Protein AF-0000000077148393 (afdb_homodimer)

Foldseek 3Di:
DVVVVVQQCQKKKWADDVVQQKIKIANAFLLLLQVQFPDHAAKKWWQFWDDDQWDADVQLRTTMDGRVCVVVVSVDPRLPGQKTKIWGFDDPVLVNVDDPVNSVQSNCCRVVVDGPPDDADPSRNTQKIWIDGRGRQIIMMGGPDVLRVLRSVQQSVQVSLQVPPPDPPDPPDHRDGAHGADSVQSVVCNVLSNFMKMWRSVPWDQDPFWIKIKMFSQGRDRGSCVCVVCVVVSRVVGPWIWIWTAGPVVSHTDIGTD/DVVVVVQQLQKKKWADDVVQQKIKIANAFLLLLQVQFPDHAAKKWWQFWDDDQWDADVQLRTTMDGRVCVVVVSVDPRLPGQKTKIWGFDDPVLVNVDDPVNSVQSNCCRVVVDGPPDDADPSRNTQKIWIDGRGRQIIMMGGPDVLRVLRSVQQSVQVSLQVPPPDPPDPPDHRDGAHGADSVQSVVCNVLSNFMKMWRSVPWDQDPFWIKIKMFSQGRDRGSCVCVVCVVVSRVVGPWIWIWTAGPVVSHTDIGTD

pLDDT: mean 93.46, std 11.0, range [30.62, 98.88]

Nearest PDB structures (foldseek):
  5h3j-assembly1_A  TM=3.925E-01  e=4.107E+00  Mus musculus
  4edj-assembly1_A  TM=1.519E-01  e=4.913E+00  Homo sapiens
  5h3j-assembly1_A  TM=3.927E-01  e=4.156E+00  Mus musculus
  4edj-assembly1_A  TM=1.520E-01  e=4.970E+00  Homo sapiens

Radius of gyration: 30.01 Å; Cα contacts (8 Å, |Δi|>4): 1021; chains: 2; bounding box: 45×96×63 Å

Solvent-accessible surface area (backbone atoms only — not comparable to full-atom values): 27349 Å² total; per-residue (Å²): 119,69,66,59,55,60,53,36,65,39,29,37,38,32,29,34,35,76,91,75,29,34,38,36,36,26,31,54,33,62,44,53,47,60,72,25,33,78,68,71,80,46,30,36,41,43,70,34,69,78,75,81,79,55,45,79,37,82,82,74,68,38,36,28,30,49,56,91,38,37,67,58,58,49,69,46,70,55,60,78,24,80,41,40,24,36,32,36,39,76,53,76,74,44,55,72,66,58,47,71,68,56,52,17,39,51,50,30,24,59,71,68,72,43,61,74,87,61,83,64,47,79,78,38,62,28,51,41,37,43,36,32,43,48,56,19,49,34,30,44,33,36,38,73,44,68,63,49,53,35,40,19,55,22,33,36,54,31,52,53,56,22,59,54,82,69,54,92,78,53,88,78,68,72,69,56,81,55,70,62,40,54,54,66,62,46,57,68,44,48,75,47,20,47,41,6,27,37,38,34,56,69,67,44,47,79,54,95,60,26,39,37,27,43,31,30,28,53,45,69,61,90,48,52,63,64,48,65,77,37,40,70,61,31,56,75,63,30,82,46,49,32,32,47,32,38,33,58,88,76,65,43,64,44,80,44,73,109,118,71,68,60,57,59,52,36,64,38,29,37,37,32,30,35,35,75,91,76,29,34,38,36,34,25,30,53,33,63,44,53,47,59,74,24,34,76,66,72,78,45,29,36,41,43,72,34,70,78,74,81,79,55,46,80,38,82,81,74,68,39,37,28,32,49,56,91,39,37,66,58,59,49,69,46,71,56,62,78,24,80,41,40,22,37,31,37,38,74,54,77,73,45,53,69,67,59,47,71,68,56,53,17,38,52,49,30,24,59,72,68,72,44,59,74,86,61,84,62,46,81,78,38,61,28,51,41,37,42,37,31,43,48,56,19,49,34,29,43,35,36,38,73,45,69,64,47,53,35,39,20,55,21,34,38,56,30,52,54,58,24,60,53,81,69,54,91,78,54,87,76,70,74,67,56,81,54,68,61,39,54,54,68,62,47,57,68,44,49,73,48,21,47,40,7,28,36,38,32,57,70,66,44,46,78,56,95,59,28,38,36,26,43,33,29,28,53,46,68,61,90,47,53,64,64,48,64,77,39,40,71,62,32,56,74,64,30,82,45,50,30,32,48,30,37,34,58,87,77,66,42,64,45,81,44,73,109

Secondary structure (DSSP, 8-state):
-HHHHHHHHT-EEEEEETTTTEEEEES--HHHHHHHSSS----EEEEE---SS-EE-TTT--EEE-HHHHHHHHTS-GGG-S-EEEEE-S-GGGGGG--HHHHHHHHHHHHHSS-SS-SS-TTTT--EEEEEETTTTEEEEEESSHHHHHHHHHHHHHHHHHHTT--TT-TT-PPP-PPPPPHHHHHHHHHHHTT-EEE-GGG-EE-SSEEEEEEEE----S-HHHHHHTHHHHHHT-SEEEEEEEETTTTEEEEEE-/-HHHHHHHHT-EEEEEETTTTEEEEES--HHHHHHHSSS----EEEEE---SS-EE-TTT--EEE-HHHHHHHHTS-GGG-S-EEEEE-S-GGGGGG--HHHHHHHHHHHHHSS-SS-SS-TTTT--EEEEEETTTTEEEEEESSHHHHHHHHHHHHHHHHHHTT--TT-TT-PPP-PPPPPHHHHHHHHHHHTT-EEE-GGG-EE-SSEEEEEEEE----S-HHHHHHTHHHHHHT-SEEEEEEEETTTTEEEEEE-

Structure (mmCIF, N/CA/C/O backbone):
data_AF-0000000077148393-model_v1
#
loop_
_entity.id
_entity.type
_entity.pdbx_description
1 polymer 'Oxalate:formate antiporter'
#
loop_
_atom_site.group_PDB
_atom_site.id
_atom_site.type_symbol
_atom_site.label_atom_id
_atom_site.label_alt_id
_atom_site.label_comp_id
_atom_site.label_asym_id
_atom_site.label_entity_id
_atom_site.label_seq_id
_atom_site.pdbx_PDB_ins_code
_atom_site.Cartn_x
_atom_site.Cartn_y
_atom_site.Cartn_z
_atom_site.occupancy
_atom_site.B_iso_or_equiv
_atom_site.auth_seq_id
_atom_site.auth_comp_id
_atom_site.auth_asym_id
_atom_site.auth_atom_id
_atom_site.pdbx_PDB_model_num
ATOM 1 N N . MET A 1 1 ? 8.352 -6.195 -27.234 1 30.62 1 MET A N 1
ATOM 2 C CA . MET A 1 1 ? 7.406 -6.555 -26.188 1 30.62 1 MET A CA 1
ATOM 3 C C . MET A 1 1 ? 6.383 -7.562 -26.688 1 30.62 1 MET A C 1
ATOM 5 O O . MET A 1 1 ? 5.715 -8.227 -25.891 1 30.62 1 MET A O 1
ATOM 9 N N . SER A 1 2 ? 6.133 -7.484 -27.859 1 46.47 2 SER A N 1
ATOM 10 C CA . SER A 1 2 ? 5.105 -8.195 -28.609 1 46.47 2 SER A CA 1
ATOM 11 C C . SER A 1 2 ? 5.453 -9.672 -28.766 1 46.47 2 SER A C 1
ATOM 13 O O . SER A 1 2 ? 4.602 -10.547 -28.562 1 46.47 2 SER A O 1
ATOM 15 N N . GLY A 1 3 ? 6.691 -9.891 -28.938 1 44.66 3 GLY A N 1
ATOM 16 C CA . GLY A 1 3 ? 7.156 -11.242 -29.188 1 44.66 3 GLY A CA 1
ATOM 17 C C . GLY A 1 3 ? 7.195 -12.094 -27.938 1 44.66 3 GLY A C 1
ATOM 18 O O . GLY A 1 3 ? 6.836 -13.273 -27.969 1 44.66 3 GLY A O 1
ATOM 19 N N . GLY A 1 4 ? 7.465 -11.492 -26.812 1 56.06 4 GLY A N 1
ATOM 20 C CA . GLY A 1 4 ? 7.555 -12.148 -25.516 1 56.06 4 GLY A CA 1
ATOM 21 C C . GLY A 1 4 ? 6.211 -12.594 -24.969 1 56.06 4 GLY A C 1
ATOM 22 O O . GLY A 1 4 ? 6.102 -13.672 -24.375 1 56.06 4 GLY A O 1
ATOM 23 N N . SER A 1 5 ? 5.227 -11.906 -25.312 1 68.25 5 SER A N 1
ATOM 24 C CA . SER A 1 5 ? 3.889 -12.219 -24.812 1 68.25 5 SER A CA 1
ATOM 25 C C . SER A 1 5 ? 3.338 -13.484 -25.469 1 68.25 5 SER A C 1
ATOM 27 O O . SER A 1 5 ? 2.76 -14.336 -24.781 1 68.25 5 SER A O 1
ATOM 29 N N . ASP A 1 6 ? 3.576 -13.664 -26.766 1 76.5 6 ASP A N 1
ATOM 30 C CA . ASP A 1 6 ? 3.102 -14.867 -27.453 1 76.5 6 ASP A CA 1
ATOM 31 C C . ASP A 1 6 ? 3.869 -16.094 -26.984 1 76.5 6 ASP A C 1
ATOM 33 O O . ASP A 1 6 ? 3.285 -17.172 -26.828 1 76.5 6 ASP A O 1
ATOM 37 N N . GLN A 1 7 ? 5.09 -15.914 -26.734 1 79.44 7 GLN A N 1
ATOM 38 C CA . GLN A 1 7 ? 5.934 -17.031 -26.281 1 79.44 7 GLN A CA 1
ATOM 39 C C . GLN A 1 7 ? 5.492 -17.531 -24.922 1 79.44 7 GLN A C 1
ATOM 41 O O . GLN A 1 7 ? 5.434 -18.75 -24.688 1 79.44 7 GLN A O 1
ATOM 46 N N . VAL A 1 8 ? 5.16 -16.641 -24.062 1 89.75 8 VAL A N 1
ATOM 47 C CA . VAL A 1 8 ? 4.832 -17.016 -22.688 1 89.75 8 VAL A CA 1
ATOM 48 C C . VAL A 1 8 ? 3.492 -17.75 -22.672 1 89.75 8 VAL A C 1
ATOM 50 O O . VAL A 1 8 ? 3.244 -18.578 -21.781 1 89.75 8 VAL A O 1
ATOM 53 N N . LYS A 1 9 ? 2.738 -17.594 -23.719 1 89.19 9 LYS A N 1
ATOM 54 C CA . LYS A 1 9 ? 1.43 -18.234 -23.797 1 89.19 9 LYS A CA 1
ATOM 55 C C . LYS A 1 9 ? 1.566 -19.719 -24.109 1 89.19 9 LYS A C 1
ATOM 57 O O . LYS A 1 9 ? 0.668 -20.5 -23.812 1 89.19 9 LYS A O 1
ATOM 62 N N . ASN A 1 10 ? 2.709 -20.078 -24.688 1 92.31 10 ASN A N 1
ATOM 63 C CA . ASN A 1 10 ? 2.871 -21.438 -25.172 1 92.31 10 ASN A CA 1
ATOM 64 C C . ASN A 1 10 ? 3.932 -22.203 -24.375 1 92.31 10 ASN A C 1
ATOM 66 O O . ASN A 1 10 ? 4.691 -22.984 -24.938 1 92.31 10 ASN A O 1
ATOM 70 N N . MET A 1 11 ? 3.965 -21.844 -23.156 1 95.94 11 MET A N 1
ATOM 71 C CA . MET A 1 11 ? 4.891 -22.516 -22.25 1 95.94 11 MET A CA 1
ATOM 72 C C . MET A 1 11 ? 4.371 -22.469 -20.812 1 95.94 11 MET A C 1
ATOM 74 O O . MET A 1 11 ? 3.408 -21.766 -20.516 1 95.94 11 MET A O 1
ATOM 78 N N . ILE A 1 12 ? 4.961 -23.328 -19.969 1 98.38 12 ILE A N 1
ATOM 79 C CA . ILE A 1 12 ? 4.832 -23.219 -18.516 1 98.38 12 ILE A CA 1
ATOM 80 C C . ILE A 1 12 ? 6.191 -23.422 -17.859 1 98.38 12 ILE A C 1
ATOM 82 O O . ILE A 1 12 ? 6.879 -24.406 -18.125 1 98.38 12 ILE A O 1
ATOM 86 N N . TYR A 1 13 ? 6.609 -22.5 -17.156 1 98.62 13 TYR A N 1
ATOM 87 C CA . TYR A 1 13 ? 7.781 -22.625 -16.297 1 98.62 13 TYR A CA 1
ATOM 88 C C . TYR A 1 13 ? 7.383 -22.609 -14.82 1 98.62 13 TYR A C 1
ATOM 90 O O . TYR A 1 13 ? 6.523 -21.828 -14.406 1 98.62 13 TYR A O 1
ATOM 98 N N . ILE A 1 14 ? 7.969 -23.5 -14.062 1 98.69 14 ILE A N 1
ATOM 99 C CA . ILE A 1 14 ? 7.625 -23.625 -12.648 1 98.69 14 ILE A CA 1
ATOM 100 C C . ILE A 1 14 ? 8.906 -23.672 -11.812 1 98.69 14 ILE A C 1
ATOM 102 O O . ILE A 1 14 ? 9.789 -24.484 -12.055 1 98.69 14 ILE A O 1
ATOM 106 N N . ASN A 1 15 ? 9.031 -22.797 -10.953 1 98.44 15 ASN A N 1
ATOM 107 C CA . ASN A 1 15 ? 10.016 -22.797 -9.875 1 98.44 15 ASN A CA 1
ATOM 108 C C . ASN A 1 15 ? 9.352 -22.953 -8.508 1 98.44 15 ASN A C 1
ATOM 110 O O . ASN A 1 15 ? 8.812 -22 -7.957 1 98.44 15 ASN A O 1
ATOM 114 N N . GLY A 1 16 ? 9.43 -24.172 -7.992 1 97.62 16 GLY A N 1
ATOM 115 C CA . GLY A 1 16 ? 8.656 -24.484 -6.805 1 97.62 16 GLY A CA 1
ATOM 116 C C . GLY A 1 16 ? 9.5 -24.562 -5.543 1 97.62 16 GLY A C 1
ATOM 117 O O . GLY A 1 16 ? 10.656 -24.984 -5.59 1 97.62 16 GLY A O 1
ATOM 118 N N . ASN A 1 17 ? 8.945 -24.109 -4.441 1 96.62 17 ASN A N 1
ATOM 119 C CA . ASN A 1 17 ? 9.438 -24.312 -3.082 1 96.62 17 ASN A CA 1
ATOM 120 C C . ASN A 1 17 ? 8.398 -25 -2.201 1 96.62 17 ASN A C 1
ATOM 122 O O . ASN A 1 17 ? 7.602 -24.328 -1.541 1 96.62 17 ASN A O 1
ATOM 126 N N . ARG A 1 18 ? 8.445 -26.312 -2.279 1 95.19 18 ARG A N 1
ATOM 127 C CA . ARG A 1 18 ? 7.418 -27.109 -1.616 1 95.19 18 ARG A CA 1
ATOM 128 C C . ARG A 1 18 ? 7.383 -26.812 -0.119 1 95.19 18 ARG A C 1
ATOM 130 O O . ARG A 1 18 ? 6.309 -26.625 0.457 1 95.19 18 ARG A O 1
ATOM 137 N N . ARG A 1 19 ? 8.508 -26.719 0.495 1 94.38 19 ARG A N 1
ATOM 138 C CA . ARG A 1 19 ? 8.594 -26.469 1.931 1 94.38 19 ARG A CA 1
ATOM 139 C C . ARG A 1 19 ? 8 -25.109 2.289 1 94.38 19 ARG A C 1
ATOM 141 O O . ARG A 1 19 ? 7.297 -24.984 3.293 1 94.38 19 ARG A O 1
ATOM 148 N N . GLY A 1 20 ? 8.211 -24.156 1.464 1 95.56 20 GLY A N 1
ATOM 149 C CA . GLY A 1 20 ? 7.707 -22.812 1.687 1 95.56 20 GLY A CA 1
ATOM 150 C C . GLY A 1 20 ? 6.301 -22.609 1.164 1 95.56 20 GLY A C 1
ATOM 151 O O . GLY A 1 20 ? 5.75 -21.5 1.256 1 95.56 20 GLY A O 1
ATOM 152 N N . HIS A 1 21 ? 5.723 -23.672 0.602 1 97.12 21 HIS A N 1
ATOM 153 C CA . HIS A 1 21 ? 4.359 -23.641 0.084 1 97.12 21 HIS A CA 1
ATOM 154 C C . HIS A 1 21 ? 4.219 -22.609 -1.031 1 97.12 21 HIS A C 1
ATOM 156 O O . HIS A 1 21 ? 3.172 -21.969 -1.164 1 97.12 21 HIS A O 1
ATOM 162 N N . CYS A 1 22 ? 5.246 -22.406 -1.771 1 97.94 22 CYS A N 1
ATOM 163 C CA . CYS A 1 22 ? 5.289 -21.297 -2.732 1 97.94 22 CYS A CA 1
ATOM 164 C C . CYS A 1 22 ? 5.707 -21.797 -4.109 1 97.94 22 CYS A C 1
ATOM 166 O O . CYS A 1 22 ? 6.703 -22.516 -4.242 1 97.94 22 CYS A O 1
ATOM 168 N N . PHE A 1 23 ? 4.988 -21.453 -5.148 1 98.38 23 PHE A N 1
ATOM 169 C CA . PHE A 1 23 ? 5.297 -21.812 -6.531 1 98.38 23 PHE A CA 1
ATOM 170 C C . PHE A 1 23 ? 5.266 -20.578 -7.426 1 98.38 23 PHE A C 1
ATOM 172 O O . PHE A 1 23 ? 4.246 -19.891 -7.504 1 98.38 23 PHE A O 1
ATOM 179 N N . ILE A 1 24 ? 6.391 -20.297 -8.039 1 98.12 24 ILE A N 1
ATOM 180 C CA . ILE A 1 24 ? 6.484 -19.266 -9.055 1 98.12 24 ILE A CA 1
ATOM 181 C C . ILE A 1 24 ? 6.273 -19.875 -10.438 1 98.12 24 ILE A C 1
ATOM 183 O O . ILE A 1 24 ? 6.918 -20.859 -10.789 1 98.12 24 ILE A O 1
ATOM 187 N N . THR A 1 25 ? 5.344 -19.312 -11.148 1 98.06 25 THR A N 1
ATOM 188 C CA . THR A 1 25 ? 5.059 -19.875 -12.461 1 98.06 25 THR A CA 1
ATOM 189 C C . THR A 1 25 ? 5.043 -18.781 -13.523 1 98.06 25 THR A C 1
ATOM 191 O O . THR A 1 25 ? 4.734 -17.625 -13.227 1 98.06 25 THR A O 1
ATOM 194 N N . SER A 1 26 ? 5.406 -19.094 -14.695 1 97.62 26 SER A N 1
ATOM 195 C CA . SER A 1 26 ? 5.223 -18.328 -15.922 1 97.62 26 SER A CA 1
ATOM 196 C C . SER A 1 26 ? 4.418 -19.109 -16.953 1 97.62 26 SER A C 1
ATOM 198 O O . SER A 1 26 ? 4.543 -20.328 -17.047 1 97.62 26 SER A O 1
ATOM 200 N N . GLY A 1 27 ? 3.521 -18.344 -17.656 1 97.31 27 GLY A N 1
ATOM 201 C CA . GLY A 1 27 ? 2.736 -19 -18.703 1 97.31 27 GLY A CA 1
ATOM 202 C C . GLY A 1 27 ? 1.33 -19.344 -18.25 1 97.31 27 GLY A C 1
ATOM 203 O O . GLY A 1 27 ? 0.57 -19.969 -19 1 97.31 27 GLY A O 1
ATOM 204 N N . ILE A 1 28 ? 1.006 -19.031 -17.031 1 97.38 28 ILE A N 1
ATOM 205 C CA . ILE A 1 28 ? -0.337 -19.266 -16.516 1 97.38 28 ILE A CA 1
ATOM 206 C C . ILE A 1 28 ? -0.969 -17.938 -16.094 1 97.38 28 ILE A C 1
ATOM 208 O O . ILE A 1 28 ? -0.49 -17.281 -15.172 1 97.38 28 ILE A O 1
ATOM 212 N N . THR A 1 29 ? -2.023 -17.5 -16.703 1 96.75 29 THR A 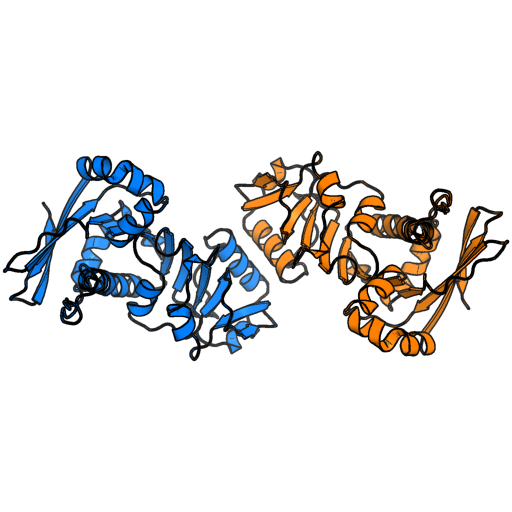N 1
ATOM 213 C CA . THR A 1 29 ? -2.711 -16.266 -16.359 1 96.75 29 THR A CA 1
ATOM 214 C C . THR A 1 29 ? -3.605 -16.453 -15.141 1 96.75 29 THR A C 1
ATOM 216 O O . THR A 1 29 ? -3.846 -17.594 -14.727 1 96.75 29 THR A O 1
ATOM 219 N N . PHE A 1 30 ? -4.09 -15.383 -14.609 1 98 30 PHE A N 1
ATOM 220 C CA . PHE A 1 30 ? -5.023 -15.477 -13.484 1 98 30 PHE A CA 1
ATOM 221 C C . PHE A 1 30 ? -6.285 -16.219 -13.891 1 98 30 PHE A C 1
ATOM 223 O O . PHE A 1 30 ? -6.781 -17.062 -13.141 1 98 30 PHE A O 1
ATOM 230 N N . LYS A 1 31 ? -6.828 -15.906 -15.039 1 97.12 31 LYS A N 1
ATOM 231 C CA . LYS A 1 31 ? -8.023 -16.578 -15.531 1 97.12 31 LYS A CA 1
ATOM 232 C C . LYS A 1 31 ? -7.801 -18.094 -15.617 1 97.12 31 LYS A C 1
ATOM 234 O O . LYS A 1 31 ? -8.641 -18.875 -15.172 1 97.12 31 LYS A O 1
ATOM 239 N N . GLU A 1 32 ? -6.676 -18.484 -16.156 1 96.81 32 GLU A N 1
ATOM 240 C CA . GLU A 1 32 ? -6.348 -19.906 -16.266 1 96.81 32 GLU A CA 1
ATOM 241 C C . GLU A 1 32 ? -6.211 -20.547 -14.875 1 96.81 32 GLU A C 1
ATOM 243 O O . GLU A 1 32 ? -6.73 -21.641 -14.633 1 96.81 32 GLU A O 1
ATOM 248 N N . PHE A 1 33 ? -5.52 -19.844 -14 1 98.25 33 PHE A N 1
ATOM 249 C CA . PHE A 1 33 ? -5.371 -20.312 -12.625 1 98.25 33 PHE A CA 1
ATOM 250 C C . PHE A 1 33 ? -6.734 -20.484 -11.969 1 98.25 33 PHE A C 1
ATOM 252 O O . PHE A 1 33 ? -7.066 -21.578 -11.5 1 98.25 33 PHE A O 1
ATOM 259 N N . ALA A 1 34 ? -7.516 -19.438 -11.992 1 98.12 34 ALA A N 1
ATOM 260 C CA . ALA A 1 34 ? -8.781 -19.391 -11.258 1 98.12 34 ALA A CA 1
ATOM 261 C C . ALA A 1 34 ? -9.781 -20.391 -11.828 1 98.12 34 ALA A C 1
ATOM 263 O O . ALA A 1 34 ? -10.609 -20.938 -11.094 1 98.12 34 ALA A O 1
ATOM 264 N N . SER A 1 35 ? -9.695 -20.703 -13.062 1 96.12 35 SER A N 1
ATOM 265 C CA . SER A 1 35 ? -10.633 -21.594 -13.727 1 96.12 35 SER A CA 1
ATOM 266 C C . SER A 1 35 ? -10.234 -23.062 -13.539 1 96.12 35 SER A C 1
ATOM 268 O O . SER A 1 35 ? -11.016 -23.969 -13.844 1 96.12 35 SER A O 1
ATOM 270 N N . ASN A 1 36 ? -9.07 -23.266 -13.008 1 96.88 36 ASN A N 1
ATOM 271 C CA . ASN A 1 36 ? -8.609 -24.656 -12.992 1 96.88 36 ASN A CA 1
ATOM 272 C C . ASN A 1 36 ? -8.188 -25.094 -11.594 1 96.88 36 ASN A C 1
ATOM 274 O O . ASN A 1 36 ? -7.648 -26.188 -11.422 1 96.88 36 ASN A O 1
ATOM 278 N N . ILE A 1 37 ? -8.398 -24.234 -10.625 1 97.12 37 ILE A N 1
ATOM 279 C CA . ILE A 1 37 ? -8.18 -24.688 -9.258 1 97.12 37 ILE A CA 1
ATOM 280 C C . ILE A 1 37 ? -9.312 -25.625 -8.828 1 97.12 37 ILE A C 1
ATOM 282 O O . ILE A 1 37 ? -10.438 -25.5 -9.312 1 97.12 37 ILE A O 1
ATOM 286 N N . PRO A 1 38 ? -8.984 -26.594 -7.941 1 95.38 38 PRO A N 1
ATOM 287 C CA . PRO A 1 38 ? -9.977 -27.609 -7.566 1 95.38 38 PRO A CA 1
ATOM 288 C C . PRO A 1 38 ? -11.219 -27 -6.926 1 95.38 38 PRO A C 1
ATOM 290 O O . PRO A 1 38 ? -12.336 -27.484 -7.16 1 95.38 38 PRO A O 1
ATOM 293 N N . SER A 1 39 ? -10.992 -25.984 -6.09 1 93.62 39 SER A N 1
ATOM 294 C CA . SER A 1 39 ? -12.117 -25.297 -5.469 1 93.62 39 SER A CA 1
ATOM 295 C C . SER A 1 39 ? -12.227 -23.859 -5.965 1 93.62 39 SER A C 1
ATOM 297 O O . SER A 1 39 ? -11.266 -23.094 -5.895 1 93.62 39 SER A O 1
ATOM 299 N N . PRO A 1 40 ? -13.438 -23.594 -6.445 1 94.31 40 PRO A N 1
ATOM 300 C CA . PRO A 1 40 ? -13.609 -22.234 -6.996 1 94.31 40 PRO A CA 1
ATOM 301 C C . PRO A 1 40 ? -13.375 -21.141 -5.957 1 94.31 40 PRO A C 1
ATOM 303 O O . PRO A 1 40 ? -13.68 -21.328 -4.773 1 94.31 40 PRO A O 1
ATOM 306 N N . LEU A 1 41 ? -12.859 -20.078 -6.406 1 97 41 LEU A N 1
ATOM 307 C CA . LEU A 1 41 ? -12.711 -18.906 -5.555 1 97 41 LEU A CA 1
ATOM 308 C C . LEU A 1 41 ? -14.078 -18.344 -5.168 1 97 41 LEU A C 1
ATOM 310 O O . LEU A 1 41 ? -14.961 -18.203 -6.016 1 97 41 LEU A O 1
ATOM 314 N N . HIS A 1 42 ? -14.258 -18.031 -3.98 1 96.94 42 HIS A N 1
ATOM 315 C CA . HIS A 1 42 ? -15.531 -17.484 -3.525 1 96.94 42 HIS A CA 1
ATOM 316 C C . HIS A 1 42 ? -15.406 -16 -3.219 1 96.94 42 HIS A C 1
ATOM 318 O O . HIS A 1 42 ? -16.266 -15.203 -3.623 1 96.94 42 HIS A O 1
ATOM 324 N N . GLN A 1 43 ? -14.453 -15.703 -2.408 1 98 43 GLN A N 1
ATOM 325 C CA . GLN A 1 43 ? -14.188 -14.32 -2.01 1 98 43 GLN A CA 1
ATOM 326 C C . GLN A 1 43 ? -12.688 -14.055 -1.904 1 98 43 GLN A C 1
ATOM 328 O O . GLN A 1 43 ? -11.93 -14.922 -1.481 1 98 43 GLN A O 1
ATOM 333 N N . VAL A 1 44 ? -12.336 -12.898 -2.318 1 98.75 44 VAL A N 1
ATOM 334 C CA . VAL A 1 44 ? -10.922 -12.562 -2.221 1 98.75 44 VAL A CA 1
ATOM 335 C C . VAL A 1 44 ? -10.766 -11.148 -1.649 1 98.75 44 VAL A C 1
ATOM 337 O O . VAL A 1 44 ? -11.562 -10.258 -1.962 1 98.75 44 VAL A O 1
ATOM 340 N N . LEU A 1 45 ? -9.836 -10.961 -0.755 1 98.88 45 LEU A N 1
ATOM 341 C CA . LEU A 1 45 ? -9.375 -9.672 -0.261 1 98.88 45 LEU A CA 1
ATOM 342 C C . LEU A 1 45 ? -8.289 -9.102 -1.163 1 98.88 45 LEU A C 1
ATOM 344 O O . LEU A 1 45 ? -7.227 -9.711 -1.326 1 98.88 45 LEU A O 1
ATOM 348 N N . LEU A 1 46 ? -8.57 -8 -1.781 1 98.75 46 LEU A N 1
ATOM 349 C CA . LEU A 1 46 ? -7.648 -7.387 -2.734 1 98.75 46 LEU A CA 1
ATOM 350 C C . LEU A 1 46 ? -6.645 -6.488 -2.021 1 98.75 46 LEU A C 1
ATOM 352 O O . LEU A 1 46 ? -7.027 -5.496 -1.394 1 98.75 46 LEU A O 1
ATOM 356 N N . LEU A 1 47 ? -5.371 -6.809 -2.154 1 98.56 47 LEU A N 1
ATOM 357 C CA . LEU A 1 47 ? -4.312 -6.07 -1.478 1 98.56 47 LEU A CA 1
ATOM 358 C C . LEU A 1 47 ? -3.646 -5.082 -2.428 1 98.56 47 LEU A C 1
ATOM 360 O O . LEU A 1 47 ? -3.211 -4.008 -2.006 1 98.56 47 LEU A O 1
ATOM 364 N N . LYS A 1 48 ? -3.445 -5.422 -3.664 1 97.5 48 LYS A N 1
ATOM 365 C CA . LYS A 1 48 ? -3.031 -4.586 -4.785 1 97.5 48 LYS A CA 1
ATOM 366 C C . LYS A 1 48 ? -3.875 -4.871 -6.027 1 97.5 48 LYS A C 1
ATOM 368 O O . LYS A 1 48 ? -3.953 -6.012 -6.48 1 97.5 48 LYS A O 1
ATOM 373 N N . HIS A 1 49 ? -4.508 -3.822 -6.531 1 96.94 49 HIS A N 1
ATOM 374 C CA . HIS A 1 49 ? -5.383 -4.055 -7.676 1 96.94 49 HIS A CA 1
ATOM 375 C C . HIS A 1 49 ? -5.836 -2.74 -8.297 1 96.94 49 HIS A C 1
ATOM 377 O O . HIS A 1 49 ? -5.543 -1.664 -7.773 1 96.94 49 HIS A O 1
ATOM 383 N N . ASN A 1 50 ? -6.477 -2.812 -9.422 1 95.44 50 ASN A N 1
ATOM 384 C CA . ASN A 1 50 ? -7.223 -1.72 -10.039 1 95.44 50 ASN A CA 1
ATOM 385 C C . ASN A 1 50 ? -8.586 -2.186 -10.547 1 95.44 50 ASN A C 1
ATOM 387 O O . ASN A 1 50 ? -9.008 -1.809 -11.641 1 95.44 50 ASN A O 1
ATOM 391 N N . PHE A 1 51 ? -9.203 -3.07 -9.805 1 97.06 51 PHE A N 1
ATOM 392 C CA . PHE A 1 51 ? -10.477 -3.668 -10.164 1 97.06 51 PHE A CA 1
ATOM 393 C C . PHE A 1 51 ? -11.641 -2.812 -9.672 1 97.06 51 PHE A C 1
ATOM 395 O O . PHE A 1 51 ? -11.594 -2.291 -8.555 1 97.06 51 PHE A O 1
ATOM 402 N N . GLU A 1 52 ? -12.727 -2.697 -10.367 1 95.12 52 GLU A N 1
ATOM 403 C CA . GLU A 1 52 ? -13.75 -1.694 -10.094 1 95.12 52 GLU A CA 1
ATOM 404 C C . GLU A 1 52 ? -14.922 -2.299 -9.328 1 95.12 52 GLU A C 1
ATOM 406 O O . GLU A 1 52 ? -15.602 -1.602 -8.578 1 95.12 52 GLU A O 1
ATOM 411 N N . TRP A 1 53 ? -15.242 -3.543 -9.523 1 96.5 53 TRP A N 1
ATOM 412 C CA . TRP A 1 53 ? -16.438 -4.145 -8.93 1 96.5 53 TRP A CA 1
ATOM 413 C C . TRP A 1 53 ? -16.109 -4.75 -7.562 1 96.5 53 TRP A C 1
ATOM 415 O O . TRP A 1 53 ? -16.203 -5.965 -7.379 1 96.5 53 TRP A O 1
ATOM 425 N N . THR A 1 54 ? -15.766 -3.904 -6.652 1 98.19 54 THR A N 1
ATOM 426 C CA . THR A 1 54 ? -15.312 -4.324 -5.328 1 98.19 54 THR A CA 1
ATOM 427 C C . THR A 1 54 ? -16.203 -3.717 -4.238 1 98.19 54 THR A C 1
ATOM 429 O O . THR A 1 54 ? -16.984 -2.803 -4.508 1 98.19 54 THR A O 1
ATOM 432 N N . ASP A 1 55 ? -16.172 -4.328 -3.123 1 97.88 55 ASP A N 1
ATOM 433 C CA . ASP A 1 55 ? -16.688 -3.748 -1.889 1 97.88 55 ASP A CA 1
ATOM 434 C C . ASP A 1 55 ? -15.555 -3.24 -0.999 1 97.88 55 ASP A C 1
ATOM 436 O O . ASP A 1 55 ? -14.5 -3.865 -0.915 1 97.88 55 ASP A O 1
ATOM 440 N N . PHE A 1 56 ? -15.836 -2.133 -0.411 1 97.94 56 PHE A N 1
ATOM 441 C CA . PHE A 1 56 ? -14.859 -1.549 0.494 1 97.94 56 PHE A CA 1
ATOM 442 C C . PHE A 1 56 ? -15.086 -2.023 1.924 1 97.94 56 PHE A C 1
ATOM 444 O O . PHE A 1 56 ? -16.234 -2.047 2.398 1 97.94 56 PHE A O 1
ATOM 451 N N . HIS A 1 57 ? -14.039 -2.42 2.605 1 98.44 57 HIS A N 1
ATOM 452 C CA . HIS A 1 57 ? -14.156 -2.844 3.996 1 98.44 57 HIS A CA 1
ATOM 453 C C . HIS A 1 57 ? -13.602 -1.785 4.945 1 98.44 57 HIS A C 1
ATOM 455 O O . HIS A 1 57 ? -12.383 -1.587 5.016 1 98.44 57 HIS A O 1
ATOM 461 N N . TYR A 1 58 ? -14.336 -1.222 5.82 1 96.94 58 TYR A N 1
ATOM 462 C CA . TYR A 1 58 ? -14.023 0.001 6.551 1 96.94 58 TYR A CA 1
ATOM 463 C C . TYR A 1 58 ? -13.008 -0.268 7.656 1 96.94 58 TYR A C 1
ATOM 465 O O . TYR A 1 58 ? -12.219 0.612 8.016 1 96.94 58 TYR A O 1
ATOM 473 N N . HIS A 1 59 ? -13.094 -1.449 8.211 1 97.69 59 HIS A N 1
ATOM 474 C CA . HIS A 1 59 ? -12.164 -1.758 9.289 1 97.69 59 HIS A CA 1
ATOM 475 C C . HIS A 1 59 ? -10.75 -1.958 8.766 1 97.69 59 HIS A C 1
ATOM 477 O O . HIS A 1 59 ? -9.789 -1.407 9.312 1 97.69 59 HIS A O 1
ATOM 483 N N . THR A 1 60 ? -10.602 -2.715 7.691 1 98.44 60 THR A N 1
ATOM 484 C CA . THR A 1 60 ? -9.281 -3.041 7.164 1 98.44 60 THR A CA 1
ATOM 485 C C . THR A 1 60 ? -8.836 -2.002 6.141 1 98.44 60 THR A C 1
ATOM 487 O O . THR A 1 60 ? -7.645 -1.886 5.848 1 98.44 60 THR A O 1
ATOM 490 N N . LEU A 1 61 ? -9.789 -1.336 5.551 1 98.12 61 LEU A N 1
ATOM 491 C CA . LEU A 1 61 ? -9.617 -0.339 4.5 1 98.12 61 LEU A CA 1
ATOM 492 C C . LEU A 1 61 ? -9.125 -0.988 3.213 1 98.12 61 LEU A C 1
ATOM 494 O O . LEU A 1 61 ? -8.578 -0.309 2.34 1 98.12 61 LEU A O 1
ATOM 498 N N . PHE A 1 62 ? -9.242 -2.316 3.117 1 98.69 62 PHE A N 1
ATOM 499 C CA . PHE A 1 62 ? -9.062 -3.027 1.857 1 98.69 62 PHE A CA 1
ATOM 500 C C . PHE A 1 62 ? -10.375 -3.135 1.098 1 98.69 62 PHE A C 1
ATOM 502 O O . PHE A 1 62 ? -11.445 -2.891 1.66 1 98.69 62 PHE A O 1
ATOM 509 N N . GLU A 1 63 ? -10.203 -3.426 -0.103 1 98.56 63 GLU A N 1
ATOM 510 C CA . GLU A 1 63 ? -11.352 -3.824 -0.904 1 98.56 63 GLU A CA 1
ATOM 511 C C . GLU A 1 63 ? -11.391 -5.336 -1.105 1 98.56 63 GLU A C 1
ATOM 513 O O . GLU A 1 63 ? -10.367 -6.012 -0.977 1 98.56 63 GLU A O 1
ATOM 518 N N . TYR A 1 64 ? -12.57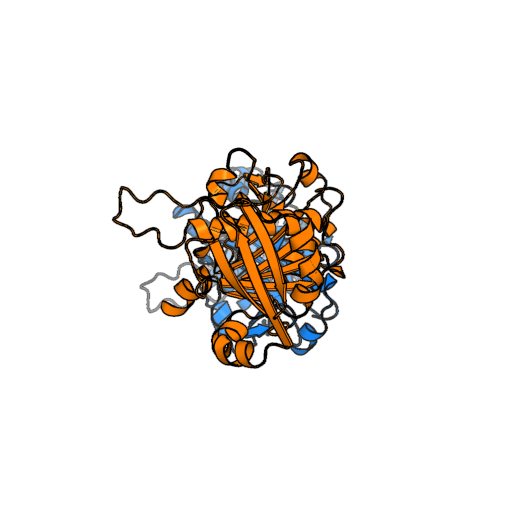8 -5.828 -1.289 1 98.69 64 TYR A N 1
ATOM 519 C CA . TYR A 1 64 ? -12.711 -7.262 -1.51 1 98.69 64 TYR A CA 1
ATOM 520 C C . TYR A 1 64 ? -13.797 -7.555 -2.541 1 98.69 64 TYR A C 1
ATOM 522 O O . TYR A 1 64 ? -14.602 -6.68 -2.871 1 98.69 64 TYR A O 1
ATOM 530 N N . VAL A 1 65 ? -13.719 -8.711 -3.119 1 98.62 65 VAL A N 1
ATOM 531 C CA . VAL A 1 65 ? -14.695 -9.18 -4.102 1 98.62 65 VAL A CA 1
ATOM 532 C C . VAL A 1 65 ? -15.523 -10.312 -3.508 1 98.62 65 VAL A C 1
ATOM 534 O O . VAL A 1 65 ? -14.977 -11.312 -3.037 1 98.62 65 VAL A O 1
ATOM 537 N N . GLU A 1 66 ? -16.797 -10.109 -3.518 1 96.56 66 GLU A N 1
ATOM 538 C CA . GLU A 1 66 ? -17.703 -11.156 -3.049 1 96.56 66 GLU A CA 1
ATOM 539 C C . GLU A 1 66 ? -17.953 -12.195 -4.133 1 96.56 66 GLU A C 1
ATOM 541 O O . GLU A 1 66 ? -17.609 -11.984 -5.301 1 96.56 66 GLU A O 1
ATOM 546 N N . GLU A 1 67 ? -18.594 -13.203 -3.734 1 96.5 67 GLU A N 1
ATOM 547 C CA . GLU A 1 67 ? -18.812 -14.352 -4.609 1 96.5 67 GLU A CA 1
ATOM 548 C C . GLU A 1 67 ? -19.531 -13.938 -5.891 1 96.5 67 GLU A C 1
ATOM 550 O O . GLU A 1 67 ? -19.188 -14.398 -6.98 1 96.5 67 GLU A O 1
ATOM 555 N N . GLU A 1 68 ? -20.438 -13.023 -5.828 1 96.25 68 GLU A N 1
ATOM 556 C CA . GLU A 1 68 ? -21.281 -12.641 -6.957 1 96.25 68 GLU A CA 1
ATOM 557 C C . GLU A 1 68 ? -20.469 -11.938 -8.039 1 96.25 68 GLU A C 1
ATOM 559 O O . GLU A 1 68 ? -20.875 -11.891 -9.195 1 96.25 68 GLU A O 1
ATOM 564 N N . ASN A 1 69 ? -19.328 -11.414 -7.633 1 97.44 69 ASN A N 1
ATOM 565 C CA . ASN A 1 69 ? -18.562 -10.617 -8.586 1 97.44 69 ASN A CA 1
ATOM 566 C C . ASN A 1 69 ? -17.25 -11.305 -8.953 1 97.44 69 ASN A C 1
ATOM 568 O O . ASN A 1 69 ? -16.484 -10.781 -9.758 1 97.44 69 ASN A O 1
ATOM 572 N N . ILE A 1 70 ? -17 -12.5 -8.453 1 98.06 70 ILE A N 1
ATOM 573 C CA . ILE A 1 70 ? -15.742 -13.203 -8.695 1 98.06 70 ILE A CA 1
ATOM 574 C C . ILE A 1 70 ? -15.594 -13.508 -10.18 1 98.06 70 ILE A C 1
ATOM 576 O O . ILE A 1 70 ? -14.492 -13.422 -10.727 1 98.06 70 ILE A O 1
ATOM 580 N N . HIS A 1 71 ? -16.703 -13.852 -10.844 1 97.38 71 HIS A N 1
ATOM 581 C CA . HIS A 1 71 ? -16.656 -14.156 -12.266 1 97.38 71 HIS A CA 1
ATOM 582 C C . HIS A 1 71 ? -16.172 -12.953 -13.078 1 97.38 71 HIS A C 1
ATOM 584 O O . HIS A 1 71 ? -15.461 -13.109 -14.062 1 97.38 71 HIS A O 1
ATOM 590 N N . LYS A 1 72 ? -16.578 -11.766 -12.672 1 97.88 72 LYS A N 1
ATOM 591 C CA . LYS A 1 72 ? -16.109 -10.547 -13.32 1 97.88 72 LYS A CA 1
ATOM 592 C C . LYS A 1 72 ? -14.609 -10.352 -13.109 1 97.88 72 LYS A C 1
ATOM 594 O O . LYS A 1 72 ? -13.898 -9.93 -14.023 1 97.88 72 LYS A O 1
ATOM 599 N N . LEU A 1 73 ? -14.195 -10.664 -11.891 1 98.12 73 LEU A N 1
ATOM 600 C CA . LEU A 1 73 ? -12.773 -10.555 -11.594 1 98.12 73 LEU A CA 1
ATOM 601 C C . LEU A 1 73 ? -11.953 -11.508 -12.453 1 98.12 73 LEU A C 1
ATOM 603 O O . LEU A 1 73 ? -10.914 -11.125 -12.992 1 98.12 73 LEU A O 1
ATOM 607 N N . ILE A 1 74 ? -12.406 -12.688 -12.586 1 97.81 74 ILE A N 1
ATOM 608 C CA . ILE A 1 74 ? -11.703 -13.719 -13.344 1 97.81 74 ILE A CA 1
ATOM 609 C C . ILE A 1 74 ? -11.594 -13.289 -14.805 1 97.81 74 ILE A C 1
ATOM 611 O O . ILE A 1 74 ? -10.586 -13.578 -15.469 1 97.81 74 ILE A O 1
ATOM 615 N N . GLN A 1 75 ? -12.516 -12.539 -15.305 1 96.25 75 GLN A N 1
ATOM 616 C CA . GLN A 1 75 ? -12.562 -12.133 -16.703 1 96.25 75 GLN A CA 1
ATOM 617 C C . GLN A 1 75 ? -11.898 -10.773 -16.906 1 96.25 75 GLN A C 1
ATOM 619 O O . GLN A 1 75 ? -11.781 -10.297 -18.031 1 96.25 75 GLN A O 1
ATOM 624 N N . ALA A 1 76 ? -11.461 -10.188 -15.812 1 95.44 76 ALA A N 1
ATOM 625 C CA . ALA A 1 76 ? -10.906 -8.844 -15.891 1 95.44 76 ALA A CA 1
ATOM 626 C C . ALA A 1 76 ? -9.578 -8.836 -16.641 1 95.44 76 ALA A C 1
ATOM 628 O O . ALA A 1 76 ? -8.898 -9.867 -16.719 1 95.44 76 ALA A O 1
ATOM 629 N N . GLU A 1 77 ? -9.219 -7.738 -17.172 1 91.88 77 GLU A N 1
ATOM 630 C CA . GLU A 1 77 ? -7.926 -7.555 -17.812 1 91.88 77 GLU A CA 1
ATOM 631 C C . GLU A 1 77 ? -6.832 -7.238 -16.797 1 91.88 77 GLU A C 1
ATOM 633 O O . GLU A 1 77 ? -6.379 -6.094 -16.703 1 91.88 77 GLU A O 1
ATOM 638 N N . ILE A 1 78 ? -6.32 -8.18 -16.219 1 91.69 78 ILE A N 1
ATOM 639 C CA . ILE A 1 78 ? -5.371 -8.07 -15.117 1 91.69 78 ILE A CA 1
ATOM 640 C C . ILE A 1 78 ? -4.074 -7.438 -15.617 1 91.69 78 ILE A C 1
ATOM 642 O O . ILE A 1 78 ? -3.35 -6.805 -14.844 1 91.69 78 ILE A O 1
ATOM 646 N N . ASP A 1 79 ? -3.795 -7.582 -16.844 1 88.56 79 ASP A N 1
ATOM 647 C CA . ASP A 1 79 ? -2.596 -7.016 -17.453 1 88.56 79 ASP A CA 1
ATOM 648 C C . ASP A 1 79 ? -2.574 -5.496 -17.312 1 88.56 79 ASP A C 1
ATOM 650 O O . ASP A 1 79 ? -1.512 -4.875 -17.406 1 88.56 79 ASP A O 1
ATOM 654 N N . GLU A 1 80 ? -3.729 -5 -17.125 1 87.88 80 GLU A N 1
ATOM 655 C CA . GLU A 1 80 ? -3.834 -3.549 -17 1 87.88 80 GLU A CA 1
ATOM 656 C C . GLU A 1 80 ? -3.539 -3.1 -15.57 1 87.88 80 GLU A C 1
ATOM 658 O O . GLU A 1 80 ? -3.418 -1.902 -15.305 1 87.88 80 GLU A O 1
ATOM 663 N N . PHE A 1 81 ? -3.424 -4.16 -14.75 1 89.88 81 PHE A N 1
ATOM 664 C CA . PHE A 1 81 ? -3.086 -3.844 -13.367 1 89.88 81 PHE A CA 1
ATOM 665 C C . PHE A 1 81 ? -1.577 -3.732 -13.195 1 89.88 81 PHE A C 1
ATOM 667 O O . PHE A 1 81 ? -0.82 -4.523 -13.758 1 89.88 81 PHE A O 1
ATOM 674 N N . ASP A 1 82 ? -1.006 -2.734 -12.656 1 84.62 82 ASP A N 1
ATOM 675 C CA . ASP A 1 82 ? 0.424 -2.676 -12.375 1 84.62 82 ASP A CA 1
ATOM 676 C C . ASP A 1 82 ? 0.849 -3.818 -11.453 1 84.62 82 ASP A C 1
ATOM 678 O O . ASP A 1 82 ? 1.864 -4.473 -11.695 1 84.62 82 ASP A O 1
ATOM 682 N N . GLU A 1 83 ? 0.129 -4.059 -10.445 1 92.69 83 GLU A N 1
ATOM 683 C CA . GLU A 1 83 ? 0.303 -5.148 -9.492 1 92.69 83 GLU A CA 1
ATOM 684 C C . GLU A 1 83 ? -1.04 -5.75 -9.086 1 92.69 83 GLU A C 1
ATOM 686 O O . GLU A 1 83 ? -2.051 -5.047 -9.039 1 92.69 83 GLU A O 1
ATOM 691 N N . PHE A 1 84 ? -1.042 -6.98 -9.008 1 97.88 84 PHE A N 1
ATOM 692 C CA . PHE A 1 84 ? -2.24 -7.715 -8.617 1 97.88 84 PHE A CA 1
ATOM 693 C C . PHE A 1 84 ? -1.928 -8.695 -7.492 1 97.88 84 PHE A C 1
ATOM 695 O O . PHE A 1 84 ? -1.164 -9.648 -7.688 1 97.88 84 PHE A O 1
ATOM 702 N N . CYS A 1 85 ? -2.41 -8.453 -6.281 1 98.44 85 CYS A N 1
ATOM 703 C CA . CYS A 1 85 ? -2.18 -9.273 -5.098 1 98.44 85 CYS A CA 1
ATOM 704 C C . CYS A 1 85 ? -3.467 -9.461 -4.305 1 98.44 85 CYS A C 1
ATOM 706 O O . CYS A 1 85 ? -4.176 -8.492 -4.027 1 98.44 85 CYS A O 1
ATOM 708 N N . TRP A 1 86 ? -3.775 -10.695 -3.967 1 98.69 86 TRP A N 1
ATOM 709 C CA . TRP A 1 86 ? -4.965 -10.953 -3.162 1 98.69 86 TRP A CA 1
ATOM 710 C C . TRP A 1 86 ? -4.781 -12.203 -2.307 1 98.69 86 TRP A C 1
ATOM 712 O O . TRP A 1 86 ? -3.869 -13 -2.547 1 98.69 86 TRP A O 1
ATOM 722 N N . VAL A 1 87 ? -5.598 -12.344 -1.312 1 98.75 87 VAL A N 1
ATOM 723 C CA . VAL A 1 87 ? -5.754 -13.531 -0.475 1 98.75 87 VAL A CA 1
ATOM 724 C C . VAL A 1 87 ? -7.227 -13.93 -0.424 1 98.75 87 VAL A C 1
ATOM 726 O O . VAL A 1 87 ? -8.109 -13.078 -0.357 1 98.75 87 VAL A O 1
ATOM 729 N N . ASP A 1 88 ? -7.5 -15.172 -0.632 1 98.69 88 ASP A N 1
ATOM 730 C CA . ASP A 1 88 ? -8.883 -15.594 -0.437 1 98.69 88 ASP A CA 1
ATOM 731 C C . ASP A 1 88 ? -9.242 -15.625 1.047 1 98.69 88 ASP A C 1
ATOM 733 O O . ASP A 1 88 ? -8.359 -15.609 1.905 1 98.69 88 ASP A O 1
ATOM 737 N N . PHE A 1 89 ? -10.516 -15.555 1.306 1 98.5 89 PHE A N 1
ATOM 738 C CA . PHE A 1 89 ? -10.977 -15.648 2.686 1 98.5 89 PHE A CA 1
ATOM 739 C C . PHE A 1 89 ? -12.352 -16.297 2.754 1 98.5 89 PHE A C 1
ATOM 741 O O . PHE A 1 89 ? -13.031 -16.438 1.734 1 98.5 89 PHE A O 1
ATOM 748 N N . ASP A 1 90 ? -12.719 -16.672 3.855 1 96.81 90 ASP A N 1
ATOM 749 C CA . ASP A 1 90 ? -13.891 -17.531 4.016 1 96.81 90 ASP A CA 1
ATOM 750 C C . ASP A 1 90 ? -15.141 -16.703 4.293 1 96.81 90 ASP A C 1
ATOM 752 O O . ASP A 1 90 ? -16.188 -16.906 3.672 1 96.81 90 ASP A O 1
ATOM 756 N N . ASP A 1 91 ? -15.023 -15.719 5.227 1 96.44 91 ASP A N 1
ATOM 757 C CA . ASP A 1 91 ? -16.188 -14.961 5.684 1 96.44 91 ASP A CA 1
ATOM 758 C C . ASP A 1 91 ? -15.844 -13.484 5.848 1 96.44 91 ASP A C 1
ATOM 760 O O . ASP A 1 91 ? -14.906 -13.133 6.566 1 96.44 91 ASP A O 1
ATOM 764 N N . ALA A 1 92 ? -16.719 -12.648 5.27 1 95.5 92 ALA A N 1
ATOM 765 C CA . ALA A 1 92 ? -16.469 -11.203 5.309 1 95.5 92 ALA A CA 1
ATOM 766 C C . ALA A 1 92 ? -16.531 -10.68 6.742 1 95.5 92 ALA A C 1
ATOM 768 O O . ALA A 1 92 ? -15.859 -9.703 7.078 1 95.5 92 ALA A O 1
ATOM 769 N N . SER A 1 93 ? -17.312 -11.289 7.586 1 96.81 93 SER A N 1
ATOM 770 C CA . SER A 1 93 ? -17.422 -10.852 8.977 1 96.81 93 SER A CA 1
ATOM 771 C C . SER A 1 93 ? -16.094 -11.016 9.703 1 96.81 93 SER A C 1
ATOM 773 O O . SER A 1 93 ? -15.812 -10.305 10.672 1 96.81 93 SER A O 1
ATOM 775 N N . ASP A 1 94 ? -15.266 -11.984 9.258 1 97.19 94 ASP A N 1
ATOM 776 C CA . ASP A 1 94 ? -13.969 -12.227 9.891 1 97.19 94 ASP A CA 1
ATOM 777 C C . ASP A 1 94 ? -13.016 -11.062 9.648 1 97.19 94 ASP A C 1
ATOM 779 O O . ASP A 1 94 ? -12.062 -10.867 10.398 1 97.19 94 ASP A O 1
ATOM 783 N N . LEU A 1 95 ? -13.211 -10.336 8.578 1 97.94 95 LEU A N 1
ATOM 784 C CA . LEU A 1 95 ? -12.383 -9.164 8.289 1 97.94 95 LEU A CA 1
ATOM 785 C C . LEU A 1 95 ? -12.492 -8.125 9.398 1 97.94 95 LEU A C 1
ATOM 787 O O . LEU A 1 95 ? -11.539 -7.391 9.656 1 97.94 95 LEU A O 1
ATOM 791 N N . ASP A 1 96 ? -13.633 -8.062 10.102 1 97.81 96 ASP A N 1
ATOM 792 C CA . ASP A 1 96 ? -13.859 -7.125 11.195 1 97.81 96 ASP A CA 1
ATOM 793 C C . ASP A 1 96 ? -12.961 -7.453 12.391 1 97.81 96 ASP A C 1
ATOM 795 O O . ASP A 1 96 ? -12.695 -6.59 13.227 1 97.81 96 ASP A O 1
ATOM 799 N N . GLU A 1 97 ? -12.562 -8.664 12.414 1 98 97 GLU A N 1
ATOM 800 C CA . GLU A 1 97 ? -11.867 -9.148 13.602 1 98 97 GLU A CA 1
ATOM 801 C C . GLU A 1 97 ? -10.352 -9.125 13.398 1 98 97 GLU A C 1
ATOM 803 O O . GLU A 1 97 ? -9.586 -9.422 14.32 1 98 97 GLU A O 1
ATOM 808 N N . LEU A 1 98 ? -9.938 -8.773 12.203 1 98.25 98 LEU A N 1
ATOM 809 C CA . LEU A 1 98 ? -8.5 -8.711 11.961 1 98.25 98 LEU A CA 1
ATOM 810 C C . LEU A 1 98 ? -7.844 -7.668 12.859 1 98.25 98 LEU A C 1
ATOM 812 O O . LEU A 1 98 ? -8.297 -6.523 12.93 1 98.25 98 LEU A O 1
ATOM 816 N N . GLU A 1 99 ? -6.828 -8.078 13.547 1 97.69 99 GLU A N 1
ATOM 817 C CA . GLU A 1 99 ? -6.066 -7.152 14.383 1 97.69 99 GLU A CA 1
ATOM 818 C C . GLU A 1 99 ? -5.168 -6.254 13.531 1 97.69 99 GLU A C 1
ATOM 820 O O . GLU A 1 99 ? -4.785 -6.621 12.422 1 97.69 99 GLU A O 1
ATOM 825 N N . PRO A 1 100 ? -4.762 -5.113 14.086 1 98 100 PRO A N 1
ATOM 826 C CA . PRO A 1 100 ? -3.869 -4.199 13.375 1 98 100 PRO A CA 1
ATOM 827 C C . PRO A 1 100 ? -2.598 -4.883 12.875 1 98 100 PRO A C 1
ATOM 829 O O . PRO A 1 100 ? -2.162 -4.645 11.75 1 98 100 PRO A O 1
ATOM 832 N N . LYS A 1 101 ? -2.066 -5.758 13.672 1 97.69 101 LYS A N 1
ATOM 833 C CA . LYS A 1 101 ? -0.85 -6.465 13.281 1 97.69 101 LYS A CA 1
ATOM 834 C C . LYS A 1 101 ? -1.093 -7.348 12.062 1 97.69 101 LYS A C 1
ATOM 836 O O . LYS A 1 101 ? -0.224 -7.473 11.195 1 97.69 101 LYS A O 1
ATOM 841 N N . GLU A 1 102 ? -2.258 -7.984 11.992 1 98.31 102 GLU A N 1
ATOM 842 C CA . GLU A 1 102 ? -2.58 -8.836 10.852 1 98.31 102 GLU A CA 1
ATOM 843 C C . GLU A 1 102 ? -2.783 -8.016 9.578 1 98.31 102 GLU A C 1
ATOM 845 O O . GLU A 1 102 ? -2.404 -8.438 8.492 1 98.31 102 GLU A O 1
ATOM 850 N N . ILE A 1 103 ? -3.383 -6.859 9.742 1 98.62 103 ILE A N 1
ATOM 851 C CA . ILE A 1 103 ? -3.516 -5.938 8.617 1 98.62 103 ILE A CA 1
ATOM 852 C C . ILE A 1 103 ? -2.131 -5.523 8.117 1 98.62 103 ILE A C 1
ATOM 854 O O . ILE A 1 103 ? -1.869 -5.527 6.914 1 98.62 103 ILE A O 1
ATOM 858 N N . ALA A 1 104 ? -1.224 -5.23 9.047 1 98.69 104 ALA A N 1
ATOM 859 C CA . ALA A 1 104 ? 0.151 -4.883 8.703 1 98.69 104 ALA A CA 1
ATOM 860 C C . ALA A 1 104 ? 0.838 -6.031 7.969 1 98.69 104 ALA A C 1
ATOM 862 O O . ALA A 1 104 ? 1.595 -5.809 7.02 1 98.69 104 ALA A O 1
ATOM 863 N N . GLU A 1 105 ? 0.589 -7.227 8.398 1 98.62 105 GLU A N 1
ATOM 864 C CA . GLU A 1 105 ? 1.168 -8.406 7.762 1 98.62 105 GLU A CA 1
ATOM 865 C C . GLU A 1 105 ? 0.677 -8.555 6.32 1 98.62 105 GLU A C 1
ATOM 867 O O . GLU A 1 105 ? 1.455 -8.891 5.426 1 98.62 105 GLU A O 1
ATOM 872 N N . LEU A 1 106 ? -0.597 -8.305 6.121 1 98.69 106 LEU A N 1
ATOM 873 C CA . LEU A 1 106 ? -1.165 -8.367 4.781 1 98.69 106 LEU A CA 1
ATOM 874 C C . LEU A 1 106 ? -0.549 -7.309 3.877 1 98.69 106 LEU A C 1
ATOM 876 O O . LEU A 1 106 ? -0.233 -7.582 2.717 1 98.69 106 LEU A O 1
ATOM 880 N N . LEU A 1 107 ? -0.385 -6.156 4.449 1 98.69 107 LEU A N 1
ATOM 881 C CA . LEU A 1 107 ? 0.242 -5.074 3.699 1 98.69 107 LEU A CA 1
ATOM 882 C C . LEU A 1 107 ? 1.678 -5.43 3.328 1 98.69 107 LEU A C 1
ATOM 884 O O . LEU A 1 107 ? 2.104 -5.203 2.193 1 98.69 107 LEU A O 1
ATOM 888 N N . TYR A 1 108 ? 2.381 -5.977 4.254 1 98.69 108 TYR A N 1
ATOM 889 C CA . TYR A 1 108 ? 3.758 -6.395 4.023 1 98.69 108 TYR A CA 1
ATOM 890 C C . TYR A 1 108 ? 3.824 -7.477 2.949 1 98.69 108 TYR A C 1
ATOM 892 O O . TYR A 1 108 ? 4.684 -7.434 2.068 1 98.69 108 TYR A O 1
ATOM 900 N N . LEU A 1 109 ? 2.918 -8.383 3.08 1 98.19 109 LEU A N 1
ATOM 901 C CA . LEU A 1 109 ? 2.824 -9.477 2.117 1 98.19 109 LEU A CA 1
ATOM 902 C C . LEU A 1 109 ? 2.697 -8.938 0.695 1 98.19 109 LEU A C 1
ATOM 904 O O . LEU A 1 109 ? 3.43 -9.367 -0.202 1 98.19 109 LEU A O 1
ATOM 908 N N . ALA A 1 110 ? 1.849 -8.023 0.506 1 97.88 110 ALA A N 1
ATOM 909 C CA . ALA A 1 110 ? 1.607 -7.434 -0.809 1 97.88 110 ALA A CA 1
ATOM 910 C C . ALA A 1 110 ? 2.818 -6.637 -1.282 1 97.88 110 ALA A C 1
ATOM 912 O O . ALA A 1 110 ? 3.133 -6.621 -2.475 1 97.88 110 ALA A O 1
ATOM 913 N N . HIS A 1 111 ? 3.463 -6.027 -0.363 1 98.12 111 HIS A N 1
ATOM 914 C CA . HIS A 1 111 ? 4.566 -5.113 -0.654 1 98.12 111 HIS A CA 1
ATOM 915 C C . HIS A 1 111 ? 5.848 -5.883 -0.96 1 98.12 111 HIS A C 1
ATOM 917 O O . HIS A 1 111 ? 6.531 -5.59 -1.944 1 98.12 111 HIS A O 1
ATOM 923 N N . LYS A 1 112 ? 6.137 -6.891 -0.16 1 97.81 112 LYS A N 1
ATOM 924 C CA . LYS A 1 112 ? 7.402 -7.609 -0.256 1 97.81 112 LYS A CA 1
ATOM 925 C C . LYS A 1 112 ? 7.238 -8.922 -1.019 1 97.81 112 LYS A C 1
ATOM 927 O O . LYS A 1 112 ? 8.227 -9.555 -1.398 1 97.81 112 LYS A O 1
ATOM 932 N N . LYS A 1 113 ? 5.98 -9.336 -1.235 1 96.25 113 LYS A N 1
ATOM 933 C CA . LYS A 1 113 ? 5.648 -10.586 -1.913 1 96.25 113 LYS A CA 1
ATOM 934 C C . LYS A 1 113 ? 6.203 -11.789 -1.155 1 96.25 113 LYS A C 1
ATOM 936 O O . LYS A 1 113 ? 6.629 -12.773 -1.765 1 96.25 113 LYS A O 1
ATOM 941 N N . GLU A 1 114 ? 6.352 -11.609 0.075 1 96.69 114 GLU A N 1
ATOM 942 C CA . GLU A 1 114 ? 6.715 -12.672 1.005 1 96.69 114 GLU A CA 1
ATOM 943 C C . GLU A 1 114 ? 6.105 -12.438 2.383 1 96.69 114 GLU A C 1
ATOM 945 O O . GLU A 1 114 ? 5.832 -11.297 2.76 1 96.69 114 GLU A O 1
ATOM 950 N N . PRO A 1 115 ? 5.875 -13.453 3.113 1 97.19 115 PRO A N 1
ATOM 951 C CA . PRO A 1 115 ? 5.234 -13.289 4.418 1 97.19 115 PRO A CA 1
ATOM 952 C C . PRO A 1 115 ? 6.156 -12.648 5.453 1 97.19 115 PRO A C 1
ATOM 954 O O . PRO A 1 115 ? 7.367 -12.883 5.434 1 97.19 115 PRO A O 1
ATOM 957 N N . LEU A 1 116 ? 5.605 -11.82 6.305 1 97.12 116 LEU A N 1
ATOM 958 C CA . LEU A 1 116 ? 6.32 -11.305 7.465 1 97.12 116 LEU A CA 1
ATOM 959 C C . LEU A 1 116 ? 6.488 -12.391 8.523 1 97.12 116 LEU A C 1
ATOM 961 O O . LEU A 1 116 ? 7.602 -12.633 9 1 97.12 116 LEU A O 1
ATOM 965 N N . ALA A 1 117 ? 5.348 -13.016 8.914 1 92.31 117 ALA A N 1
ATOM 966 C CA . ALA A 1 117 ? 5.359 -14.062 9.938 1 92.31 117 ALA A CA 1
ATOM 967 C C . ALA A 1 117 ? 4.633 -15.312 9.445 1 92.31 117 ALA A C 1
ATOM 969 O O . ALA A 1 117 ? 5.145 -16.422 9.578 1 92.31 117 ALA A O 1
ATOM 970 N N . ARG A 1 118 ? 3.512 -15.078 8.875 1 93.75 118 ARG A N 1
ATOM 971 C CA . ARG A 1 118 ? 2.699 -16.188 8.391 1 93.75 118 ARG A CA 1
ATOM 972 C C . ARG A 1 118 ? 2.137 -15.898 7.004 1 93.75 118 ARG A C 1
ATOM 974 O O . ARG A 1 118 ? 1.911 -14.734 6.652 1 93.75 118 ARG A O 1
ATOM 981 N N . THR A 1 119 ? 1.899 -16.969 6.281 1 96.31 119 THR A N 1
ATOM 982 C CA . THR A 1 119 ? 1.331 -16.875 4.941 1 96.31 119 THR A CA 1
ATOM 983 C C . THR A 1 119 ? -0.174 -17.125 4.973 1 96.31 119 THR A C 1
ATOM 985 O O . THR A 1 119 ? -0.923 -16.531 4.195 1 96.31 119 THR A O 1
ATOM 988 N N . PHE A 1 120 ? -0.524 -17.953 5.898 1 98.19 120 PHE A N 1
ATOM 989 C CA . PHE A 1 120 ? -1.918 -18.359 6.02 1 98.19 120 PHE A CA 1
ATOM 990 C C . PHE A 1 120 ? -2.502 -17.906 7.352 1 98.19 120 PHE A C 1
ATOM 992 O O . PHE A 1 120 ? -2.012 -18.297 8.414 1 98.19 120 PHE A O 1
ATOM 999 N N . PHE A 1 121 ? -3.502 -17.141 7.25 1 97.94 121 PHE A N 1
ATOM 1000 C CA . PHE A 1 121 ? -4.098 -16.469 8.398 1 97.94 121 PHE A CA 1
ATOM 1001 C C . PHE A 1 121 ? -5.23 -17.297 8.984 1 97.94 121 PHE A C 1
ATOM 1003 O O . PHE A 1 121 ? -6.215 -17.594 8.297 1 97.94 121 PHE A O 1
ATOM 1010 N N . PRO A 1 122 ? -5.16 -17.594 10.281 1 97.44 122 PRO A N 1
ATOM 1011 C CA . PRO A 1 122 ? -6.176 -18.453 10.891 1 97.44 122 PRO A CA 1
ATOM 1012 C C . PRO A 1 122 ? -7.586 -17.875 10.773 1 97.44 122 PRO A C 1
ATOM 1014 O O . PRO A 1 122 ? -8.531 -18.594 10.484 1 97.44 122 PRO A O 1
ATOM 1017 N N . LEU A 1 123 ? -7.715 -16.609 10.953 1 97 123 LEU A N 1
ATOM 1018 C CA . LEU A 1 123 ? -9.023 -15.961 10.922 1 97 123 LEU A CA 1
ATOM 1019 C C . LEU A 1 123 ? -9.609 -16 9.508 1 97 123 LEU A C 1
ATOM 1021 O O . LEU A 1 123 ? -10.812 -16.219 9.344 1 97 123 LEU A O 1
ATOM 1025 N N . LEU A 1 124 ? -8.797 -15.812 8.523 1 98 124 LEU A N 1
ATOM 1026 C CA . LEU A 1 124 ? -9.258 -15.75 7.141 1 98 124 LEU A CA 1
ATOM 1027 C C . LEU A 1 124 ? -9.461 -17.156 6.566 1 98 124 LEU A C 1
ATOM 1029 O O . LEU A 1 124 ? -10.219 -17.328 5.613 1 98 124 LEU A O 1
ATOM 1033 N N . LYS A 1 125 ? -8.711 -18.094 7.109 1 97.88 125 LYS A N 1
ATOM 1034 C CA . LYS A 1 125 ? -8.703 -19.469 6.602 1 97.88 125 LYS A CA 1
ATOM 1035 C C . LYS A 1 125 ? -8.336 -19.5 5.117 1 97.88 125 LYS A C 1
ATOM 1037 O O . LYS A 1 125 ? -8.922 -20.266 4.348 1 97.88 125 LYS A O 1
ATOM 1042 N N . ASN A 1 126 ? -7.531 -18.594 4.777 1 98.12 126 ASN A N 1
ATOM 1043 C CA . ASN A 1 126 ? -7.188 -18.5 3.363 1 98.12 126 ASN A CA 1
ATOM 1044 C C . ASN A 1 126 ? -6.387 -19.703 2.896 1 98.12 126 ASN A C 1
ATOM 1046 O O . ASN A 1 126 ? -5.559 -20.234 3.643 1 98.12 126 ASN A O 1
ATOM 1050 N N . ARG A 1 127 ? -6.574 -20.062 1.615 1 98 127 ARG A N 1
ATOM 1051 C CA . ARG A 1 127 ? -5.895 -21.188 0.985 1 98 127 ARG A CA 1
ATOM 1052 C C . ARG A 1 127 ? -4.848 -20.703 -0.014 1 98 127 ARG A C 1
ATOM 1054 O O . ARG A 1 127 ? -3.902 -21.438 -0.327 1 98 127 ARG A O 1
ATOM 1061 N N . PHE A 1 128 ? -5.066 -19.5 -0.431 1 98.56 128 PHE A N 1
ATOM 1062 C CA . PHE A 1 128 ? -4.195 -18.984 -1.476 1 98.56 128 PHE A CA 1
ATOM 1063 C C . PHE A 1 128 ? -3.723 -17.578 -1.131 1 98.56 128 PHE A C 1
ATOM 1065 O O . PHE A 1 128 ? -4.477 -16.781 -0.568 1 98.56 128 PHE A O 1
ATOM 1072 N N . VAL A 1 129 ? -2.52 -17.297 -1.404 1 98.75 129 VAL A N 1
ATOM 1073 C CA . VAL A 1 129 ? -1.993 -15.961 -1.629 1 98.75 129 VAL A CA 1
ATOM 1074 C C . VAL A 1 129 ? -1.478 -15.836 -3.061 1 98.75 129 VAL A C 1
ATOM 1076 O O . VAL A 1 129 ? -0.664 -16.656 -3.506 1 98.75 129 VAL A O 1
ATOM 1079 N N . TYR A 1 130 ? -1.966 -14.883 -3.777 1 98.56 130 TYR A N 1
ATOM 1080 C CA . TYR A 1 130 ? -1.674 -14.773 -5.203 1 98.56 130 TYR A CA 1
ATOM 1081 C C . TYR A 1 130 ? -1.021 -13.438 -5.523 1 98.56 130 TYR A C 1
ATOM 1083 O O . TYR A 1 130 ? -1.558 -12.375 -5.184 1 98.56 130 TYR A O 1
ATOM 1091 N N . PHE A 1 131 ? 0.188 -13.508 -6.109 1 97.69 131 PHE A N 1
ATOM 1092 C CA . PHE A 1 131 ? 0.892 -12.336 -6.629 1 97.69 131 PHE A CA 1
ATOM 1093 C C . PHE A 1 131 ? 1.082 -12.453 -8.141 1 97.69 131 PHE A C 1
ATOM 1095 O O . PHE A 1 131 ? 1.479 -13.5 -8.641 1 97.69 131 PHE A O 1
ATOM 1102 N N . SER A 1 132 ? 0.818 -11.336 -8.797 1 96.12 132 SER A N 1
ATOM 1103 C CA . SER A 1 132 ? 1.096 -11.352 -10.227 1 96.12 132 SER A CA 1
ATOM 1104 C C . SER A 1 132 ? 1.584 -9.992 -10.711 1 96.12 132 SER A C 1
ATOM 1106 O O . SER A 1 132 ? 1.105 -8.953 -10.25 1 96.12 132 SER A O 1
ATOM 1108 N N . HIS A 1 133 ? 2.562 -10.039 -11.477 1 91.31 133 HIS A N 1
ATOM 1109 C CA . HIS A 1 133 ? 3.033 -8.93 -12.297 1 91.31 133 HIS A CA 1
ATOM 1110 C C . HIS A 1 133 ? 2.984 -9.273 -13.781 1 91.31 133 HIS A C 1
ATOM 1112 O O . HIS A 1 133 ? 3.566 -10.273 -14.211 1 91.31 133 HIS A O 1
ATOM 1118 N N . ASP A 1 134 ? 2.299 -8.398 -14.578 1 91 134 ASP A N 1
ATOM 1119 C CA . ASP A 1 134 ? 2.086 -8.75 -15.977 1 91 134 ASP A CA 1
ATOM 1120 C C . ASP A 1 134 ? 1.474 -10.141 -16.109 1 91 134 ASP A C 1
ATOM 1122 O O . ASP A 1 134 ? 2.17 -11.102 -16.438 1 91 134 ASP A O 1
ATOM 1126 N N . ASP A 1 135 ? 0.255 -10.211 -15.945 1 94.44 135 ASP A N 1
ATOM 1127 C CA . ASP A 1 135 ? -0.531 -11.438 -15.859 1 94.44 135 ASP A CA 1
ATOM 1128 C C . ASP A 1 135 ? 0.002 -12.5 -16.812 1 94.44 135 ASP A C 1
ATOM 1130 O O . ASP A 1 135 ? 0.074 -12.273 -18.031 1 94.44 135 ASP A O 1
ATOM 1134 N N . GLY A 1 136 ? 0.367 -13.641 -16.281 1 93.62 136 GLY A N 1
ATOM 1135 C CA . GLY A 1 136 ? 0.888 -14.742 -17.062 1 93.62 136 GLY A CA 1
ATOM 1136 C C . GLY A 1 136 ? 2.402 -14.75 -17.156 1 93.62 136 GLY A C 1
ATOM 1137 O O . GLY A 1 136 ? 3.01 -15.789 -17.422 1 93.62 136 GLY A O 1
ATOM 1138 N N . TRP A 1 137 ? 3.033 -13.586 -17 1 95 137 TRP A N 1
ATOM 1139 C CA . TRP A 1 137 ? 4.488 -13.477 -17.062 1 95 137 TRP A CA 1
ATOM 1140 C C . TRP A 1 137 ? 5.121 -13.906 -15.742 1 95 137 TRP A C 1
ATOM 1142 O O . TRP A 1 137 ? 6.051 -14.711 -15.734 1 95 137 TRP A O 1
ATOM 1152 N N . TYR A 1 138 ? 4.586 -13.438 -14.703 1 95.25 138 TYR A N 1
ATOM 1153 C CA . TYR A 1 138 ? 5.074 -13.773 -13.367 1 95.25 138 TYR A CA 1
ATOM 1154 C C . TYR A 1 138 ? 3.914 -13.977 -12.398 1 95.25 138 TYR A C 1
ATOM 1156 O O . TYR A 1 138 ? 3.148 -13.039 -12.141 1 95.25 138 TYR A O 1
ATOM 1164 N N . ASN A 1 139 ? 3.814 -15.18 -11.891 1 96.56 139 ASN A N 1
ATOM 1165 C CA . ASN A 1 139 ? 2.881 -15.5 -10.812 1 96.56 139 ASN A CA 1
ATOM 1166 C C . ASN A 1 139 ? 3.588 -16.172 -9.641 1 96.56 139 ASN A C 1
ATOM 1168 O O . ASN A 1 139 ? 4.355 -17.125 -9.836 1 96.56 139 ASN A O 1
ATOM 1172 N N . LYS A 1 140 ? 3.426 -15.648 -8.539 1 97.69 140 LYS A N 1
ATOM 1173 C CA . LYS A 1 140 ? 3.877 -16.266 -7.293 1 97.69 140 LYS A CA 1
ATOM 1174 C C . LYS A 1 140 ? 2.697 -16.594 -6.387 1 97.69 140 LYS A C 1
ATOM 1176 O O . LYS A 1 140 ? 1.989 -15.703 -5.922 1 97.69 140 LYS A O 1
ATOM 1181 N N . VAL A 1 141 ? 2.496 -17.875 -6.156 1 98.62 141 VAL A N 1
ATOM 1182 C CA . VAL A 1 141 ? 1.311 -18.297 -5.414 1 98.62 141 VAL A CA 1
ATOM 1183 C C . VAL A 1 141 ? 1.724 -19.156 -4.219 1 98.62 141 VAL A C 1
ATOM 1185 O O . VAL A 1 141 ? 2.564 -20.047 -4.344 1 98.62 141 VAL A O 1
ATOM 1188 N N . TYR A 1 142 ? 1.249 -18.828 -3.092 1 98.69 142 TYR A N 1
ATOM 1189 C CA . TYR A 1 142 ? 1.316 -19.703 -1.924 1 98.69 142 TYR A CA 1
ATOM 1190 C C . TYR A 1 142 ? 0.076 -20.578 -1.828 1 98.69 142 TYR A C 1
ATOM 1192 O O . TYR A 1 142 ? -1.05 -20.094 -1.948 1 98.69 142 TYR A O 1
ATOM 1200 N N . TYR A 1 143 ? 0.296 -21.797 -1.682 1 98.56 143 TYR A N 1
ATOM 1201 C CA . TYR A 1 143 ? -0.769 -22.781 -1.506 1 98.56 143 TYR A CA 1
ATOM 1202 C C . TYR A 1 143 ? -0.747 -23.359 -0.098 1 98.56 143 TYR A C 1
ATOM 1204 O O . TYR A 1 143 ? 0.264 -23.922 0.333 1 98.56 143 TYR A O 1
ATOM 1212 N N . ARG A 1 144 ? -1.848 -23.266 0.569 1 97.94 144 ARG A N 1
ATOM 1213 C CA . ARG A 1 144 ? -1.924 -23.859 1.896 1 97.94 144 ARG A CA 1
ATOM 1214 C C . ARG A 1 144 ? -1.745 -25.375 1.823 1 97.94 144 ARG A C 1
ATOM 1216 O O . ARG A 1 144 ? -1.066 -25.969 2.666 1 97.94 144 ARG A O 1
ATOM 1223 N N . ARG A 1 145 ? -2.336 -25.953 0.812 1 97.31 145 ARG A N 1
ATOM 1224 C CA . ARG A 1 145 ? -2.246 -27.391 0.565 1 97.31 145 ARG A CA 1
ATOM 1225 C C . ARG A 1 145 ? -1.636 -27.672 -0.804 1 97.31 145 ARG A C 1
ATOM 1227 O O . ARG A 1 145 ? -2.105 -27.156 -1.817 1 97.31 145 ARG A O 1
ATOM 1234 N N . ILE A 1 146 ? -0.708 -28.578 -0.789 1 97.38 146 ILE A N 1
ATOM 1235 C CA . ILE A 1 146 ? -0.029 -28.938 -2.029 1 97.38 146 ILE A CA 1
ATOM 1236 C C . ILE A 1 146 ? -1.035 -29.516 -3.02 1 97.38 146 ILE A C 1
ATOM 1238 O O . ILE A 1 146 ? -0.882 -29.359 -4.234 1 97.38 146 ILE A O 1
ATOM 1242 N N . ALA A 1 147 ? -2.072 -30.094 -2.52 1 97.5 147 ALA A N 1
ATOM 1243 C CA . ALA A 1 147 ? -3.102 -30.719 -3.355 1 97.5 147 ALA A CA 1
ATOM 1244 C C . ALA A 1 147 ? -3.764 -29.672 -4.262 1 97.5 147 ALA A C 1
ATOM 1246 O O . ALA A 1 147 ? -4.164 -30 -5.383 1 97.5 147 ALA A O 1
ATOM 1247 N N . ASP A 1 148 ? -3.889 -28.469 -3.795 1 98.06 148 ASP A N 1
ATOM 1248 C CA . ASP A 1 148 ? -4.484 -27.422 -4.602 1 98.06 148 ASP A CA 1
ATOM 1249 C C . ASP A 1 148 ? -3.588 -27.062 -5.789 1 98.06 148 ASP A C 1
ATOM 1251 O O . ASP A 1 148 ? -4.078 -26.859 -6.902 1 98.06 148 ASP A O 1
ATOM 1255 N N . PHE A 1 149 ? -2.309 -27 -5.535 1 98.38 149 PHE A N 1
ATOM 1256 C CA . PHE A 1 149 ? -1.379 -26.75 -6.633 1 98.38 149 PHE A CA 1
ATOM 1257 C C . PHE A 1 149 ? -1.43 -27.891 -7.648 1 98.38 149 PHE A C 1
ATOM 1259 O O . PHE A 1 149 ? -1.539 -27.656 -8.852 1 98.38 149 PHE A O 1
ATOM 1266 N N . VAL A 1 150 ? -1.344 -29.062 -7.133 1 98.44 150 VAL A N 1
ATOM 1267 C CA . VAL A 1 150 ? -1.333 -30.266 -7.973 1 98.44 150 VAL A CA 1
ATOM 1268 C C . VAL A 1 150 ? -2.602 -30.312 -8.82 1 98.44 150 VAL A C 1
ATOM 1270 O O . VAL A 1 150 ? -2.539 -30.547 -10.031 1 98.44 150 VAL A O 1
ATOM 1273 N N . GLY A 1 151 ? -3.707 -30.094 -8.156 1 98.31 151 GLY A N 1
ATOM 1274 C CA . GLY A 1 151 ? -4.969 -30.062 -8.875 1 98.31 151 GLY A CA 1
ATOM 1275 C C . GLY A 1 151 ? -5.023 -29 -9.953 1 98.31 151 GLY A C 1
ATOM 1276 O O . GLY A 1 151 ? -5.496 -29.25 -11.062 1 98.31 151 GLY A O 1
ATOM 1277 N N . MET A 1 152 ? -4.582 -27.844 -9.602 1 98.62 152 MET A N 1
ATOM 1278 C CA . MET A 1 152 ? -4.551 -26.734 -10.562 1 98.62 152 MET A CA 1
ATOM 1279 C C . MET A 1 152 ? -3.689 -27.094 -11.766 1 98.62 152 MET A C 1
ATOM 1281 O O . MET A 1 152 ? -4.133 -26.969 -12.906 1 98.62 152 MET A O 1
ATOM 1285 N N . LEU A 1 153 ? -2.467 -27.578 -11.562 1 98.56 153 LEU A N 1
ATOM 1286 C CA . LEU A 1 153 ? -1.535 -27.891 -12.641 1 98.56 153 LEU A CA 1
ATOM 1287 C C . LEU A 1 153 ? -2.051 -29.047 -13.484 1 98.56 153 LEU A C 1
ATOM 1289 O O . LEU A 1 153 ? -1.879 -29.047 -14.703 1 98.56 153 LEU A O 1
ATOM 1293 N N . SER A 1 154 ? -2.693 -30 -12.852 1 98.31 154 SER A N 1
ATOM 1294 C CA . SER A 1 154 ? -3.291 -31.141 -13.523 1 98.31 154 SER A CA 1
ATOM 1295 C C . SER A 1 154 ? -4.27 -30.703 -14.609 1 98.31 154 SER A C 1
ATOM 1297 O O . SER A 1 154 ? -4.344 -31.328 -15.664 1 98.31 154 SER A O 1
ATOM 1299 N N . LYS A 1 155 ? -4.895 -29.625 -14.375 1 97.81 155 LYS A N 1
ATOM 1300 C CA . LYS A 1 155 ? -5.98 -29.219 -15.258 1 97.81 155 LYS A CA 1
ATOM 1301 C C . LYS A 1 155 ? -5.531 -28.109 -16.203 1 97.81 155 LYS A C 1
ATOM 1303 O O . LYS A 1 155 ? -6.023 -28.016 -17.328 1 97.81 155 LYS A O 1
ATOM 1308 N N . VAL A 1 156 ? -4.602 -27.297 -15.758 1 97.69 156 VAL A N 1
ATOM 1309 C CA . VAL A 1 156 ? -4.254 -26.109 -16.547 1 97.69 156 VAL A CA 1
ATOM 1310 C C . VAL A 1 156 ? -3.486 -26.531 -17.797 1 97.69 156 VAL A C 1
ATOM 1312 O O . VAL A 1 156 ? -3.625 -25.906 -18.844 1 97.69 156 VAL A O 1
ATOM 1315 N N . ILE A 1 157 ? -2.666 -27.578 -17.75 1 97.06 157 ILE A N 1
ATOM 1316 C CA . ILE A 1 157 ? -1.859 -28.016 -18.875 1 97.06 157 ILE A CA 1
ATOM 1317 C C . ILE A 1 157 ? -2.771 -28.469 -20.016 1 97.06 157 ILE A C 1
ATOM 1319 O O . ILE A 1 157 ? -2.738 -27.891 -21.109 1 97.06 157 ILE A O 1
ATOM 1323 N N . PRO A 1 158 ? -3.664 -29.422 -19.781 1 95.5 158 PRO A N 1
ATOM 1324 C CA . PRO A 1 158 ? -4.586 -29.781 -20.875 1 95.5 158 PRO A CA 1
ATOM 1325 C C . PRO A 1 158 ? -5.461 -28.609 -21.312 1 95.5 158 PRO A C 1
ATOM 1327 O O . PRO A 1 158 ? -5.809 -28.5 -22.484 1 95.5 158 PRO A O 1
ATOM 1330 N N . TYR A 1 159 ? -5.84 -27.797 -20.359 1 94.5 159 TYR A N 1
ATOM 1331 C CA . TYR A 1 159 ? -6.645 -26.625 -20.672 1 94.5 159 TYR A CA 1
ATOM 1332 C C . TYR A 1 159 ? -5.949 -25.75 -21.719 1 94.5 159 TYR A C 1
ATOM 1334 O O . TYR A 1 159 ? -6.555 -25.375 -22.719 1 94.5 159 TYR A O 1
ATOM 1342 N N . LYS A 1 160 ? -4.703 -25.484 -21.5 1 94.5 160 LYS A N 1
ATOM 1343 C CA . LYS A 1 160 ? -3.922 -24.641 -22.391 1 94.5 160 LYS A CA 1
ATOM 1344 C C . LYS A 1 160 ? -3.711 -25.328 -23.75 1 94.5 160 LYS A C 1
ATOM 1346 O O . LYS A 1 160 ? -3.723 -24.672 -24.781 1 94.5 160 LYS A O 1
ATOM 1351 N N . LEU A 1 161 ? -3.531 -26.578 -23.75 1 92.56 161 LEU A N 1
ATOM 1352 C CA . LEU A 1 161 ? -3.336 -27.328 -24.984 1 92.56 161 LEU A CA 1
ATOM 1353 C C . LEU A 1 161 ? -4.586 -27.281 -25.844 1 92.56 161 LEU A C 1
ATOM 1355 O O . LEU A 1 161 ? -4.492 -27.25 -27.078 1 92.56 161 LEU A O 1
ATOM 1359 N N . GLY A 1 162 ? -5.699 -27.328 -25.188 1 87.19 162 GLY A N 1
ATOM 1360 C CA . GLY A 1 162 ? -6.949 -27.234 -25.938 1 87.19 162 GLY A CA 1
ATOM 1361 C C . GLY A 1 162 ? -7.156 -25.891 -26.594 1 87.19 162 GLY A C 1
ATOM 1362 O O . GLY A 1 162 ? -7.828 -25.797 -27.625 1 87.19 162 GLY A O 1
ATOM 1363 N N . ALA A 1 163 ? -6.594 -24.906 -26.031 1 79 163 ALA A N 1
ATOM 1364 C CA . ALA A 1 163 ? -6.762 -23.562 -26.562 1 79 163 ALA A CA 1
ATOM 1365 C C . ALA A 1 163 ? -5.797 -23.297 -27.719 1 79 163 ALA A C 1
ATOM 1367 O O . ALA A 1 163 ? -5.969 -22.344 -28.469 1 79 163 ALA A O 1
ATOM 1368 N N . PHE A 1 164 ? -4.852 -24.219 -27.859 1 70.38 164 PHE A N 1
ATOM 1369 C CA . PHE A 1 164 ? -3.832 -24.078 -28.891 1 70.38 164 PHE A CA 1
ATOM 1370 C C . PHE A 1 164 ? -4.438 -24.297 -30.281 1 70.38 164 PHE A C 1
ATOM 1372 O O . PHE A 1 164 ? -5.211 -25.219 -30.484 1 70.38 164 PHE A O 1
ATOM 1379 N N . GLY A 1 165 ? -4.121 -23.469 -31.188 1 60.78 165 GLY A N 1
ATOM 1380 C CA . GLY A 1 165 ? -4.445 -23.656 -32.594 1 60.78 165 GLY A CA 1
ATOM 1381 C C . GLY A 1 165 ? -5.82 -23.141 -32.969 1 60.78 165 GLY A C 1
ATOM 1382 O O . GLY A 1 165 ? -6.277 -23.328 -34.094 1 60.78 165 GLY A O 1
ATOM 1383 N N . LYS A 1 166 ? -6.516 -22.703 -31.922 1 60.22 166 LYS A N 1
ATOM 1384 C CA . LYS A 1 166 ? -7.785 -22.094 -32.312 1 60.22 166 LYS A CA 1
ATOM 1385 C C . LYS A 1 166 ? -7.562 -20.828 -33.125 1 60.22 166 LYS A C 1
ATOM 1387 O O . LYS A 1 166 ? -6.828 -19.938 -32.719 1 60.22 166 LYS A O 1
ATOM 1392 N N . LYS A 1 167 ? -7.559 -21.078 -34.469 1 56.66 167 LYS A N 1
ATOM 1393 C CA . LYS A 1 167 ? -7.543 -19.969 -35.406 1 56.66 167 LYS A CA 1
ATOM 1394 C C . LYS A 1 167 ? -8.797 -19.109 -35.281 1 56.66 167 LYS A C 1
ATOM 1396 O O . LYS A 1 167 ? -9.859 -19.609 -34.906 1 56.66 167 LYS A O 1
ATOM 1401 N N . ARG A 1 168 ? -8.562 -17.891 -35.344 1 53.72 168 ARG A N 1
ATOM 1402 C CA . ARG A 1 168 ? -9.57 -16.844 -35.219 1 53.72 168 ARG A CA 1
ATOM 1403 C C . ARG A 1 168 ? -10.812 -17.172 -36.062 1 53.72 168 ARG A C 1
ATOM 1405 O O . ARG A 1 168 ? -11.906 -16.688 -35.75 1 53.72 168 ARG A O 1
ATOM 1412 N N . PHE A 1 169 ? -10.625 -17.5 -37.25 1 51.72 169 PHE A N 1
ATOM 1413 C CA . PHE A 1 169 ? -11.688 -17.5 -38.25 1 51.72 169 PHE A CA 1
ATOM 1414 C C . PHE A 1 169 ? -12.328 -18.891 -38.344 1 51.72 169 PHE A C 1
ATOM 1416 O O . PHE A 1 169 ? -13.188 -19.125 -39.188 1 51.72 169 PHE A O 1
ATOM 1423 N N . SER A 1 170 ? -11.812 -19.828 -37.781 1 50.94 170 SER A N 1
ATOM 1424 C CA . SER A 1 170 ? -12.383 -21.125 -38.094 1 50.94 170 SER A CA 1
ATOM 1425 C C . SER A 1 170 ? -13.602 -21.422 -37.25 1 50.94 170 SER A C 1
ATOM 1427 O O . SER A 1 170 ? -13.477 -21.688 -36.031 1 50.94 170 SER A O 1
ATOM 1429 N N . PHE A 1 171 ? -14.703 -20.953 -37.594 1 54.28 171 PHE A N 1
ATOM 1430 C CA . PHE A 1 171 ? -16.031 -21.188 -37.031 1 54.28 171 PHE A CA 1
ATOM 1431 C C . PHE A 1 171 ? -16.203 -22.641 -36.625 1 54.28 171 PHE A C 1
ATOM 1433 O O . PHE A 1 171 ? -16.969 -22.953 -35.719 1 54.28 171 PHE A O 1
ATOM 1440 N N . PHE A 1 172 ? -15.57 -23.609 -37.281 1 53.69 172 PHE A N 1
ATOM 1441 C CA . PHE A 1 172 ? -15.977 -25 -37.125 1 53.69 172 PHE A CA 1
ATOM 1442 C C . PHE A 1 172 ? -14.984 -25.766 -36.281 1 53.69 172 PHE A C 1
ATOM 1444 O O . PHE A 1 172 ? -15.141 -26.969 -36.031 1 53.69 172 PHE A O 1
ATOM 1451 N N . GLN A 1 173 ? -13.812 -25.219 -35.906 1 56.03 173 GLN A N 1
ATOM 1452 C CA . GLN A 1 173 ? -12.859 -26.109 -35.281 1 56.03 173 GLN A CA 1
ATOM 1453 C C . GLN A 1 173 ? -13.125 -26.219 -33.781 1 56.03 173 GLN A C 1
ATOM 1455 O O . GLN A 1 173 ? -13.125 -25.203 -33.062 1 56.03 173 GLN A O 1
ATOM 1460 N N . LYS A 1 174 ? -13.734 -27.266 -33.406 1 58.41 174 LYS A N 1
ATOM 1461 C CA . LYS A 1 174 ? -14.016 -27.578 -32 1 58.41 174 LYS A CA 1
ATOM 1462 C C . LYS A 1 174 ? -12.727 -27.688 -31.188 1 58.41 174 LYS A C 1
ATOM 1464 O O . LYS A 1 174 ? -11.734 -28.25 -31.656 1 58.41 174 LYS A O 1
ATOM 1469 N N . SER A 1 175 ? -12.531 -27.016 -30.094 1 64.06 175 SER A N 1
ATOM 1470 C CA . SER A 1 175 ? -11.43 -27.141 -29.141 1 64.06 175 SER A CA 1
ATOM 1471 C C . SER A 1 175 ? -11.25 -28.578 -28.688 1 64.06 175 SER A C 1
ATOM 1473 O O . SER A 1 175 ? -12.234 -29.297 -28.469 1 64.06 175 SER A O 1
ATOM 1475 N N . LYS A 1 176 ? -10.008 -29.109 -28.969 1 77.69 176 LYS A N 1
ATOM 1476 C CA . LYS A 1 176 ? -9.695 -30.438 -28.422 1 77.69 176 LYS A CA 1
ATOM 1477 C C . LYS A 1 176 ? -9.742 -30.422 -26.891 1 77.69 176 LYS A C 1
ATOM 1479 O O . LYS A 1 176 ? -9.305 -29.453 -26.266 1 77.69 176 LYS A O 1
ATOM 1484 N N . ILE A 1 177 ? -10.508 -31.297 -26.391 1 83 177 ILE A N 1
ATOM 1485 C CA . ILE A 1 177 ? -10.602 -31.438 -24.938 1 83 177 ILE A CA 1
ATOM 1486 C C . ILE A 1 177 ? -9.711 -32.594 -24.484 1 83 177 ILE A C 1
ATOM 1488 O O . ILE A 1 177 ? -9.844 -33.719 -24.969 1 83 177 ILE A O 1
ATOM 1492 N N . PHE A 1 178 ? -8.711 -32.281 -23.719 1 92.19 178 PHE A N 1
ATOM 1493 C CA . PHE A 1 178 ? -7.844 -33.281 -23.125 1 92.19 178 PHE A CA 1
ATOM 1494 C C . PHE A 1 178 ? -8.211 -33.5 -21.656 1 92.19 178 PHE A C 1
ATOM 1496 O O . PHE A 1 178 ? -8.555 -32.562 -20.953 1 92.19 178 PHE A O 1
ATOM 1503 N N . PRO A 1 179 ? -8.203 -34.781 -21.297 1 95.56 179 PRO A N 1
ATOM 1504 C CA . PRO A 1 179 ? -8.484 -35.031 -19.891 1 95.56 179 PRO A CA 1
ATOM 1505 C C . PRO A 1 179 ? -7.402 -34.469 -18.969 1 95.56 179 PRO A C 1
ATOM 1507 O O . PRO A 1 179 ? -6.262 -34.25 -19.406 1 95.56 179 PRO A O 1
ATOM 1510 N N . ALA A 1 180 ? -7.762 -34.219 -17.688 1 97.06 180 ALA A N 1
ATOM 1511 C CA . ALA A 1 180 ? -6.797 -33.781 -16.688 1 97.06 180 ALA A CA 1
ATOM 1512 C C . ALA A 1 180 ? -5.68 -34.812 -16.516 1 97.06 180 ALA A C 1
ATOM 1514 O O . ALA A 1 180 ? -5.902 -36 -16.656 1 97.06 180 ALA A O 1
ATOM 1515 N N . ILE A 1 181 ? -4.547 -34.312 -16.281 1 98.12 181 ILE A N 1
ATOM 1516 C CA . ILE A 1 181 ? -3.447 -35.219 -15.891 1 98.12 181 ILE A CA 1
ATOM 1517 C C . ILE A 1 181 ? -3.688 -35.75 -14.484 1 98.12 181 ILE A C 1
ATOM 1519 O O . ILE A 1 181 ? -4.141 -35.031 -13.602 1 98.12 181 ILE A O 1
ATOM 1523 N N . SER A 1 182 ? -3.387 -37.031 -14.289 1 98 182 SER A N 1
ATOM 1524 C CA . SER A 1 182 ? -3.619 -37.562 -12.961 1 98 182 SER A CA 1
ATOM 1525 C C . SER A 1 182 ? -2.814 -36.812 -11.898 1 98 182 SER A C 1
ATOM 1527 O O . SER A 1 182 ? -1.682 -36.406 -12.156 1 98 182 SER A O 1
ATOM 1529 N N . LYS A 1 183 ? -3.365 -36.688 -10.688 1 97.69 183 LYS A N 1
ATOM 1530 C CA . LYS A 1 183 ? -2.688 -36 -9.594 1 97.69 183 LYS A CA 1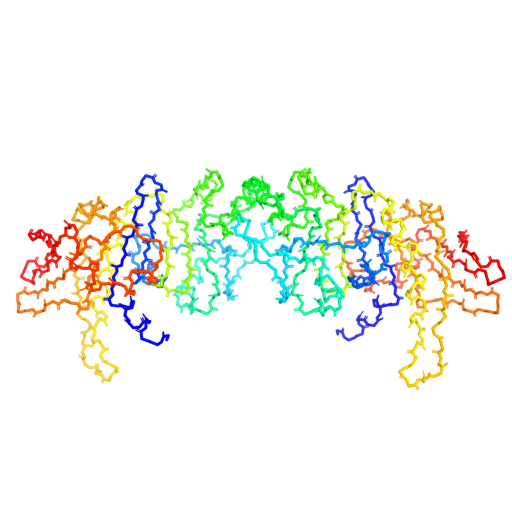
ATOM 1531 C C . LYS A 1 183 ? -1.406 -36.719 -9.195 1 97.69 183 LYS A C 1
ATOM 1533 O O . LYS A 1 183 ? -0.41 -36.094 -8.844 1 97.69 183 LYS A O 1
ATOM 1538 N N . GLU A 1 184 ? -1.484 -38 -9.289 1 97.88 184 GLU A N 1
ATOM 1539 C CA . GLU A 1 184 ? -0.316 -38.812 -8.969 1 97.88 184 GLU A CA 1
ATOM 1540 C C . GLU A 1 184 ? 0.859 -38.5 -9.883 1 97.88 184 GLU A C 1
ATOM 1542 O O . GLU A 1 184 ? 1.998 -38.375 -9.422 1 97.88 184 GLU A O 1
ATOM 1547 N N . LEU A 1 185 ? 0.561 -38.406 -11.133 1 98.12 185 LEU A N 1
ATOM 1548 C CA . LEU A 1 185 ? 1.603 -38.062 -12.102 1 98.12 185 LEU A CA 1
ATOM 1549 C C . LEU A 1 185 ? 2.195 -36.688 -11.789 1 98.12 185 LEU A C 1
ATOM 1551 O O . LEU A 1 185 ? 3.416 -36.531 -11.758 1 98.12 185 LEU A O 1
ATOM 1555 N N . ILE A 1 186 ? 1.365 -35.688 -11.5 1 98.38 186 ILE A N 1
ATOM 1556 C CA . ILE A 1 186 ? 1.828 -34.344 -11.195 1 98.38 186 ILE A CA 1
ATOM 1557 C C . ILE A 1 186 ? 2.658 -34.344 -9.914 1 98.38 186 ILE A C 1
ATOM 1559 O O . ILE A 1 186 ? 3.713 -33.719 -9.836 1 98.38 186 ILE A O 1
ATOM 1563 N N . MET A 1 187 ? 2.145 -35.062 -8.898 1 97.5 187 MET A N 1
ATOM 1564 C CA . MET A 1 187 ? 2.861 -35.188 -7.633 1 97.5 187 MET A CA 1
ATOM 1565 C C . MET A 1 187 ? 4.273 -35.719 -7.855 1 97.5 187 MET A C 1
ATOM 1567 O O . MET A 1 187 ? 5.219 -35.281 -7.203 1 97.5 187 MET A O 1
ATOM 1571 N N . GLY A 1 188 ? 4.438 -36.562 -8.797 1 96.75 188 GLY A N 1
ATOM 1572 C CA . GLY A 1 188 ? 5.73 -37.156 -9.117 1 96.75 188 GLY A CA 1
ATOM 1573 C C . GLY A 1 188 ? 6.691 -36.156 -9.75 1 96.75 188 GLY A C 1
ATOM 1574 O O . GLY A 1 188 ? 7.906 -36.375 -9.727 1 96.75 188 GLY A O 1
ATOM 1575 N N . LEU A 1 189 ? 6.199 -35.125 -10.258 1 97.69 189 LEU A N 1
ATOM 1576 C CA . LEU A 1 189 ? 7.02 -34.125 -10.953 1 97.69 189 LEU A CA 1
ATOM 1577 C C . LEU A 1 189 ? 7.43 -33 -10.016 1 97.69 189 LEU A C 1
ATOM 1579 O O . LEU A 1 189 ? 8.266 -32.156 -10.367 1 97.69 189 LEU A O 1
ATOM 1583 N N . ILE A 1 190 ? 6.898 -32.938 -8.773 1 97.38 190 ILE A N 1
ATOM 1584 C CA . ILE A 1 190 ? 7.098 -31.828 -7.844 1 97.38 190 ILE A CA 1
ATOM 1585 C C . ILE A 1 190 ? 8.586 -31.672 -7.543 1 97.38 190 ILE A C 1
ATOM 1587 O O . ILE A 1 190 ? 9.125 -30.562 -7.586 1 97.38 190 ILE A O 1
ATOM 1591 N N . PRO A 1 191 ? 9.359 -32.781 -7.281 1 97.06 191 PRO A N 1
ATOM 1592 C CA . PRO A 1 191 ? 10.789 -32.594 -7.012 1 97.06 191 PRO A CA 1
ATOM 1593 C C . PRO A 1 191 ? 11.523 -31.922 -8.164 1 97.06 191 PRO A C 1
ATOM 1595 O O . PRO A 1 191 ? 12.445 -31.125 -7.938 1 97.06 191 PRO A O 1
ATOM 1598 N N . LEU A 1 192 ? 11.117 -32.188 -9.43 1 97.81 192 LEU A N 1
ATOM 1599 C CA . LEU A 1 192 ? 11.742 -31.578 -10.594 1 97.81 192 LEU A CA 1
ATOM 1600 C C . LEU A 1 192 ? 11.43 -30.078 -10.664 1 97.81 192 LEU A C 1
ATOM 1602 O O . LEU A 1 192 ? 12.227 -29.297 -11.18 1 97.81 192 LEU A O 1
ATOM 1606 N N . MET A 1 193 ? 10.242 -29.703 -10.141 1 98.12 193 MET A N 1
ATOM 1607 C CA . MET A 1 193 ? 9.82 -28.297 -10.18 1 98.12 193 MET A CA 1
ATOM 1608 C C . MET A 1 193 ? 10.695 -27.438 -9.273 1 98.12 193 MET A C 1
ATOM 1610 O O . MET A 1 193 ? 10.828 -26.234 -9.492 1 98.12 193 MET A O 1
ATOM 1614 N N . GLU A 1 194 ? 11.273 -27.984 -8.258 1 97.56 194 GLU A N 1
ATOM 1615 C CA . GLU A 1 194 ? 12.164 -27.266 -7.355 1 97.56 194 GLU A CA 1
ATOM 1616 C C . GLU A 1 194 ? 13.461 -26.875 -8.062 1 97.56 194 GLU A C 1
ATOM 1618 O O . GLU A 1 194 ? 14.117 -25.906 -7.676 1 97.56 194 GLU A O 1
ATOM 1623 N N . ASP A 1 195 ? 13.773 -27.625 -9.156 1 97.75 195 ASP A N 1
ATOM 1624 C CA . ASP A 1 195 ? 14.969 -27.359 -9.945 1 97.75 195 ASP A CA 1
ATOM 1625 C C . ASP A 1 195 ? 14.633 -26.609 -11.234 1 97.75 195 ASP A C 1
ATOM 1627 O O . ASP A 1 195 ? 15.461 -26.516 -12.141 1 97.75 195 ASP A O 1
ATOM 1631 N N . GLY A 1 196 ? 13.43 -26.078 -11.289 1 98.5 196 GLY A N 1
ATOM 1632 C CA . GLY A 1 196 ? 13 -25.312 -12.445 1 98.5 196 GLY A CA 1
ATOM 1633 C C . GLY A 1 196 ? 12.539 -26.172 -13.602 1 98.5 196 GLY A C 1
ATOM 1634 O O . GLY A 1 196 ? 13.344 -26.594 -14.43 1 98.5 196 GLY A O 1
ATOM 1635 N N . LEU A 1 197 ? 11.25 -26.375 -13.711 1 98.69 197 LEU A N 1
ATOM 1636 C CA . LEU A 1 197 ? 10.656 -27.234 -14.727 1 98.69 197 LEU A CA 1
ATOM 1637 C C . LEU A 1 197 ? 10.047 -26.406 -15.859 1 98.69 197 LEU A C 1
ATOM 1639 O O . LEU A 1 197 ? 9.242 -25.5 -15.617 1 98.69 197 LEU A O 1
ATOM 1643 N N . TYR A 1 198 ? 10.508 -26.656 -17.047 1 98.56 198 TYR A N 1
ATOM 1644 C CA . TYR A 1 198 ? 10.016 -25.984 -18.25 1 98.56 198 TYR A CA 1
ATOM 1645 C C . TYR A 1 198 ? 9.219 -26.953 -19.125 1 98.56 198 TYR A C 1
ATOM 1647 O O . TYR A 1 198 ? 9.758 -27.938 -19.625 1 98.56 198 TYR A O 1
ATOM 1655 N N . ILE A 1 199 ? 7.934 -26.719 -19.25 1 98.38 199 ILE A N 1
ATOM 1656 C CA . ILE A 1 199 ? 7.039 -27.484 -20.094 1 98.38 199 ILE A CA 1
ATOM 1657 C C . ILE A 1 199 ? 6.844 -26.781 -21.422 1 98.38 199 ILE A C 1
ATOM 1659 O O . ILE A 1 199 ? 6.203 -25.734 -21.5 1 98.38 199 ILE A O 1
ATOM 1663 N N . ASP A 1 200 ? 7.309 -27.344 -22.469 1 97.38 200 ASP A N 1
ATOM 1664 C CA . ASP A 1 200 ? 7.363 -26.719 -23.781 1 97.38 200 ASP A CA 1
ATOM 1665 C C . ASP A 1 200 ? 6.117 -27.047 -24.594 1 97.38 200 ASP A C 1
ATOM 1667 O O . ASP A 1 200 ? 6.172 -27.859 -25.531 1 97.38 200 ASP A O 1
ATOM 1671 N N . LEU A 1 201 ? 5.105 -26.328 -24.359 1 96.12 201 LEU A N 1
ATOM 1672 C CA . LEU A 1 201 ? 3.844 -26.578 -25.062 1 96.12 201 LEU A CA 1
ATOM 1673 C C . LEU A 1 201 ? 3.98 -26.312 -26.547 1 96.12 201 LEU A C 1
ATOM 1675 O O . LEU A 1 201 ? 3.346 -26.984 -27.375 1 96.12 201 LEU A O 1
ATOM 1679 N N . ALA A 1 202 ? 4.758 -25.344 -26.875 1 93 202 ALA A N 1
ATOM 1680 C CA . ALA A 1 202 ? 4.965 -25.016 -28.281 1 93 202 ALA A CA 1
ATOM 1681 C C . ALA A 1 202 ? 5.66 -26.141 -29.031 1 93 202 ALA A C 1
ATOM 1683 O O . ALA A 1 202 ? 5.434 -26.359 -30.219 1 93 202 ALA A O 1
ATOM 1684 N N . GLY A 1 203 ? 6.492 -26.891 -28.359 1 93.94 203 GLY A N 1
ATOM 1685 C CA . GLY A 1 203 ? 7.258 -27.969 -28.953 1 93.94 203 GLY A CA 1
ATOM 1686 C C . GLY A 1 203 ? 6.516 -29.281 -28.969 1 93.94 203 GLY A C 1
ATOM 1687 O O . GLY A 1 203 ? 7.109 -30.344 -29.219 1 93.94 203 GLY A O 1
ATOM 1688 N N . LYS A 1 204 ? 5.273 -29.203 -28.688 1 94.81 204 LYS A N 1
ATOM 1689 C CA . LYS A 1 204 ? 4.492 -30.438 -28.641 1 94.81 204 LYS A CA 1
ATOM 1690 C C . LYS A 1 204 ? 4.5 -31.141 -30 1 94.81 204 LYS A C 1
ATOM 1692 O O . LYS A 1 204 ? 4.543 -30.5 -31.047 1 94.81 204 LYS A O 1
ATOM 1697 N N . ILE A 1 205 ? 4.508 -32.469 -29.984 1 95 205 ILE A N 1
ATOM 1698 C CA . ILE A 1 205 ? 4.395 -33.312 -31.172 1 95 205 ILE A CA 1
ATOM 1699 C C . ILE A 1 205 ? 3.049 -34.031 -31.156 1 95 205 ILE A C 1
ATOM 1701 O O . ILE A 1 205 ? 2.752 -34.781 -30.234 1 95 205 ILE A O 1
ATOM 1705 N N . GLU A 1 206 ? 2.312 -33.781 -32.188 1 91.62 206 GLU A N 1
ATOM 1706 C CA . GLU A 1 206 ? 1.002 -34.406 -32.281 1 91.62 206 GLU A CA 1
ATOM 1707 C C . GLU A 1 206 ? 1.023 -35.531 -33.312 1 91.62 206 GLU A C 1
ATOM 1709 O O . GLU A 1 206 ? 1.634 -35.406 -34.375 1 91.62 206 GLU A O 1
ATOM 1714 N N . SER A 1 207 ? 0.506 -36.688 -32.969 1 91.06 207 SER A N 1
ATOM 1715 C CA . SER A 1 207 ? 0.367 -37.844 -33.875 1 91.06 207 SER A CA 1
ATOM 1716 C C . SER A 1 207 ? -1.019 -38.469 -33.75 1 91.06 207 SER A C 1
ATOM 1718 O O . SER A 1 207 ? -1.864 -37.969 -33 1 91.06 207 SER A O 1
ATOM 1720 N N . ARG A 1 208 ? -1.264 -39.438 -34.531 1 92.19 208 ARG A N 1
ATOM 1721 C CA . ARG A 1 208 ? -2.525 -40.188 -34.469 1 92.19 208 ARG A CA 1
ATOM 1722 C C . ARG A 1 208 ? -2.684 -40.844 -33.094 1 92.19 208 ARG A C 1
ATOM 1724 O O . ARG A 1 208 ? -3.805 -41.031 -32.625 1 92.19 208 ARG A O 1
ATOM 17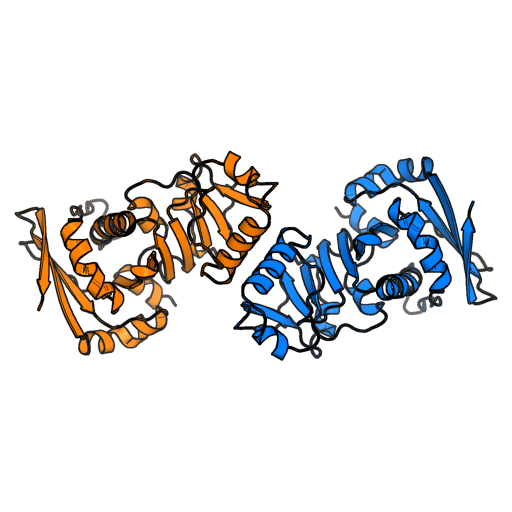31 N N . ARG A 1 209 ? -1.562 -41.125 -32.531 1 93.06 209 ARG A N 1
ATOM 1732 C CA . ARG A 1 209 ? -1.57 -41.875 -31.25 1 93.06 209 ARG A CA 1
ATOM 1733 C C . ARG A 1 209 ? -1.8 -40.906 -30.078 1 93.06 209 ARG A C 1
ATOM 1735 O O . ARG A 1 209 ? -2.275 -41.344 -29.016 1 93.06 209 ARG A O 1
ATOM 1742 N N . GLY A 1 210 ? -1.407 -39.781 -30.25 1 93.81 210 GLY A N 1
ATOM 1743 C CA . GLY A 1 210 ? -1.571 -38.875 -29.141 1 93.81 210 GLY A CA 1
ATOM 1744 C C . GLY A 1 210 ? -0.666 -37.656 -29.234 1 93.81 210 GLY A C 1
ATOM 1745 O O . GLY A 1 210 ? -0.442 -37.125 -30.328 1 93.81 210 GLY A O 1
ATOM 1746 N N . LEU A 1 211 ? -0.391 -37.188 -28.078 1 94.81 211 LEU A N 1
ATOM 1747 C CA . LEU A 1 211 ? 0.374 -35.969 -27.953 1 94.81 211 LEU A CA 1
ATOM 1748 C C . LEU A 1 211 ? 1.583 -36.156 -27.047 1 94.81 211 LEU A C 1
ATOM 1750 O O . LEU A 1 211 ? 1.485 -36.812 -26.016 1 94.81 211 LEU A O 1
ATOM 1754 N N . GLU A 1 212 ? 2.752 -35.594 -27.484 1 96.88 212 GLU A N 1
ATOM 1755 C CA . GLU A 1 212 ? 3.967 -35.594 -26.672 1 96.88 212 GLU A CA 1
ATOM 1756 C C . GLU A 1 212 ? 4.473 -34.188 -26.438 1 96.88 212 GLU A C 1
ATOM 1758 O O . GLU A 1 212 ? 4.664 -33.406 -27.375 1 96.88 212 GLU A O 1
ATOM 1763 N N . ILE A 1 213 ? 4.691 -33.844 -25.188 1 97.88 213 ILE A N 1
ATOM 1764 C CA . ILE A 1 213 ? 5.156 -32.531 -24.828 1 97.88 213 ILE A CA 1
ATOM 1765 C C . ILE A 1 213 ? 6.535 -32.625 -24.172 1 97.88 213 ILE A C 1
ATOM 1767 O O . ILE A 1 213 ? 6.691 -33.25 -23.125 1 97.88 213 ILE A O 1
ATOM 1771 N N . PRO A 1 214 ? 7.504 -32 -24.734 1 98.31 214 PRO A N 1
ATOM 1772 C CA . PRO A 1 214 ? 8.82 -32.031 -24.094 1 98.31 214 PRO A CA 1
ATOM 1773 C C . PRO A 1 214 ? 8.859 -31.219 -22.797 1 98.31 214 PRO A C 1
ATOM 1775 O O . PRO A 1 214 ? 8.234 -30.172 -22.703 1 98.31 214 PRO A O 1
ATOM 1778 N N . VAL A 1 215 ? 9.578 -31.703 -21.797 1 98.56 215 VAL A N 1
ATOM 1779 C CA . VAL A 1 215 ? 9.75 -31.078 -20.5 1 98.56 215 VAL A CA 1
ATOM 1780 C C . VAL A 1 215 ? 11.227 -31.062 -20.125 1 98.56 215 VAL A C 1
ATOM 1782 O O . VAL A 1 215 ? 11.945 -32.031 -20.344 1 98.56 215 VAL A O 1
ATOM 1785 N N . TYR A 1 216 ? 11.703 -29.984 -19.641 1 98.62 216 TYR A N 1
ATOM 1786 C CA . TYR A 1 216 ? 13.109 -29.781 -19.328 1 98.62 216 TYR A CA 1
ATOM 1787 C C . TYR A 1 216 ? 13.289 -29.266 -17.906 1 98.62 216 TYR A C 1
ATOM 1789 O O . TYR A 1 216 ? 12.539 -28.391 -17.453 1 98.62 216 TYR A O 1
ATOM 1797 N N . VAL A 1 217 ? 14.203 -29.797 -17.109 1 98.62 217 VAL A N 1
ATOM 1798 C CA . VAL A 1 217 ? 14.648 -29.188 -15.867 1 98.62 217 VAL A CA 1
ATOM 1799 C C . VAL A 1 217 ? 15.781 -28.203 -16.156 1 98.62 217 VAL A C 1
ATOM 1801 O O . VAL A 1 217 ? 16.906 -28.609 -16.422 1 98.62 217 VAL A O 1
ATOM 1804 N N . VAL A 1 218 ? 15.5 -26.922 -16.031 1 98.31 218 VAL A N 1
ATOM 1805 C CA . VAL A 1 218 ? 16.391 -25.953 -16.656 1 98.31 218 VAL A CA 1
ATOM 1806 C C . VAL A 1 218 ? 17.031 -25.078 -15.594 1 98.31 218 VAL A C 1
ATOM 1808 O O . VAL A 1 218 ? 17.812 -24.172 -15.914 1 98.31 218 VAL A O 1
ATOM 1811 N N . GLY A 1 219 ? 16.703 -25.25 -14.312 1 97.56 219 GLY A N 1
ATOM 1812 C CA . GLY A 1 219 ? 17.234 -24.406 -13.25 1 97.56 219 GLY A CA 1
ATOM 1813 C C . GLY A 1 219 ? 16.172 -23.578 -12.547 1 97.56 219 GLY A C 1
ATOM 1814 O O . GLY A 1 219 ? 15.102 -23.344 -13.102 1 97.56 219 GLY A O 1
ATOM 1815 N N . SER A 1 220 ? 16.531 -23.203 -11.328 1 96.88 220 SER A N 1
ATOM 1816 C CA . SER A 1 220 ? 15.609 -22.422 -10.508 1 96.88 220 SER A CA 1
ATOM 1817 C C . SER A 1 220 ? 15.844 -20.922 -10.695 1 96.88 220 SER A C 1
ATOM 1819 O O . SER A 1 220 ? 16.844 -20.375 -10.211 1 96.88 220 SER A O 1
ATOM 1821 N N . TYR A 1 221 ? 14.977 -20.297 -11.453 1 95.56 221 TYR A N 1
ATOM 1822 C CA . TYR A 1 221 ? 15.039 -18.859 -11.703 1 95.56 221 TYR A CA 1
ATOM 1823 C C . TYR A 1 221 ? 13.766 -18.172 -11.227 1 95.56 221 TYR A C 1
ATOM 1825 O O . TYR A 1 221 ? 12.664 -18.703 -11.383 1 95.56 221 TYR A O 1
ATOM 1833 N N . GLU A 1 222 ? 13.945 -16.969 -10.703 1 92.31 222 GLU A N 1
ATOM 1834 C CA . GLU A 1 222 ? 12.773 -16.188 -10.305 1 92.31 222 GLU A CA 1
ATOM 1835 C C . GLU A 1 222 ? 12.32 -15.258 -11.422 1 92.31 222 GLU A C 1
ATOM 1837 O O . GLU A 1 222 ? 11.148 -14.875 -11.477 1 92.31 222 GLU A O 1
ATOM 1842 N N . SER A 1 223 ? 13.172 -14.977 -12.305 1 92.19 223 SER A N 1
ATOM 1843 C CA . SER A 1 223 ? 12.875 -14.055 -13.391 1 92.19 223 SER A CA 1
ATOM 1844 C C . SER A 1 223 ? 12.461 -14.797 -14.656 1 92.19 223 SER A C 1
ATOM 1846 O O . SER A 1 223 ? 13.258 -15.555 -15.227 1 92.19 223 SER A O 1
ATOM 1848 N N . THR A 1 224 ? 11.297 -14.477 -15.07 1 91.81 224 THR A N 1
ATOM 1849 C CA . THR A 1 224 ? 10.82 -15.047 -16.328 1 91.81 224 THR A CA 1
ATOM 1850 C C . THR A 1 224 ? 11.695 -14.609 -17.484 1 91.81 224 THR A C 1
ATOM 1852 O O . THR A 1 224 ? 11.984 -15.398 -18.391 1 91.81 224 THR A O 1
ATOM 1855 N N . ASP A 1 225 ? 12.141 -13.391 -17.438 1 94.31 225 ASP A N 1
ATOM 1856 C CA . ASP A 1 225 ? 13 -12.867 -18.5 1 94.31 225 ASP A CA 1
ATOM 1857 C C . ASP A 1 225 ? 14.281 -13.688 -18.625 1 94.31 225 ASP A C 1
ATOM 1859 O O . ASP A 1 225 ? 14.719 -14 -19.734 1 94.31 225 ASP A O 1
ATOM 1863 N N . GLU A 1 226 ? 14.82 -14 -17.516 1 94.94 226 GLU A N 1
ATOM 1864 C CA . GLU A 1 226 ? 16.047 -14.789 -17.516 1 94.94 226 GLU A CA 1
ATOM 1865 C C . GLU A 1 226 ? 15.828 -16.141 -18.172 1 94.94 226 GLU A C 1
ATOM 1867 O O . GLU A 1 226 ? 16.672 -16.625 -18.922 1 94.94 226 GLU A O 1
ATOM 1872 N N . VAL A 1 227 ? 14.742 -16.734 -17.906 1 95.31 227 VAL A N 1
ATOM 1873 C CA . VAL A 1 227 ? 14.414 -18.047 -18.469 1 95.31 227 VAL A CA 1
ATOM 1874 C C . VAL A 1 227 ? 14.211 -17.938 -19.969 1 95.31 227 VAL A C 1
ATOM 1876 O O . VAL A 1 227 ? 14.875 -18.641 -20.75 1 95.31 227 VAL A O 1
ATOM 1879 N N . LEU A 1 228 ? 13.43 -17.016 -20.422 1 94.19 228 LEU A N 1
ATOM 1880 C CA . LEU A 1 228 ? 13.023 -16.938 -21.828 1 94.19 228 LEU A CA 1
ATOM 1881 C C . LEU A 1 228 ? 14.172 -16.453 -22.688 1 94.19 228 LEU A C 1
ATOM 1883 O O . LEU A 1 228 ? 14.344 -16.922 -23.828 1 94.19 228 LEU A O 1
ATOM 1887 N N . ASP A 1 229 ? 14.953 -15.539 -22.172 1 95.25 229 ASP A N 1
ATOM 1888 C CA . ASP A 1 229 ? 16.062 -15 -22.938 1 95.25 229 ASP A CA 1
ATOM 1889 C C . ASP A 1 229 ? 17.125 -16.078 -23.219 1 95.25 229 ASP A C 1
ATOM 1891 O O . ASP A 1 229 ? 17.891 -15.961 -24.172 1 95.25 229 ASP A O 1
ATOM 1895 N N . ASN A 1 230 ? 17.141 -17.078 -22.438 1 96.25 230 ASN A N 1
ATOM 1896 C CA . ASN A 1 230 ? 18.188 -18.094 -22.547 1 96.25 230 ASN A CA 1
ATOM 1897 C C . ASN A 1 230 ? 17.594 -19.484 -22.75 1 96.25 230 ASN A C 1
ATOM 1899 O O . ASN A 1 230 ? 18.25 -20.484 -22.469 1 96.25 230 ASN A O 1
ATOM 1903 N N . ILE A 1 231 ? 16.391 -19.562 -23.156 1 95.69 231 ILE A N 1
ATOM 1904 C CA . ILE A 1 231 ? 15.633 -20.797 -23.094 1 95.69 231 ILE A CA 1
ATOM 1905 C C . ILE A 1 231 ? 16.297 -21.859 -23.969 1 95.69 231 ILE A C 1
ATOM 1907 O O . ILE A 1 231 ? 16.359 -23.031 -23.594 1 95.69 231 ILE A O 1
ATOM 1911 N N . ASP A 1 232 ? 16.844 -21.562 -25.125 1 96.5 232 ASP A N 1
ATOM 1912 C CA . ASP A 1 232 ? 17.484 -22.531 -26.016 1 96.5 232 ASP A CA 1
ATOM 1913 C C . ASP A 1 232 ? 18.734 -23.125 -25.359 1 96.5 232 ASP A C 1
ATOM 1915 O O . ASP A 1 232 ? 18.922 -24.344 -25.359 1 96.5 232 ASP A O 1
ATOM 1919 N N . GLU A 1 233 ? 19.484 -22.281 -24.844 1 97.94 233 GLU A N 1
ATOM 1920 C CA . GLU A 1 233 ? 20.672 -22.734 -24.125 1 97.94 233 GLU A CA 1
ATOM 1921 C C . GLU A 1 233 ? 20.297 -23.562 -22.891 1 97.94 233 GLU A C 1
ATOM 1923 O O . GLU A 1 233 ? 20.922 -24.578 -22.609 1 97.94 233 GLU A O 1
ATOM 1928 N N . LEU A 1 234 ? 19.312 -23.125 -22.125 1 97.81 234 LEU A N 1
ATOM 1929 C CA . LEU A 1 234 ? 18.859 -23.828 -20.922 1 97.81 234 LEU A CA 1
ATOM 1930 C C . LEU A 1 234 ? 18.344 -25.219 -21.266 1 97.81 234 LEU A C 1
ATOM 1932 O O . LEU A 1 234 ? 18.609 -26.172 -20.531 1 97.81 234 LEU A O 1
ATOM 1936 N N . LYS A 1 235 ? 17.641 -25.297 -22.359 1 97.5 235 LYS A N 1
ATOM 1937 C CA . LYS A 1 235 ? 17.156 -26.609 -22.812 1 97.5 235 LYS A CA 1
ATOM 1938 C C . LYS A 1 235 ? 18.328 -27.547 -23.125 1 97.5 235 LYS A C 1
ATOM 1940 O O . LYS A 1 235 ? 18.297 -28.719 -22.75 1 97.5 235 LYS A O 1
ATOM 1945 N N . GLU A 1 236 ? 19.312 -27.016 -23.797 1 97.44 236 GLU A N 1
ATOM 1946 C CA . GLU A 1 236 ? 20.484 -27.797 -24.172 1 97.44 236 GLU A CA 1
ATOM 1947 C C . GLU A 1 236 ? 21.234 -28.297 -22.938 1 97.44 236 GLU A C 1
ATOM 1949 O O . GLU A 1 236 ? 21.797 -29.391 -22.938 1 97.44 236 GLU A O 1
ATOM 1954 N N . GLU A 1 237 ? 21.188 -27.547 -21.953 1 97.62 237 GLU A N 1
ATOM 1955 C CA . GLU A 1 237 ? 21.969 -27.859 -20.75 1 97.62 237 GLU A CA 1
ATOM 1956 C C . GLU A 1 237 ? 21.078 -28.438 -19.656 1 97.62 237 GLU A C 1
ATOM 1958 O O . GLU A 1 237 ? 21.484 -28.516 -18.5 1 97.62 237 GLU A O 1
ATOM 1963 N N . ALA A 1 238 ? 19.844 -28.781 -20.016 1 98.19 238 ALA A N 1
ATOM 1964 C CA . ALA A 1 238 ? 18.875 -29.281 -19.031 1 98.19 238 ALA A CA 1
ATOM 1965 C C . ALA A 1 238 ? 19.453 -30.484 -18.281 1 98.19 238 ALA A C 1
ATOM 1967 O O . ALA A 1 238 ? 20.094 -31.344 -18.875 1 98.19 238 ALA A O 1
ATOM 1968 N N . THR A 1 239 ? 19.312 -30.531 -16.984 1 97.81 239 THR A N 1
ATOM 1969 C CA . THR A 1 239 ? 19.859 -31.609 -16.156 1 97.81 239 THR A CA 1
ATOM 1970 C C . THR A 1 239 ? 19.031 -32.875 -16.312 1 97.81 239 THR A C 1
ATOM 1972 O O . THR A 1 239 ? 19.516 -33.969 -16.047 1 97.81 239 THR A O 1
ATOM 1975 N N . GLU A 1 240 ? 17.781 -32.75 -16.562 1 97.25 240 GLU A N 1
ATOM 1976 C CA . GLU A 1 240 ? 16.859 -33.844 -16.844 1 97.25 240 GLU A CA 1
ATOM 1977 C C . GLU A 1 240 ? 15.859 -33.469 -17.938 1 97.25 240 GLU A C 1
ATOM 1979 O O . GLU A 1 240 ? 15.43 -32.312 -18.016 1 97.25 240 GLU A O 1
ATOM 1984 N N . THR A 1 241 ? 15.586 -34.344 -18.781 1 97.69 241 THR A N 1
ATOM 1985 C CA . THR A 1 241 ? 14.586 -34.188 -19.828 1 97.69 241 THR A CA 1
ATOM 1986 C C . THR A 1 241 ? 13.562 -35.312 -19.812 1 97.69 241 THR A C 1
ATOM 1988 O O . THR A 1 241 ? 13.852 -36.406 -19.328 1 97.69 241 THR A O 1
ATOM 1991 N N . GLY A 1 242 ? 12.391 -35 -20.172 1 97.75 242 GLY A N 1
ATOM 1992 C CA . GLY A 1 242 ? 11.32 -35.969 -20.266 1 97.75 242 GLY A CA 1
ATOM 1993 C C . GLY A 1 242 ? 10.164 -35.531 -21.141 1 97.75 242 GLY A C 1
ATOM 1994 O O . GLY A 1 242 ? 10.273 -34.5 -21.844 1 97.75 242 GLY A O 1
ATOM 1995 N N . TRP A 1 243 ? 9.148 -36.406 -21.172 1 97.75 243 TRP A N 1
ATOM 1996 C CA . TRP A 1 243 ? 7.98 -36.125 -22 1 97.75 243 TRP A CA 1
ATOM 1997 C C . TRP A 1 243 ? 6.691 -36.375 -21.219 1 97.75 243 TRP A C 1
ATOM 1999 O O . TRP A 1 243 ? 6.57 -37.375 -20.484 1 97.75 243 TRP A O 1
ATOM 2009 N N . LEU A 1 244 ? 5.855 -35.438 -21.25 1 97.94 244 LEU A N 1
ATOM 2010 C CA . LEU A 1 244 ? 4.457 -35.688 -20.906 1 97.94 244 LEU A CA 1
ATOM 2011 C C . LEU A 1 244 ? 3.68 -36.188 -22.125 1 97.94 244 LEU A C 1
ATOM 2013 O O . LEU A 1 244 ? 3.537 -35.5 -23.125 1 97.94 244 LEU A O 1
ATOM 2017 N N . ILE A 1 245 ? 3.174 -37.406 -22.062 1 97.62 245 ILE A N 1
ATOM 2018 C CA . ILE A 1 245 ? 2.592 -38.062 -23.234 1 97.62 245 ILE A CA 1
ATOM 2019 C C . ILE A 1 245 ? 1.115 -38.344 -22.984 1 97.62 245 ILE A C 1
ATOM 2021 O O . ILE A 1 245 ? 0.76 -38.938 -21.969 1 97.62 245 ILE A O 1
ATOM 2025 N N . PHE A 1 246 ? 0.321 -37.906 -23.797 1 97.44 246 PHE A N 1
ATOM 2026 C CA . PHE A 1 246 ? -1.098 -38.25 -23.781 1 97.44 246 PHE A CA 1
ATOM 2027 C C . PHE A 1 246 ? -1.404 -39.344 -24.781 1 97.44 246 PHE A C 1
ATOM 2029 O O . PHE A 1 246 ? -1.135 -39.219 -25.969 1 97.44 246 PHE A O 1
ATOM 2036 N N . ASP A 1 247 ? -1.921 -40.406 -24.328 1 96.19 247 ASP A N 1
ATOM 2037 C CA . ASP A 1 247 ? -2.355 -41.531 -25.172 1 96.19 247 ASP A CA 1
ATOM 2038 C C . ASP A 1 247 ? -3.84 -41.406 -25.516 1 96.19 247 ASP A C 1
ATOM 2040 O O . ASP A 1 247 ? -4.695 -41.531 -24.641 1 96.19 247 ASP A O 1
ATOM 2044 N N . LYS A 1 248 ? -4.086 -41.219 -26.766 1 93.38 248 LYS A N 1
ATOM 2045 C CA . LYS A 1 248 ? -5.461 -41 -27.203 1 93.38 248 LYS A CA 1
ATOM 2046 C C . LYS A 1 248 ? -6.328 -42.219 -26.969 1 93.38 248 LYS A C 1
ATOM 2048 O O . LYS A 1 248 ? -7.512 -42.094 -26.641 1 93.38 248 LYS A O 1
ATOM 2053 N N . LYS A 1 249 ? -5.781 -43.406 -27.141 1 94.5 249 LYS A N 1
ATOM 2054 C CA . LYS A 1 249 ? -6.527 -44.625 -26.953 1 94.5 249 LYS A CA 1
ATOM 2055 C C . LYS A 1 249 ? -6.906 -44.844 -25.484 1 94.5 249 LYS A C 1
ATOM 2057 O O . LYS A 1 249 ? -8.07 -45.094 -25.172 1 94.5 249 LYS A O 1
ATOM 2062 N N . GLU A 1 250 ? -5.996 -44.625 -24.625 1 94.5 250 GLU A N 1
ATOM 2063 C CA . GLU A 1 250 ? -6.203 -44.875 -23.203 1 94.5 250 GLU A CA 1
ATOM 2064 C C . GLU A 1 250 ? -6.777 -43.625 -22.516 1 94.5 250 GLU A C 1
ATOM 2066 O O . GLU A 1 250 ? -7.254 -43.719 -21.375 1 94.5 250 GLU A O 1
ATOM 2071 N N . GLN A 1 251 ? -6.688 -42.531 -23.219 1 94.38 251 GLN A N 1
ATOM 2072 C CA . GLN A 1 251 ? -7.125 -41.25 -22.672 1 94.38 251 GLN A CA 1
ATOM 2073 C C . GLN A 1 251 ? -6.414 -40.938 -21.359 1 94.38 251 GLN A C 1
ATOM 2075 O O . GLN A 1 251 ? -7.051 -40.5 -20.391 1 94.38 251 GLN A O 1
ATOM 2080 N N . GLU A 1 252 ? -5.164 -41.281 -21.312 1 95.94 252 GLU A N 1
ATOM 2081 C CA . GLU A 1 252 ? -4.355 -41.062 -20.109 1 95.94 252 GLU A CA 1
ATOM 2082 C C . GLU A 1 252 ? -3.029 -40.406 -20.453 1 95.94 252 GLU A C 1
ATOM 2084 O O . GLU A 1 252 ? -2.555 -40.469 -21.578 1 95.94 252 GLU A O 1
ATOM 2089 N N . TRP A 1 253 ? -2.518 -39.75 -19.422 1 97.81 253 TRP A N 1
ATOM 2090 C CA . TRP A 1 253 ? -1.202 -39.156 -19.531 1 97.81 253 TRP A CA 1
ATOM 2091 C C . TRP A 1 253 ? -0.133 -40 -18.875 1 97.81 253 TRP A C 1
ATOM 2093 O O . TRP A 1 253 ? -0.4 -40.688 -17.875 1 97.81 253 TRP A O 1
ATOM 2103 N N . GLN A 1 254 ? 1.026 -39.938 -19.438 1 97.44 254 GLN A N 1
ATOM 2104 C CA . GLN A 1 254 ? 2.182 -40.625 -18.859 1 97.44 254 GLN A CA 1
ATOM 2105 C C . GLN A 1 254 ? 3.414 -39.719 -18.875 1 97.44 254 GLN A C 1
ATOM 2107 O O . GLN A 1 254 ? 3.479 -38.75 -19.641 1 97.44 254 GLN A O 1
ATOM 2112 N N . TRP A 1 255 ? 4.234 -39.969 -17.906 1 97.5 255 TRP A N 1
ATOM 2113 C CA . TRP A 1 255 ? 5.543 -39.344 -17.844 1 97.5 255 TRP A CA 1
ATOM 2114 C C . TRP A 1 255 ? 6.652 -40.312 -18.234 1 97.5 255 TRP A C 1
ATOM 2116 O O . TRP A 1 255 ? 6.707 -41.438 -17.719 1 97.5 255 TRP A O 1
ATOM 2126 N N . VAL A 1 256 ? 7.461 -39.844 -19.203 1 96.75 256 VAL A N 1
ATOM 2127 C CA . VAL A 1 256 ? 8.578 -40.688 -19.641 1 96.75 256 VAL A CA 1
ATOM 2128 C C . VAL A 1 256 ? 9.875 -39.875 -19.594 1 96.75 256 VAL A C 1
ATOM 2130 O O . VAL A 1 256 ? 9.945 -38.75 -20.141 1 96.75 256 VAL A O 1
ATOM 2133 N N . VAL A 1 257 ? 10.797 -40.406 -18.844 1 93.94 257 VAL A N 1
ATOM 2134 C CA . VAL A 1 257 ? 12.102 -39.75 -18.781 1 93.94 257 VAL A CA 1
ATOM 2135 C C . VAL A 1 257 ? 12.922 -40.125 -20.016 1 93.94 257 VAL A C 1
ATOM 2137 O O . VAL A 1 257 ? 12.852 -41.25 -20.516 1 93.94 257 VAL A O 1
ATOM 2140 N N . ASP A 1 258 ? 13.602 -39.156 -20.469 1 85.88 258 ASP A N 1
ATOM 2141 C CA . ASP A 1 258 ? 14.477 -39.438 -21.609 1 85.88 258 ASP A CA 1
ATOM 2142 C C . ASP A 1 258 ? 15.68 -40.281 -21.188 1 85.88 258 ASP A C 1
ATOM 2144 O O . ASP A 1 258 ? 16.188 -40.125 -20.078 1 85.88 258 ASP A O 1
ATOM 2148 N N . MET B 1 1 ? -17.391 22.094 -6.375 1 30.62 1 MET B N 1
ATOM 2149 C CA . MET B 1 1 ? -16.031 21.719 -6.016 1 30.62 1 MET B CA 1
ATOM 2150 C C . MET B 1 1 ? -15.117 22.938 -5.996 1 30.62 1 MET B C 1
ATOM 2152 O O . MET B 1 1 ? -14.055 22.922 -5.379 1 30.62 1 MET B O 1
ATOM 2156 N N . SER B 1 2 ? -15.406 23.812 -6.781 1 46.16 2 SER B N 1
ATOM 2157 C CA . SER B 1 2 ? -14.664 25.031 -7.102 1 46.16 2 SER B CA 1
ATOM 2158 C C . SER B 1 2 ? -14.711 26.031 -5.945 1 46.16 2 SER B C 1
ATOM 2160 O O . SER B 1 2 ? -13.688 26.609 -5.582 1 46.16 2 SER B O 1
ATOM 2162 N N . GLY B 1 3 ? -15.828 26.031 -5.336 1 44.91 3 GLY B N 1
ATOM 2163 C CA . GLY B 1 3 ? -16.047 27 -4.266 1 44.91 3 GLY B CA 1
ATOM 2164 C C . GLY B 1 3 ? -15.359 26.609 -2.971 1 44.91 3 GLY B C 1
ATOM 2165 O O . GLY B 1 3 ? -14.797 27.469 -2.281 1 44.91 3 GLY B O 1
ATOM 2166 N N . GLY B 1 4 ? -15.234 25.344 -2.725 1 56.34 4 GLY B N 1
ATOM 2167 C CA . GLY B 1 4 ? -14.625 24.781 -1.531 1 56.34 4 GLY B CA 1
ATOM 2168 C C . GLY B 1 4 ? -13.117 24.953 -1.503 1 56.34 4 GLY B C 1
ATOM 2169 O O . GLY B 1 4 ? -12.539 25.234 -0.452 1 56.34 4 GLY B O 1
ATOM 2170 N N . SER B 1 5 ? -12.547 24.953 -2.613 1 68.44 5 SER B N 1
ATOM 2171 C CA . SER B 1 5 ? -11.094 25.062 -2.709 1 68.44 5 SER B CA 1
ATOM 2172 C C . SER B 1 5 ? -10.617 26.469 -2.359 1 68.44 5 SER B C 1
ATOM 2174 O O . SER B 1 5 ? -9.641 26.625 -1.633 1 68.44 5 SER B O 1
ATOM 2176 N N . ASP B 1 6 ? -11.359 27.5 -2.811 1 76.62 6 ASP B N 1
ATOM 2177 C CA . ASP B 1 6 ? -10.977 28.875 -2.494 1 76.62 6 ASP B CA 1
ATOM 2178 C C . ASP B 1 6 ? -11.195 29.172 -1.014 1 76.62 6 ASP B C 1
ATOM 2180 O O . ASP B 1 6 ? -10.383 29.859 -0.392 1 76.62 6 ASP B O 1
ATOM 2184 N N . GLN B 1 7 ? -12.195 28.609 -0.483 1 79.5 7 GLN B N 1
ATOM 2185 C CA . GLN B 1 7 ? -12.508 28.828 0.925 1 79.5 7 GLN B CA 1
ATOM 2186 C C . GLN B 1 7 ? -11.43 28.25 1.826 1 79.5 7 GLN B C 1
ATOM 2188 O O . GLN B 1 7 ? -11.023 28.875 2.807 1 79.5 7 GLN B O 1
ATOM 2193 N N . VAL B 1 8 ? -10.945 27.109 1.478 1 89.81 8 VAL B N 1
ATOM 2194 C CA . VAL B 1 8 ? -9.984 26.406 2.322 1 89.81 8 VAL B CA 1
ATOM 2195 C C . VAL B 1 8 ? -8.641 27.141 2.293 1 89.81 8 VAL B C 1
ATOM 2197 O O . VAL B 1 8 ? -7.871 27.078 3.252 1 89.81 8 VAL B O 1
ATOM 2200 N N . LYS B 1 9 ? -8.469 27.953 1.298 1 89.31 9 LYS B N 1
ATOM 2201 C CA . LYS B 1 9 ? -7.223 28.703 1.157 1 89.31 9 LYS B CA 1
ATOM 2202 C C . LYS B 1 9 ? -7.168 29.875 2.135 1 89.31 9 LYS B C 1
ATOM 2204 O O . LYS B 1 9 ? -6.086 30.344 2.484 1 89.31 9 LYS B O 1
ATOM 2209 N N . ASN B 1 10 ? -8.344 30.297 2.586 1 92.38 10 ASN B N 1
ATOM 2210 C CA . ASN B 1 10 ? -8.406 31.5 3.4 1 92.38 10 ASN B CA 1
ATOM 2211 C C . ASN B 1 10 ? -8.836 31.188 4.832 1 92.38 10 ASN B C 1
ATOM 2213 O O . ASN B 1 10 ? -9.586 31.969 5.441 1 92.38 10 ASN B O 1
ATOM 2217 N N . MET B 1 11 ? -8.422 30.062 5.234 1 95.88 11 MET B N 1
ATOM 2218 C CA . MET B 1 11 ? -8.703 29.641 6.602 1 95.88 11 MET B CA 1
ATOM 2219 C C . MET B 1 11 ? -7.637 28.672 7.102 1 95.88 11 MET B C 1
ATOM 2221 O O . MET B 1 11 ? -6.801 28.203 6.324 1 95.88 11 MET B O 1
ATOM 2225 N N . ILE B 1 12 ? -7.613 28.484 8.43 1 98.38 12 ILE B N 1
ATOM 2226 C CA . ILE B 1 12 ? -6.898 27.375 9.047 1 98.38 12 ILE B CA 1
ATOM 2227 C C . ILE B 1 12 ? -7.77 26.734 10.133 1 98.38 12 ILE B C 1
ATOM 2229 O O . ILE B 1 12 ? -8.281 27.422 11.008 1 98.38 12 ILE B O 1
ATOM 2233 N N . TYR B 1 13 ? -8.023 25.547 10.016 1 98.62 13 TYR B N 1
ATOM 2234 C CA . TYR B 1 13 ? -8.656 24.75 11.07 1 98.62 13 TYR B CA 1
ATOM 2235 C C . TYR B 1 13 ? -7.668 23.75 11.664 1 98.62 13 TYR B C 1
ATOM 2237 O O . TYR B 1 13 ? -6.898 23.125 10.938 1 98.62 13 TYR B O 1
ATOM 2245 N N . ILE B 1 14 ? -7.668 23.641 12.953 1 98.69 14 ILE B N 1
ATOM 2246 C CA . ILE B 1 14 ? -6.734 22.75 13.641 1 98.69 14 ILE B CA 1
ATOM 2247 C C . ILE B 1 14 ? -7.48 21.891 14.664 1 98.69 14 ILE B C 1
ATOM 2249 O O . ILE B 1 14 ? -8.195 22.438 15.516 1 98.69 14 ILE B O 1
ATOM 2253 N N . ASN B 1 15 ? -7.395 20.688 14.539 1 98.38 15 ASN B N 1
ATOM 2254 C CA . ASN B 1 15 ? -7.797 19.688 15.531 1 98.38 15 ASN B CA 1
ATOM 2255 C C . ASN B 1 15 ? -6.594 18.938 16.078 1 98.38 15 ASN B C 1
ATOM 2257 O O . ASN B 1 15 ? -6.09 18.016 15.445 1 98.38 15 ASN B O 1
ATOM 2261 N N . GLY B 1 16 ? -6.191 19.328 17.266 1 97.56 16 GLY B N 1
ATOM 2262 C CA . GLY B 1 16 ? -4.93 18.812 17.797 1 97.56 16 GLY B CA 1
ATOM 2263 C C . GLY B 1 16 ? -5.113 17.781 18.875 1 97.56 16 GLY B C 1
ATOM 2264 O O . GLY B 1 16 ? -6.062 17.844 19.656 1 97.56 16 GLY B O 1
ATOM 2265 N N . ASN B 1 17 ? -4.23 16.797 18.906 1 96.5 17 ASN B N 1
ATOM 2266 C CA . ASN B 1 17 ? -4.039 15.836 19.984 1 96.5 17 ASN B CA 1
ATOM 2267 C C . ASN B 1 17 ? -2.602 15.844 20.5 1 96.5 17 ASN B C 1
ATOM 2269 O O . ASN B 1 17 ? -1.758 15.086 20 1 96.5 17 ASN B O 1
ATOM 2273 N N . ARG B 1 18 ? -2.412 16.734 21.438 1 95.12 18 ARG B N 1
ATOM 2274 C CA . ARG B 1 18 ? -1.057 16.969 21.922 1 95.12 18 ARG B CA 1
ATOM 2275 C C . ARG B 1 18 ? -0.443 15.695 22.469 1 95.12 18 ARG B C 1
ATOM 2277 O O . ARG B 1 18 ? 0.709 15.367 22.172 1 95.12 18 ARG B O 1
ATOM 2284 N N . ARG B 1 19 ? -1.18 14.969 23.219 1 94.31 19 ARG B N 1
ATOM 2285 C CA . ARG B 1 19 ? -0.693 13.734 23.828 1 94.31 19 ARG B CA 1
ATOM 2286 C C . ARG B 1 19 ? -0.297 12.711 22.766 1 94.31 19 ARG B C 1
ATOM 2288 O O . ARG B 1 19 ? 0.725 12.039 22.891 1 94.31 19 ARG B O 1
ATOM 2295 N N . GLY B 1 20 ? -1.032 12.648 21.719 1 95.56 20 GLY B N 1
ATOM 2296 C CA . GLY B 1 20 ? -0.773 11.719 20.641 1 95.56 20 GLY B CA 1
ATOM 2297 C C . GLY B 1 20 ? 0.198 12.258 19.609 1 95.56 20 GLY B C 1
ATOM 2298 O O . GLY B 1 20 ? 0.493 11.594 18.609 1 95.56 20 GLY B O 1
ATOM 2299 N N . HIS B 1 21 ? 0.682 13.492 19.828 1 97.19 21 HIS B N 1
ATOM 2300 C CA . HIS B 1 21 ? 1.647 14.133 18.953 1 97.19 21 HIS B CA 1
ATOM 2301 C C . HIS B 1 21 ? 1.074 14.312 17.547 1 97.19 21 HIS B C 1
ATOM 2303 O O . HIS B 1 21 ? 1.803 14.203 16.562 1 97.19 21 HIS B O 1
ATOM 2309 N N . CYS B 1 22 ? -0.195 14.5 17.453 1 97.94 22 CYS B N 1
ATOM 2310 C CA . CYS B 1 22 ? -0.877 14.484 16.156 1 97.94 22 CYS B CA 1
ATOM 2311 C C . CYS B 1 22 ? -1.736 15.727 15.977 1 97.94 22 CYS B C 1
ATOM 2313 O O . CYS B 1 22 ? -2.52 16.078 16.859 1 97.94 22 CYS B O 1
ATOM 2315 N N . PHE B 1 23 ? -1.628 16.406 14.859 1 98.38 23 PHE B N 1
ATOM 2316 C CA . PHE B 1 23 ? -2.424 17.594 14.523 1 98.38 23 PHE B CA 1
ATOM 2317 C C . PHE B 1 23 ? -3.037 17.453 13.141 1 98.38 23 PHE B C 1
ATOM 2319 O O . PHE B 1 23 ? -2.32 17.266 12.148 1 98.38 23 PHE B O 1
ATOM 2326 N N . ILE B 1 24 ? -4.348 17.484 13.102 1 98.12 24 ILE B N 1
ATOM 2327 C CA . ILE B 1 24 ? -5.086 17.547 11.844 1 98.12 24 ILE B CA 1
ATOM 2328 C C . ILE B 1 24 ? -5.367 19 11.477 1 98.12 24 ILE B C 1
ATOM 2330 O O . ILE B 1 24 ? -5.871 19.766 12.297 1 98.12 24 ILE B O 1
ATOM 2334 N N . THR B 1 25 ? -4.973 19.344 10.297 1 98.06 25 THR B N 1
ATOM 2335 C CA . THR B 1 25 ? -5.176 20.719 9.883 1 98.06 25 THR B CA 1
ATOM 2336 C C . THR B 1 25 ? -5.848 20.797 8.516 1 98.06 25 THR B C 1
ATOM 2338 O O . THR B 1 25 ? -5.68 19.891 7.691 1 98.06 25 THR B O 1
ATOM 2341 N N . SER B 1 26 ? -6.609 21.781 8.289 1 97.62 26 SER B N 1
ATOM 2342 C CA . SER B 1 26 ? -7.137 22.219 7 1 97.62 26 SER B CA 1
ATOM 2343 C C . SER B 1 26 ? -6.715 23.656 6.684 1 97.62 26 SER B C 1
ATOM 2345 O O . SER B 1 26 ? -6.613 24.484 7.582 1 97.62 26 SER B O 1
ATOM 2347 N N . GLY B 1 27 ? -6.391 23.875 5.371 1 97.31 27 GLY B N 1
ATOM 2348 C CA . GLY B 1 27 ? -6.016 25.219 4.957 1 97.31 27 GLY B CA 1
ATOM 2349 C C . GLY B 1 27 ? -4.516 25.406 4.848 1 97.31 27 GLY B C 1
ATOM 2350 O O . GLY B 1 27 ? -4.043 26.5 4.566 1 97.31 27 GLY B O 1
ATOM 2351 N N . ILE B 1 28 ? -3.762 24.359 5.125 1 97.38 28 ILE B N 1
ATOM 2352 C CA . ILE B 1 28 ? -2.311 24.406 4.992 1 97.38 28 ILE B CA 1
ATOM 2353 C C . ILE B 1 28 ? -1.852 23.375 3.969 1 97.38 28 ILE B C 1
ATOM 2355 O O . ILE B 1 28 ? -2.01 22.172 4.18 1 97.38 28 ILE B O 1
ATOM 2359 N N . THR B 1 29 ? -1.283 23.766 2.863 1 96.81 29 THR B N 1
ATOM 2360 C CA . THR B 1 29 ? -0.786 22.844 1.843 1 96.81 29 THR B CA 1
ATOM 2361 C C . THR B 1 29 ? 0.567 22.266 2.246 1 96.81 29 THR B C 1
ATOM 2363 O O . THR B 1 29 ? 1.194 22.75 3.193 1 96.81 29 THR B O 1
ATOM 2366 N N . PHE B 1 30 ? 1.004 21.281 1.542 1 98 30 PHE B N 1
ATOM 2367 C CA . PHE B 1 30 ? 2.322 20.703 1.795 1 98 30 PHE B CA 1
ATOM 2368 C C . PHE B 1 30 ? 3.412 21.75 1.583 1 98 30 PHE B C 1
ATOM 2370 O O . PHE B 1 30 ? 4.348 21.859 2.379 1 98 30 PHE B O 1
ATOM 2377 N N . LYS B 1 31 ? 3.328 22.5 0.511 1 97.19 31 LYS B N 1
ATOM 2378 C CA . LYS B 1 31 ? 4.301 23.547 0.23 1 97.19 31 LYS B CA 1
ATOM 2379 C C . LYS B 1 31 ? 4.383 24.547 1.383 1 97.19 31 LYS B C 1
ATOM 2381 O O . LYS B 1 31 ? 5.48 24.906 1.823 1 97.19 31 LYS B O 1
ATOM 2386 N N . GLU B 1 32 ? 3.244 24.969 1.874 1 96.88 32 GLU B N 1
ATOM 2387 C CA . GLU B 1 32 ? 3.207 25.891 3.002 1 96.88 32 GLU B CA 1
ATOM 2388 C C . GLU B 1 32 ? 3.816 25.266 4.254 1 96.88 32 GLU B C 1
ATOM 2390 O O . GLU B 1 32 ? 4.605 25.906 4.953 1 96.88 32 GLU B O 1
ATOM 2395 N N . PHE B 1 33 ? 3.443 24.031 4.5 1 98.25 33 PHE B N 1
ATOM 2396 C CA . PHE B 1 33 ? 4.004 23.297 5.621 1 98.25 33 PHE B CA 1
ATOM 2397 C C . PHE B 1 33 ? 5.52 23.203 5.512 1 98.25 33 PHE B C 1
ATOM 2399 O O . PHE B 1 33 ? 6.238 23.641 6.418 1 98.25 33 PHE B O 1
ATOM 2406 N N . ALA B 1 34 ? 5.984 22.703 4.402 1 98.19 34 ALA B N 1
ATOM 2407 C CA . ALA B 1 34 ? 7.402 22.406 4.215 1 98.19 34 ALA B CA 1
ATOM 2408 C C . ALA B 1 34 ? 8.242 23.672 4.207 1 98.19 34 ALA B C 1
ATOM 2410 O O . ALA B 1 34 ? 9.391 23.672 4.645 1 98.19 34 ALA B O 1
ATOM 2411 N N . SER B 1 35 ? 7.688 24.766 3.818 1 96.12 35 SER B N 1
ATOM 2412 C CA . SER B 1 35 ? 8.414 26.031 3.717 1 96.12 35 SER B CA 1
ATOM 2413 C C . SER B 1 35 ? 8.445 26.75 5.055 1 96.12 35 SER B C 1
ATOM 2415 O O . SER B 1 35 ? 9.18 27.734 5.219 1 96.12 35 SER B O 1
ATOM 2417 N N . ASN B 1 36 ? 7.707 26.266 6 1 96.94 36 ASN B N 1
ATOM 2418 C CA . ASN B 1 36 ? 7.586 27.062 7.219 1 96.94 36 ASN B CA 1
ATOM 2419 C C . ASN B 1 36 ? 7.914 26.234 8.461 1 96.94 36 ASN B C 1
ATOM 2421 O O . ASN B 1 36 ? 7.738 26.703 9.586 1 96.94 36 ASN B O 1
ATOM 2425 N N . ILE B 1 37 ? 8.344 25 8.258 1 97.19 37 ILE B N 1
ATOM 2426 C CA . ILE B 1 37 ? 8.836 24.25 9.406 1 97.19 37 ILE B CA 1
ATOM 2427 C C . ILE B 1 37 ? 10.203 24.781 9.812 1 97.19 37 ILE B C 1
ATOM 2429 O O . ILE B 1 37 ? 10.961 25.297 8.984 1 97.19 37 ILE B O 1
ATOM 2433 N N . PRO B 1 38 ? 10.516 24.688 11.133 1 95.5 38 PRO B N 1
ATOM 2434 C CA . PRO B 1 38 ? 11.75 25.281 11.648 1 95.5 38 PRO B CA 1
ATOM 2435 C C . PRO B 1 38 ? 13 24.688 10.992 1 95.5 38 PRO B C 1
ATOM 2437 O O . PRO B 1 38 ? 13.969 25.406 10.734 1 95.5 38 PRO B O 1
ATOM 2440 N N . SER B 1 39 ? 12.961 23.375 10.781 1 93.81 39 SER B N 1
ATOM 2441 C CA . SER B 1 39 ? 14.07 22.703 10.109 1 93.81 39 SER B CA 1
ATOM 2442 C C . SER B 1 39 ? 13.648 22.156 8.75 1 93.81 39 SER B C 1
ATOM 2444 O O . SER B 1 39 ? 12.672 21.406 8.656 1 93.81 39 SER B O 1
ATOM 2446 N N . PRO B 1 40 ? 14.438 22.562 7.781 1 94.44 40 PRO B N 1
ATOM 2447 C CA . PRO B 1 40 ? 14.062 22.125 6.434 1 94.44 40 PRO B CA 1
ATOM 2448 C C . PRO B 1 40 ? 14.086 20.609 6.285 1 94.44 40 PRO B C 1
ATOM 2450 O O . PRO B 1 40 ? 14.898 19.938 6.914 1 94.44 40 PRO B O 1
ATOM 2453 N N . LEU B 1 41 ? 13.211 20.141 5.496 1 97.06 41 LEU B N 1
ATOM 2454 C CA . LEU B 1 41 ? 13.211 18.719 5.148 1 97.06 41 LEU B CA 1
ATOM 2455 C C . LEU B 1 41 ? 14.461 18.359 4.355 1 97.06 41 LEU B C 1
ATOM 2457 O O . LEU B 1 41 ? 14.844 19.078 3.426 1 97.06 41 LEU B O 1
ATOM 2461 N N . HIS B 1 42 ? 15.062 17.312 4.68 1 97 42 HIS B N 1
ATOM 2462 C CA . HIS B 1 42 ? 16.266 16.891 3.969 1 97 42 HIS B CA 1
ATOM 2463 C C . HIS B 1 42 ? 15.984 15.68 3.092 1 97 42 HIS B C 1
ATOM 2465 O O . HIS B 1 42 ? 16.406 15.633 1.935 1 97 42 HIS B O 1
ATOM 2471 N N . GLN B 1 43 ? 15.43 14.695 3.717 1 98 43 GLN B N 1
ATOM 2472 C CA . GLN B 1 43 ? 15.086 13.461 3.027 1 98 43 GLN B CA 1
ATOM 2473 C C . GLN B 1 43 ? 13.766 12.891 3.535 1 98 43 GLN B C 1
ATOM 2475 O O . GLN B 1 43 ? 13.453 12.984 4.727 1 98 43 GLN B O 1
ATOM 2480 N N . VAL B 1 44 ? 13.031 12.383 2.619 1 98.75 44 VAL B N 1
ATOM 2481 C CA . VAL B 1 44 ? 11.758 11.789 3.031 1 98.75 44 VAL B CA 1
ATOM 2482 C C . VAL B 1 44 ? 11.578 10.43 2.365 1 98.75 44 VAL B C 1
ATOM 2484 O O . VAL B 1 44 ? 11.953 10.242 1.205 1 98.75 44 VAL B O 1
ATOM 2487 N N . LEU B 1 45 ? 11.117 9.461 3.109 1 98.88 45 LEU B N 1
ATOM 2488 C CA . LEU B 1 45 ? 10.656 8.164 2.619 1 98.88 45 LEU B CA 1
ATOM 2489 C C . LEU B 1 45 ? 9.195 8.227 2.197 1 98.88 45 LEU B C 1
ATOM 2491 O O . LEU B 1 45 ? 8.32 8.523 3.014 1 98.88 45 LEU B O 1
ATOM 2495 N N . LEU B 1 46 ? 8.938 8.023 0.946 1 98.75 46 LEU B N 1
ATOM 2496 C CA . LEU B 1 46 ? 7.594 8.133 0.392 1 98.75 46 LEU B CA 1
ATOM 2497 C C . LEU B 1 46 ? 6.832 6.816 0.542 1 98.75 46 LEU B C 1
ATOM 2499 O O . LEU B 1 46 ? 7.238 5.793 -0.014 1 98.75 46 LEU B O 1
ATOM 2503 N N . LEU B 1 47 ? 5.73 6.859 1.256 1 98.56 47 LEU B N 1
ATOM 2504 C CA . LEU B 1 47 ? 4.938 5.668 1.528 1 98.56 47 LEU B CA 1
ATOM 2505 C C . LEU B 1 47 ? 3.742 5.582 0.587 1 98.56 47 LEU B C 1
ATOM 2507 O O . LEU B 1 47 ? 3.322 4.484 0.208 1 98.56 47 LEU B O 1
ATOM 2511 N N . LYS B 1 48 ? 3.092 6.668 0.278 1 97.5 48 LYS B N 1
ATOM 2512 C CA . LYS B 1 48 ? 2.072 6.859 -0.748 1 97.5 48 LYS B CA 1
ATOM 2513 C C . LYS B 1 48 ? 2.334 8.125 -1.555 1 97.5 48 LYS B C 1
ATOM 2515 O O . LYS B 1 48 ? 2.438 9.219 -0.99 1 97.5 48 LYS B O 1
ATOM 2520 N N . HIS B 1 49 ? 2.461 7.957 -2.867 1 97 49 HIS B N 1
ATOM 2521 C CA . HIS B 1 49 ? 2.779 9.133 -3.676 1 97 49 HIS B CA 1
ATOM 2522 C C . HIS B 1 49 ? 2.643 8.828 -5.164 1 97 49 HIS B C 1
ATOM 2524 O O . HIS B 1 49 ? 2.408 7.676 -5.547 1 97 49 HIS B O 1
ATOM 2530 N N . ASN B 1 50 ? 2.715 9.828 -5.969 1 95.44 50 ASN B N 1
ATOM 2531 C CA . ASN B 1 50 ? 2.879 9.727 -7.414 1 95.44 50 ASN B CA 1
ATOM 2532 C C . ASN B 1 50 ? 3.953 10.68 -7.926 1 95.44 50 ASN B C 1
ATOM 2534 O O . ASN B 1 50 ? 3.777 11.328 -8.961 1 95.44 50 ASN B O 1
ATOM 2538 N N . PHE B 1 51 ? 4.996 10.836 -7.152 1 97.06 51 PHE B N 1
ATOM 2539 C CA . PHE B 1 51 ? 6.086 11.758 -7.461 1 97.06 51 PHE B CA 1
ATOM 2540 C C . PHE B 1 51 ? 7.141 11.078 -8.328 1 97.06 51 PHE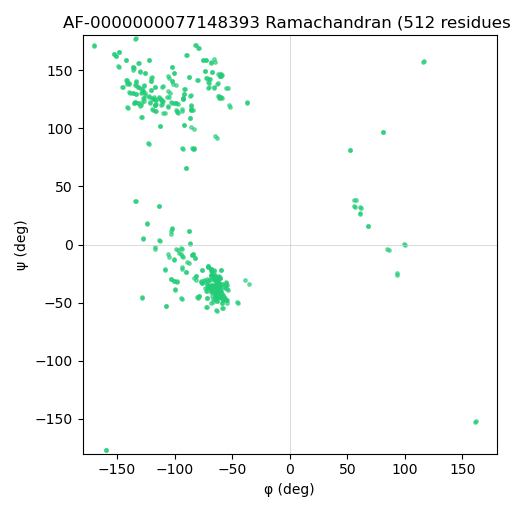 B C 1
ATOM 2542 O O . PHE B 1 51 ? 7.477 9.914 -8.102 1 97.06 51 PHE B O 1
ATOM 2549 N N . GLU B 1 52 ? 7.77 11.734 -9.25 1 95.06 52 GLU B N 1
ATOM 2550 C CA . GLU B 1 52 ? 8.578 11.102 -10.281 1 95.06 52 GLU B CA 1
ATOM 2551 C C . GLU B 1 52 ? 10.062 11.172 -9.945 1 95.06 52 GLU B C 1
ATOM 2553 O O . GLU B 1 52 ? 10.844 10.305 -10.352 1 95.06 52 GLU B O 1
ATOM 2558 N N . TRP B 1 53 ? 10.516 12.18 -9.281 1 96.44 53 TRP B N 1
ATOM 2559 C CA . TRP B 1 53 ? 11.945 12.383 -9.039 1 96.44 53 TRP B CA 1
ATOM 2560 C C . TRP B 1 53 ? 12.375 11.719 -7.742 1 96.44 53 TRP B C 1
ATOM 2562 O O . TRP B 1 53 ? 12.797 12.391 -6.797 1 96.44 53 TRP B O 1
ATOM 2572 N N . THR B 1 54 ? 12.297 10.422 -7.73 1 98.19 54 THR B N 1
ATOM 2573 C CA . THR B 1 54 ? 12.562 9.633 -6.531 1 98.19 54 THR B CA 1
ATOM 2574 C C . THR B 1 54 ? 13.688 8.633 -6.785 1 98.19 54 THR B C 1
ATOM 2576 O O . THR B 1 54 ? 14.07 8.398 -7.93 1 98.19 54 THR B O 1
ATOM 2579 N N . ASP B 1 55 ? 14.273 8.219 -5.73 1 97.88 55 ASP B N 1
ATOM 2580 C CA . ASP B 1 55 ? 15.148 7.047 -5.727 1 97.88 55 ASP B CA 1
ATOM 2581 C C . ASP B 1 55 ? 14.438 5.828 -5.145 1 97.88 55 ASP B C 1
ATOM 2583 O O . ASP B 1 55 ? 13.664 5.953 -4.191 1 97.88 55 ASP B O 1
ATOM 2587 N N . PHE B 1 56 ? 14.711 4.734 -5.762 1 97.94 56 PHE B N 1
ATOM 2588 C CA . PHE B 1 56 ? 14.117 3.486 -5.293 1 97.94 56 PHE B CA 1
ATOM 2589 C C . PHE B 1 56 ? 15.039 2.793 -4.293 1 97.94 56 PHE B C 1
ATOM 2591 O O . PHE B 1 56 ? 16.25 2.699 -4.52 1 97.94 56 PHE B O 1
ATOM 2598 N N . HIS B 1 57 ? 14.484 2.336 -3.188 1 98.44 57 HIS B N 1
ATOM 2599 C CA . HIS B 1 57 ? 15.281 1.615 -2.199 1 98.44 57 HIS B CA 1
ATOM 2600 C C . HIS B 1 57 ? 14.984 0.12 -2.24 1 98.44 57 HIS B C 1
ATOM 2602 O O . HIS B 1 57 ? 13.906 -0.316 -1.824 1 98.44 57 HIS B O 1
ATOM 2608 N N . TYR B 1 58 ? 15.891 -0.737 -2.52 1 96.88 58 TYR B N 1
ATOM 2609 C CA . TYR B 1 58 ? 15.68 -2.129 -2.898 1 96.88 58 TYR B CA 1
ATOM 2610 C C . TYR B 1 58 ? 15.32 -2.977 -1.683 1 96.88 58 TYR B C 1
ATOM 2612 O O . TYR B 1 58 ? 14.594 -3.967 -1.8 1 96.88 58 TYR B O 1
ATOM 2620 N N . HIS B 1 59 ? 15.891 -2.602 -0.556 1 97.69 59 HIS B N 1
ATOM 2621 C CA . HIS B 1 59 ? 15.602 -3.389 0.639 1 97.69 59 HIS B CA 1
ATOM 2622 C C . HIS B 1 59 ? 14.172 -3.162 1.119 1 97.69 59 HIS B C 1
ATOM 2624 O O . HIS B 1 59 ? 13.453 -4.117 1.418 1 97.69 59 HIS B O 1
ATOM 2630 N N . THR B 1 60 ? 13.742 -1.919 1.177 1 98.38 60 THR B N 1
ATOM 2631 C CA . THR B 1 60 ? 12.422 -1.595 1.71 1 98.38 60 THR B CA 1
ATOM 2632 C C . THR B 1 60 ? 11.375 -1.61 0.603 1 98.38 60 THR B C 1
ATOM 2634 O O . THR B 1 60 ? 10.172 -1.712 0.878 1 98.38 60 THR B O 1
ATOM 2637 N N . LEU B 1 61 ? 11.812 -1.416 -0.611 1 98.12 61 LEU B N 1
ATOM 2638 C CA . LEU B 1 61 ? 10.992 -1.328 -1.817 1 98.12 61 LEU B CA 1
ATOM 2639 C C . LEU B 1 61 ? 10.141 -0.064 -1.805 1 98.12 61 LEU B C 1
ATOM 2641 O O . LEU B 1 61 ? 9.133 0.019 -2.516 1 98.12 61 LEU B O 1
ATOM 2645 N N . PHE B 1 62 ? 10.484 0.894 -0.942 1 98.69 62 PHE B N 1
ATOM 2646 C CA . PHE B 1 62 ? 9.922 2.238 -1 1 98.69 62 PHE B CA 1
ATOM 2647 C C . PHE B 1 62 ? 10.773 3.141 -1.889 1 98.69 62 PHE B C 1
ATOM 2649 O O . PHE B 1 62 ? 11.906 2.795 -2.232 1 98.69 62 PHE B O 1
ATOM 2656 N N . GLU B 1 63 ? 10.156 4.172 -2.232 1 98.56 63 GLU B N 1
ATOM 2657 C CA . GLU B 1 63 ? 10.898 5.258 -2.863 1 98.56 63 GLU B CA 1
ATOM 2658 C C . GLU B 1 63 ? 11.164 6.395 -1.878 1 98.56 63 GLU B C 1
ATOM 2660 O O . GLU B 1 63 ? 10.461 6.523 -0.872 1 98.56 63 GLU B O 1
ATOM 2665 N N . TYR B 1 64 ? 12.219 7.094 -2.121 1 98.69 64 TYR B N 1
ATOM 2666 C CA . TYR B 1 64 ? 12.547 8.211 -1.243 1 98.69 64 TYR B CA 1
ATOM 2667 C C . TYR B 1 64 ? 13.109 9.383 -2.039 1 98.69 64 TYR B C 1
ATOM 2669 O O . TYR B 1 64 ? 13.5 9.227 -3.199 1 98.69 64 TYR B O 1
ATOM 2677 N N . VAL B 1 65 ? 13.031 10.531 -1.461 1 98.62 65 VAL B N 1
ATOM 2678 C CA . VAL B 1 65 ? 13.562 11.758 -2.057 1 98.62 65 VAL B CA 1
ATOM 2679 C C . VAL B 1 65 ? 14.773 12.234 -1.268 1 98.62 65 VAL B C 1
ATOM 2681 O O . VAL B 1 65 ? 14.703 12.422 -0.05 1 98.62 65 VAL B O 1
ATOM 2684 N N . GLU B 1 66 ? 15.852 12.375 -1.964 1 96.56 66 GLU B N 1
ATOM 2685 C CA . GLU B 1 66 ? 17.062 12.891 -1.339 1 96.56 66 GLU B CA 1
ATOM 2686 C C . GLU B 1 66 ? 17.031 14.414 -1.267 1 96.56 66 GLU B C 1
ATOM 2688 O O . GLU B 1 66 ? 16.188 15.062 -1.899 1 96.56 66 GLU B O 1
ATOM 2693 N N . GLU B 1 67 ? 17.969 14.914 -0.59 1 96.5 67 GLU B N 1
ATOM 2694 C CA . GLU B 1 67 ? 18.031 16.344 -0.308 1 96.5 67 GLU B CA 1
ATOM 2695 C C . GLU B 1 67 ? 18.016 17.172 -1.598 1 96.5 67 GLU B C 1
ATOM 2697 O O . GLU B 1 67 ? 17.344 18.188 -1.687 1 96.5 67 GLU B O 1
ATOM 2702 N N . GLU B 1 68 ? 18.656 16.719 -2.623 1 96.25 68 GLU B N 1
ATOM 2703 C CA . GLU B 1 68 ? 18.828 17.469 -3.863 1 96.25 68 GLU B CA 1
ATOM 2704 C C . GLU B 1 68 ? 17.5 17.625 -4.594 1 96.25 68 GLU B C 1
ATOM 2706 O O . GLU B 1 68 ? 17.344 18.531 -5.422 1 96.25 68 GLU B O 1
ATOM 2711 N N . ASN B 1 69 ? 16.562 16.766 -4.281 1 97.44 69 ASN B N 1
ATOM 2712 C CA . ASN B 1 69 ? 15.312 16.797 -5.031 1 97.44 69 ASN B CA 1
ATOM 2713 C C . ASN B 1 69 ? 14.141 17.234 -4.156 1 97.44 69 ASN B C 1
ATOM 2715 O O . ASN B 1 69 ? 13.008 17.328 -4.629 1 97.44 69 ASN B O 1
ATOM 2719 N N . ILE B 1 70 ? 14.383 17.594 -2.91 1 98.06 70 ILE B N 1
ATOM 2720 C CA . ILE B 1 70 ? 13.328 17.953 -1.978 1 98.06 70 ILE B CA 1
ATOM 2721 C C . ILE B 1 70 ? 12.617 19.219 -2.477 1 98.06 70 ILE B C 1
ATOM 2723 O O . ILE B 1 70 ? 11.391 19.328 -2.35 1 98.06 70 ILE B O 1
ATOM 2727 N N . HIS B 1 71 ? 13.375 20.156 -3.047 1 97.44 71 HIS B N 1
ATOM 2728 C CA . HIS B 1 71 ? 12.773 21.375 -3.547 1 97.44 71 HIS B CA 1
ATOM 2729 C C . HIS B 1 71 ? 11.766 21.094 -4.648 1 97.44 71 HIS B C 1
ATOM 2731 O O . HIS B 1 71 ? 10.734 21.766 -4.746 1 97.44 71 HIS B O 1
ATOM 2737 N N . LYS B 1 72 ? 12.047 20.109 -5.484 1 97.88 72 LYS B N 1
ATOM 2738 C CA . LYS B 1 72 ? 11.102 19.688 -6.516 1 97.88 72 LYS B CA 1
ATOM 2739 C C . LYS B 1 72 ? 9.836 19.094 -5.898 1 97.88 72 LYS B C 1
ATOM 2741 O O . LYS B 1 72 ? 8.727 19.344 -6.383 1 97.88 72 LYS B O 1
ATOM 2746 N N . LEU B 1 73 ? 10.062 18.328 -4.852 1 98.12 73 LEU B N 1
ATOM 2747 C CA . LEU B 1 73 ? 8.922 17.734 -4.164 1 98.12 73 LEU B CA 1
ATOM 2748 C C . LEU B 1 73 ? 8.031 18.812 -3.566 1 98.12 73 LEU B C 1
ATOM 2750 O O . LEU B 1 73 ? 6.805 18.75 -3.68 1 98.12 73 LEU B O 1
ATOM 2754 N N . ILE B 1 74 ? 8.617 19.766 -2.963 1 97.81 74 ILE B N 1
ATOM 2755 C CA . ILE B 1 74 ? 7.887 20.844 -2.305 1 97.81 74 ILE B CA 1
ATOM 2756 C C . ILE B 1 74 ? 7.066 21.625 -3.336 1 97.81 74 ILE B C 1
ATOM 2758 O O . ILE B 1 74 ? 5.961 22.078 -3.041 1 97.81 74 ILE B O 1
ATOM 2762 N N . GLN B 1 75 ? 7.508 21.703 -4.547 1 96.25 75 GLN B N 1
ATOM 2763 C CA . GLN B 1 75 ? 6.863 22.469 -5.602 1 96.25 75 GLN B CA 1
ATOM 2764 C C . GLN B 1 75 ? 5.906 21.594 -6.41 1 96.25 75 GLN B C 1
ATOM 2766 O O . GLN B 1 75 ? 5.219 22.094 -7.309 1 96.25 75 GLN B O 1
ATOM 2771 N N . ALA B 1 76 ? 5.879 20.328 -6.078 1 95.44 76 ALA B N 1
ATOM 2772 C CA . ALA B 1 76 ? 5.078 19.391 -6.867 1 95.44 76 ALA B CA 1
ATOM 2773 C C . ALA B 1 76 ? 3.588 19.656 -6.691 1 95.44 76 ALA B C 1
ATOM 2775 O O . ALA B 1 76 ? 3.172 20.25 -5.688 1 95.44 76 ALA B O 1
ATOM 2776 N N . GLU B 1 77 ? 2.811 19.266 -7.617 1 91.94 77 GLU B N 1
ATOM 2777 C CA . GLU B 1 77 ? 1.355 19.359 -7.539 1 91.94 77 GLU B CA 1
ATOM 2778 C C . GLU B 1 77 ? 0.765 18.188 -6.766 1 91.94 77 GLU B C 1
ATOM 2780 O O . GLU B 1 77 ? 0.15 17.297 -7.352 1 91.94 77 GLU B O 1
ATOM 2785 N N . ILE B 1 78 ? 0.768 18.25 -5.555 1 91.75 78 ILE B N 1
ATOM 2786 C CA . ILE B 1 78 ? 0.386 17.188 -4.645 1 91.75 78 ILE B CA 1
ATOM 2787 C C . ILE B 1 78 ? -1.101 16.875 -4.805 1 91.75 78 ILE B C 1
ATOM 2789 O O . ILE B 1 78 ? -1.538 15.75 -4.547 1 91.75 78 ILE B O 1
ATOM 2793 N N . ASP B 1 79 ? -1.844 17.812 -5.223 1 88.69 79 ASP B N 1
ATOM 2794 C CA . ASP B 1 79 ? -3.277 17.656 -5.438 1 88.69 79 ASP B CA 1
ATOM 2795 C C . ASP B 1 79 ? -3.559 16.562 -6.465 1 88.69 79 ASP B C 1
ATOM 2797 O O . ASP B 1 79 ? -4.66 16 -6.504 1 88.69 79 ASP B O 1
ATOM 2801 N N . GLU B 1 80 ? -2.572 16.328 -7.234 1 88 80 GLU B N 1
ATOM 2802 C CA . GLU B 1 80 ? -2.732 15.32 -8.273 1 88 80 GLU B CA 1
ATOM 2803 C C . GLU B 1 80 ? -2.469 13.922 -7.723 1 88 80 GLU B C 1
ATOM 2805 O O . GLU B 1 80 ? -2.719 12.922 -8.406 1 88 80 GLU B O 1
ATOM 2810 N N . PHE B 1 81 ? -1.993 13.984 -6.469 1 90 81 PHE B N 1
ATOM 2811 C CA . PHE B 1 81 ? -1.76 12.695 -5.828 1 90 81 PHE B CA 1
ATOM 2812 C C . PHE B 1 81 ? -3.031 12.18 -5.164 1 90 81 PHE B C 1
ATOM 2814 O O . PHE B 1 81 ? -3.779 12.953 -4.562 1 90 81 PHE B O 1
ATOM 2821 N N . ASP B 1 82 ? -3.506 11.031 -5.352 1 84.94 82 ASP B N 1
ATOM 2822 C CA . ASP B 1 82 ? -4.648 10.484 -4.621 1 84.94 82 ASP B CA 1
ATOM 2823 C C . ASP B 1 82 ? -4.383 10.469 -3.117 1 84.94 82 ASP B C 1
ATOM 2825 O O . ASP B 1 82 ? -5.238 10.859 -2.324 1 84.94 82 ASP B O 1
ATOM 2829 N N . GLU B 1 83 ? -3.26 10.016 -2.73 1 92.88 83 GLU B N 1
ATOM 2830 C CA . GLU B 1 83 ? -2.77 9.984 -1.355 1 92.88 83 GLU B CA 1
ATOM 2831 C C . GLU B 1 83 ? -1.292 10.352 -1.287 1 92.88 83 GLU B C 1
ATOM 2833 O O . GLU B 1 83 ? -0.53 10.062 -2.211 1 92.88 83 GLU B O 1
ATOM 2838 N N . PHE B 1 84 ? -0.999 11.102 -0.347 1 97.88 84 PHE B N 1
ATOM 2839 C CA . PHE B 1 84 ? 0.376 11.539 -0.123 1 97.88 84 PHE B CA 1
ATOM 2840 C C . PHE B 1 84 ? 0.793 11.281 1.321 1 97.88 84 PHE B C 1
ATOM 2842 O O . PHE B 1 84 ? 0.244 11.883 2.246 1 97.88 84 PHE B O 1
ATOM 2849 N N . CYS B 1 85 ? 1.688 10.328 1.565 1 98.44 85 CYS B N 1
ATOM 2850 C CA . CYS B 1 85 ? 2.166 9.945 2.889 1 98.44 85 CYS B CA 1
ATOM 2851 C C . CYS B 1 85 ? 3.68 9.758 2.887 1 98.44 85 CYS B C 1
ATOM 2853 O O . CYS B 1 85 ? 4.223 9.07 2.018 1 98.44 85 CYS B O 1
ATOM 2855 N N . TRP B 1 86 ? 4.352 10.375 3.84 1 98.69 86 TRP B N 1
ATOM 2856 C CA . TRP B 1 86 ? 5.797 10.203 3.941 1 98.69 86 TRP B CA 1
ATOM 2857 C C . TRP B 1 86 ? 6.262 10.352 5.387 1 98.69 86 TRP B C 1
ATOM 2859 O O . TRP B 1 86 ? 5.523 10.859 6.234 1 98.69 86 TRP B O 1
ATOM 2869 N N . VAL B 1 87 ? 7.449 9.875 5.66 1 98.75 87 VAL B N 1
ATOM 2870 C CA . VAL B 1 87 ? 8.195 10.07 6.902 1 98.75 87 VAL B CA 1
ATOM 2871 C C . VAL B 1 87 ? 9.586 10.602 6.586 1 98.75 87 VAL B C 1
ATOM 2873 O O . VAL B 1 87 ? 10.219 10.18 5.609 1 98.75 87 VAL B O 1
ATOM 2876 N N . ASP B 1 88 ? 9.992 11.617 7.266 1 98.69 88 ASP B N 1
ATOM 2877 C CA . ASP B 1 88 ? 11.375 12.031 7.074 1 98.69 88 ASP B CA 1
ATOM 2878 C C . ASP B 1 88 ? 12.344 11.039 7.727 1 98.69 88 ASP B C 1
ATOM 2880 O O . ASP B 1 88 ? 11.93 10.219 8.547 1 98.69 88 ASP B O 1
ATOM 2884 N N . PHE B 1 89 ? 13.562 11.062 7.262 1 98.5 89 PHE B N 1
ATOM 2885 C CA . PHE B 1 89 ? 14.586 10.211 7.855 1 98.5 89 PHE B CA 1
ATOM 2886 C C . PHE B 1 89 ? 15.961 10.875 7.777 1 98.5 89 PHE B C 1
ATOM 2888 O O . PHE B 1 89 ? 16.141 11.852 7.051 1 98.5 89 PHE B O 1
ATOM 2895 N N . ASP B 1 90 ? 16.828 10.383 8.469 1 96.81 90 ASP B N 1
ATOM 2896 C CA . ASP B 1 90 ? 18.109 11.062 8.672 1 96.81 90 ASP B CA 1
ATOM 2897 C C . ASP B 1 90 ? 19.141 10.578 7.672 1 96.81 90 ASP B C 1
ATOM 2899 O O . ASP B 1 90 ? 19.828 11.391 7.047 1 96.81 90 ASP B O 1
ATOM 2903 N N . ASP B 1 91 ? 19.25 9.242 7.488 1 96.44 91 ASP B N 1
ATOM 2904 C CA . ASP B 1 91 ? 20.297 8.656 6.672 1 96.44 91 ASP B CA 1
ATOM 2905 C C . ASP B 1 91 ? 19.766 7.508 5.82 1 96.44 91 ASP B C 1
ATOM 2907 O O . ASP B 1 91 ? 19.188 6.555 6.348 1 96.44 91 ASP B O 1
ATOM 2911 N N . ALA B 1 92 ? 20.094 7.566 4.531 1 95.56 92 ALA B N 1
ATOM 2912 C CA . ALA B 1 92 ? 19.609 6.555 3.6 1 95.56 92 ALA B CA 1
ATOM 2913 C C . ALA B 1 92 ? 20.172 5.176 3.941 1 95.56 92 ALA B C 1
ATOM 2915 O O . ALA B 1 92 ? 19.531 4.156 3.695 1 95.56 92 ALA B O 1
ATOM 2916 N N . SER B 1 93 ? 21.344 5.121 4.496 1 96.81 93 SER B N 1
ATOM 2917 C CA . SER B 1 93 ? 21.953 3.844 4.863 1 96.81 93 SER B CA 1
ATOM 2918 C C . SER B 1 93 ? 21.141 3.137 5.941 1 96.81 93 SER B C 1
ATOM 2920 O O . SER B 1 93 ? 21.172 1.909 6.047 1 96.81 93 SER B O 1
ATOM 2922 N N . ASP B 1 94 ? 20.422 3.922 6.773 1 97.19 94 ASP B N 1
ATOM 2923 C CA . ASP B 1 94 ? 19.609 3.348 7.84 1 97.19 94 ASP B CA 1
ATOM 2924 C C . ASP B 1 94 ? 18.422 2.568 7.27 1 97.19 94 ASP B C 1
ATOM 2926 O O . ASP B 1 94 ? 17.859 1.691 7.934 1 97.19 94 ASP B O 1
ATOM 2930 N N . LEU B 1 95 ? 17.984 2.916 6.098 1 97.94 95 LEU B N 1
ATOM 2931 C CA . LEU B 1 95 ? 16.891 2.205 5.445 1 97.94 95 LEU B CA 1
ATOM 2932 C C . LEU B 1 95 ? 17.25 0.74 5.219 1 97.94 95 LEU B C 1
ATOM 2934 O O . LEU B 1 95 ? 16.375 -0.128 5.227 1 97.94 95 LEU B O 1
ATOM 2938 N N . ASP B 1 96 ? 18.547 0.421 5.055 1 97.81 96 ASP B N 1
ATOM 2939 C CA . ASP B 1 96 ? 19.016 -0.944 4.848 1 97.81 96 ASP B CA 1
ATOM 2940 C C . ASP B 1 96 ? 18.812 -1.792 6.102 1 97.81 96 ASP B C 1
ATOM 2942 O O . ASP B 1 96 ? 18.766 -3.021 6.023 1 97.81 96 ASP B O 1
ATOM 2946 N N . GLU B 1 97 ? 18.734 -1.108 7.176 1 98 97 GLU B N 1
ATOM 2947 C CA . GLU B 1 97 ? 18.719 -1.808 8.461 1 98 97 GLU B CA 1
ATOM 2948 C C . GLU B 1 97 ? 17.297 -1.989 8.977 1 98 97 GLU B C 1
ATOM 2950 O O . GLU B 1 97 ? 17.078 -2.631 10.008 1 98 97 GLU B O 1
ATOM 2955 N N . LEU B 1 98 ? 16.344 -1.428 8.273 1 98.25 98 LEU B N 1
ATOM 2956 C CA . LEU B 1 98 ? 14.961 -1.591 8.711 1 98.25 98 LEU B CA 1
ATOM 2957 C C . LEU B 1 98 ? 14.562 -3.061 8.711 1 98.25 98 LEU B C 1
ATOM 2959 O O . LEU B 1 98 ? 14.75 -3.758 7.707 1 98.25 98 LEU B O 1
ATOM 2963 N N . GLU B 1 99 ? 14.055 -3.506 9.805 1 97.75 99 GLU B N 1
ATOM 2964 C CA . GLU B 1 99 ? 13.555 -4.875 9.898 1 97.75 99 GLU B CA 1
ATOM 2965 C C . GLU B 1 99 ? 12.219 -5.027 9.188 1 97.75 99 GLU B C 1
ATOM 2967 O O . GLU B 1 99 ? 11.477 -4.055 9.039 1 97.75 99 GLU B O 1
ATOM 2972 N N . PRO B 1 100 ? 11.852 -6.266 8.82 1 98 100 PRO B N 1
ATOM 2973 C CA . PRO B 1 100 ? 10.57 -6.523 8.164 1 98 100 PRO B CA 1
ATOM 2974 C C . PRO B 1 100 ? 9.383 -5.977 8.961 1 98 100 PRO B C 1
ATOM 2976 O O . PRO B 1 100 ? 8.461 -5.398 8.375 1 98 100 PRO B O 1
ATOM 2979 N N . LYS B 1 101 ? 9.453 -6.094 10.242 1 97.75 101 LYS B N 1
ATOM 2980 C CA . LYS B 1 101 ? 8.359 -5.602 11.086 1 97.75 101 LYS B CA 1
ATOM 2981 C C . LYS B 1 101 ? 8.234 -4.086 10.984 1 97.75 101 LYS B C 1
ATOM 2983 O O . LYS B 1 101 ? 7.121 -3.551 10.992 1 97.75 101 LYS B O 1
ATOM 2988 N N . GLU B 1 102 ? 9.352 -3.373 10.906 1 98.25 102 GLU B N 1
ATOM 2989 C CA . GLU B 1 102 ? 9.32 -1.919 10.789 1 98.25 102 GLU B CA 1
ATOM 2990 C C . GLU B 1 102 ? 8.781 -1.485 9.43 1 98.25 102 GLU B C 1
ATOM 2992 O O . GLU B 1 102 ? 8.062 -0.487 9.336 1 98.25 102 GLU B O 1
ATOM 2997 N N . ILE B 1 103 ? 9.133 -2.225 8.406 1 98.62 103 ILE B N 1
ATOM 2998 C CA . ILE B 1 103 ? 8.57 -1.974 7.082 1 98.62 103 ILE B CA 1
ATOM 2999 C C . ILE B 1 103 ? 7.059 -2.166 7.121 1 98.62 103 ILE B C 1
ATOM 3001 O O . ILE B 1 103 ? 6.309 -1.337 6.602 1 98.62 103 ILE B O 1
ATOM 3005 N N . ALA B 1 104 ? 6.605 -3.227 7.789 1 98.69 104 ALA B N 1
ATOM 3006 C CA . ALA B 1 104 ? 5.176 -3.479 7.949 1 98.69 104 ALA B CA 1
ATOM 3007 C C . ALA B 1 104 ? 4.496 -2.338 8.703 1 98.69 104 ALA B C 1
ATOM 3009 O O . ALA B 1 104 ? 3.375 -1.945 8.367 1 98.69 104 ALA B O 1
ATOM 3010 N N . GLU B 1 105 ? 5.148 -1.813 9.695 1 98.62 105 GLU B N 1
ATOM 3011 C CA . GLU B 1 105 ? 4.613 -0.7 10.469 1 98.62 105 GLU B CA 1
ATOM 3012 C C . GLU B 1 105 ? 4.449 0.547 9.609 1 98.62 105 GLU B C 1
ATOM 3014 O O . GLU B 1 105 ? 3.451 1.261 9.719 1 98.62 105 GLU B O 1
ATOM 3019 N N . LEU B 1 106 ? 5.426 0.787 8.766 1 98.69 106 LEU B N 1
ATOM 3020 C CA . LEU B 1 106 ? 5.359 1.928 7.859 1 98.69 106 LEU B CA 1
ATOM 3021 C C . LEU B 1 106 ? 4.207 1.77 6.871 1 98.69 106 LEU B C 1
ATOM 3023 O O . LEU B 1 106 ? 3.482 2.73 6.598 1 98.69 106 LEU B O 1
ATOM 3027 N N . LEU B 1 107 ? 4.074 0.573 6.398 1 98.69 107 LEU B N 1
ATOM 3028 C CA . LEU B 1 107 ? 2.973 0.287 5.484 1 98.69 107 LEU B CA 1
ATOM 3029 C C . LEU B 1 107 ? 1.627 0.493 6.168 1 98.69 107 LEU B C 1
ATOM 3031 O O . LEU B 1 107 ? 0.716 1.091 5.59 1 98.69 107 LEU B O 1
ATOM 3035 N N . TYR B 1 108 ? 1.529 0.03 7.363 1 98.69 108 TYR B N 1
ATOM 3036 C CA . TYR B 1 108 ? 0.308 0.188 8.141 1 98.69 108 TYR B CA 1
ATOM 3037 C C . TYR B 1 108 ? 0.01 1.661 8.398 1 98.69 108 TYR B C 1
ATOM 3039 O O . TYR B 1 108 ? -1.136 2.1 8.273 1 98.69 108 TYR B O 1
ATOM 3047 N N . LEU B 1 109 ? 1.047 2.35 8.734 1 98.25 109 LEU B N 1
ATOM 3048 C CA . LEU B 1 109 ? 0.939 3.781 8.984 1 98.25 109 LEU B CA 1
ATOM 3049 C C . LEU B 1 109 ? 0.322 4.496 7.789 1 98.25 109 LEU B C 1
ATOM 3051 O O . LEU B 1 109 ? -0.62 5.277 7.941 1 98.25 109 LEU B O 1
ATOM 3055 N N . ALA B 1 110 ? 0.792 4.215 6.648 1 97.88 110 ALA B N 1
ATOM 3056 C CA . ALA B 1 110 ? 0.312 4.844 5.422 1 97.88 110 ALA B CA 1
ATOM 3057 C C . ALA B 1 110 ? -1.12 4.414 5.113 1 97.88 110 ALA B C 1
ATOM 3059 O O . ALA B 1 110 ? -1.916 5.211 4.605 1 97.88 110 ALA B O 1
ATOM 3060 N N . HIS B 1 111 ? -1.41 3.209 5.43 1 98.12 111 HIS B N 1
ATOM 3061 C CA . HIS B 1 111 ? -2.691 2.6 5.086 1 98.12 111 HIS B CA 1
ATOM 3062 C C . HIS B 1 111 ? -3.789 3.059 6.039 1 98.12 111 HIS B C 1
ATOM 3064 O O . HIS B 1 111 ? -4.875 3.451 5.602 1 98.12 111 HIS B O 1
ATOM 3070 N N . LYS B 1 112 ? -3.492 3.074 7.332 1 97.81 112 LYS B N 1
ATOM 3071 C CA . LYS B 1 112 ? -4.496 3.348 8.352 1 97.81 112 LYS B CA 1
ATOM 3072 C C . LYS B 1 112 ? -4.406 4.793 8.836 1 97.81 112 LYS B C 1
ATOM 3074 O O . LYS B 1 112 ? -5.305 5.277 9.531 1 97.81 112 LYS B O 1
ATOM 3079 N N . LYS B 1 113 ? -3.312 5.473 8.484 1 96.25 113 LYS B N 1
ATOM 3080 C CA . LYS B 1 113 ? -3.055 6.848 8.898 1 96.25 113 LYS B CA 1
ATOM 3081 C C . LYS B 1 113 ? -2.967 6.957 10.414 1 96.25 113 LYS B C 1
ATOM 3083 O O . LYS B 1 113 ? -3.4 7.957 11 1 96.25 113 LYS B O 1
ATOM 3088 N N . GLU B 1 114 ? -2.596 5.918 11 1 96.75 114 GLU B N 1
ATOM 3089 C CA . GLU B 1 114 ? -2.293 5.855 12.422 1 96.75 114 GLU B CA 1
ATOM 3090 C C . GLU B 1 114 ? -1.21 4.816 12.711 1 96.75 114 GLU B C 1
ATOM 3092 O O . GLU B 1 114 ? -1.044 3.859 11.953 1 96.75 114 GLU B O 1
ATOM 3097 N N . PRO B 1 115 ? -0.487 4.988 13.75 1 97.25 115 PRO B N 1
ATOM 3098 C CA . PRO B 1 115 ? 0.606 4.059 14.039 1 97.25 115 PRO B CA 1
ATOM 3099 C C . PRO B 1 115 ? 0.109 2.695 14.516 1 97.25 115 PRO B C 1
ATOM 3101 O O . PRO B 1 115 ? -0.915 2.611 15.195 1 97.25 115 PRO B O 1
ATOM 3104 N N . LEU B 1 116 ? 0.785 1.643 14.109 1 97.12 116 LEU B N 1
ATOM 3105 C CA . LEU B 1 116 ? 0.556 0.31 14.656 1 97.12 116 LEU B CA 1
ATOM 3106 C C . LEU B 1 116 ? 1.089 0.209 16.078 1 97.12 116 LEU B C 1
ATOM 3108 O O . LEU B 1 116 ? 0.37 -0.214 17 1 97.12 116 LEU B O 1
ATOM 3112 N N . ALA B 1 117 ? 2.391 0.567 16.234 1 92.31 117 ALA B N 1
ATOM 3113 C CA . ALA B 1 117 ? 3.037 0.505 17.547 1 92.31 117 ALA B CA 1
ATOM 3114 C C . ALA B 1 117 ? 3.717 1.829 17.891 1 92.31 117 ALA B C 1
ATOM 3116 O O . ALA B 1 117 ? 3.555 2.354 19 1 92.31 117 ALA B O 1
ATOM 3117 N N . ARG B 1 118 ? 4.402 2.324 16.938 1 93.69 118 ARG B N 1
ATOM 3118 C CA . ARG B 1 118 ? 5.137 3.568 17.141 1 93.69 118 ARG B CA 1
ATOM 3119 C C . ARG B 1 118 ? 4.973 4.508 15.953 1 93.69 118 ARG B C 1
ATOM 3121 O O . ARG B 1 118 ? 4.785 4.059 14.82 1 93.69 118 ARG B O 1
ATOM 3128 N N . THR B 1 119 ? 5.09 5.781 16.266 1 96.38 119 THR B N 1
ATOM 3129 C CA . THR B 1 119 ? 5 6.82 15.242 1 96.38 119 THR B CA 1
ATOM 3130 C C . THR B 1 119 ? 6.387 7.266 14.797 1 96.38 119 THR B C 1
ATOM 3132 O O . THR B 1 119 ? 6.59 7.609 13.633 1 96.38 119 THR B O 1
ATOM 3135 N N . PHE B 1 120 ? 7.27 7.191 15.742 1 98.19 120 PHE B N 1
ATOM 3136 C CA . PHE B 1 120 ? 8.633 7.656 15.508 1 98.19 120 PHE B CA 1
ATOM 3137 C C . PHE B 1 120 ? 9.625 6.512 15.633 1 98.19 120 PHE B C 1
ATOM 3139 O O . PHE B 1 120 ? 9.734 5.883 16.688 1 98.19 120 PHE B O 1
ATOM 3146 N N . PHE B 1 121 ? 10.305 6.297 14.578 1 98 121 PHE B N 1
ATOM 3147 C CA . PHE B 1 121 ? 11.188 5.141 14.438 1 98 121 PHE B CA 1
ATOM 3148 C C . PHE B 1 121 ? 12.602 5.488 14.867 1 98 121 PHE B C 1
ATOM 3150 O O . PHE B 1 121 ? 13.234 6.375 14.289 1 98 121 PHE B O 1
ATOM 3157 N N . PRO B 1 122 ? 13.156 4.723 15.805 1 97.44 122 PRO B N 1
ATOM 3158 C CA . PRO B 1 122 ? 14.492 5.043 16.312 1 97.44 122 PRO B CA 1
ATOM 3159 C C . PRO B 1 122 ? 15.562 5.035 15.219 1 97.44 122 PRO B C 1
ATOM 3161 O O . PRO B 1 122 ? 16.422 5.922 15.188 1 97.44 122 PRO B O 1
ATOM 3164 N N . LEU B 1 123 ? 15.484 4.105 14.32 1 97.06 123 LEU B N 1
ATOM 3165 C CA . LEU B 1 123 ? 16.484 3.984 13.266 1 97.06 123 LEU B CA 1
ATOM 3166 C C . LEU B 1 123 ? 16.391 5.164 12.297 1 97.06 123 LEU B C 1
ATOM 3168 O O . LEU B 1 123 ? 17.422 5.676 11.844 1 97.06 123 LEU B O 1
ATOM 3172 N N . LEU B 1 124 ? 15.211 5.598 11.992 1 98 124 LEU B N 1
ATOM 3173 C CA . LEU B 1 124 ? 15.008 6.664 11.016 1 98 124 LEU B CA 1
ATOM 3174 C C . LEU B 1 124 ? 15.227 8.031 11.648 1 98 124 LEU B C 1
ATOM 3176 O O . LEU B 1 124 ? 15.516 9.008 10.953 1 98 124 LEU B O 1
ATOM 3180 N N . LYS B 1 125 ? 15.008 8.109 12.953 1 97.94 125 LYS B N 1
ATOM 3181 C CA . LYS B 1 125 ? 15.062 9.367 13.695 1 97.94 125 LYS B CA 1
ATOM 3182 C C . LYS B 1 125 ? 14.109 10.398 13.094 1 97.94 125 LYS B C 1
ATOM 3184 O O . LYS B 1 125 ? 14.445 11.586 13 1 97.94 125 LYS B O 1
ATOM 3189 N N . ASN B 1 126 ? 13.062 9.883 12.602 1 98.12 126 ASN B N 1
ATOM 3190 C CA . ASN B 1 126 ? 12.133 10.781 11.93 1 98.12 126 ASN B CA 1
ATOM 3191 C C . ASN B 1 126 ? 11.477 11.742 12.914 1 98.12 126 ASN B C 1
ATOM 3193 O O . ASN B 1 126 ? 11.18 11.367 14.055 1 98.12 126 ASN B O 1
ATOM 3197 N N . ARG B 1 127 ? 11.164 12.961 12.422 1 98 127 ARG B N 1
ATOM 3198 C CA . ARG B 1 127 ? 10.523 14.008 13.203 1 98 127 ARG B CA 1
ATOM 3199 C C . ARG B 1 127 ? 9.07 14.211 12.773 1 98 127 ARG B C 1
ATOM 3201 O O . ARG B 1 127 ? 8.258 14.719 13.547 1 98 127 ARG B O 1
ATOM 3208 N N . PHE B 1 128 ? 8.836 13.773 11.586 1 98.62 128 PHE B N 1
ATOM 3209 C CA . PHE B 1 128 ? 7.512 14.016 11.023 1 98.62 128 PHE B CA 1
ATOM 3210 C C . PHE B 1 128 ? 6.953 12.75 10.383 1 98.62 128 PHE B C 1
ATOM 3212 O O . PHE B 1 128 ? 7.695 11.977 9.773 1 98.62 128 PHE B O 1
ATOM 3219 N N . VAL B 1 129 ? 5.727 12.531 10.562 1 98.75 129 VAL B N 1
ATOM 3220 C CA . VAL B 1 129 ? 4.887 11.711 9.695 1 98.75 129 VAL B CA 1
ATOM 3221 C C . VAL B 1 129 ? 3.791 12.57 9.07 1 98.75 129 VAL B C 1
ATOM 3223 O O . VAL B 1 129 ? 3.051 13.258 9.781 1 98.75 129 VAL B O 1
ATOM 3226 N N . TYR B 1 130 ? 3.707 12.586 7.789 1 98.62 130 TYR B N 1
ATOM 3227 C CA . TYR B 1 130 ? 2.812 13.492 7.082 1 98.62 130 TYR B CA 1
ATOM 3228 C C . TYR B 1 130 ? 1.823 12.719 6.215 1 98.62 130 TYR B C 1
ATOM 3230 O O . TYR B 1 130 ? 2.223 11.898 5.391 1 98.62 130 TYR B O 1
ATOM 3238 N N . PHE B 1 131 ? 0.53 12.945 6.473 1 97.69 131 PHE B N 1
ATOM 3239 C CA . PHE B 1 131 ? -0.555 12.422 5.648 1 97.69 131 PHE B CA 1
ATOM 3240 C C . PHE B 1 131 ? -1.352 13.555 5.02 1 97.69 131 PHE B C 1
ATOM 3242 O O . PHE B 1 131 ? -1.704 14.523 5.695 1 97.69 131 PHE B O 1
ATOM 3249 N N . SER B 1 132 ? -1.635 13.375 3.748 1 96.19 132 SER B N 1
ATOM 3250 C CA . SER B 1 132 ? -2.496 14.375 3.123 1 96.19 132 SER B CA 1
ATOM 3251 C C . SER B 1 132 ? -3.414 13.742 2.084 1 96.19 132 SER B C 1
ATOM 3253 O O . SER B 1 132 ? -3.006 12.828 1.359 1 96.19 132 SER B O 1
ATOM 3255 N N . HIS B 1 133 ? -4.594 14.125 2.141 1 91.25 133 HIS B N 1
ATOM 3256 C CA . HIS B 1 133 ? -5.594 13.906 1.103 1 91.25 133 HIS B CA 1
ATOM 3257 C C . HIS B 1 133 ? -6.121 15.227 0.555 1 91.25 133 HIS B C 1
ATOM 3259 O O . HIS B 1 133 ? -6.617 16.062 1.312 1 91.25 133 HIS B O 1
ATOM 3265 N N . ASP B 1 134 ? -6.027 15.391 -0.799 1 91 134 ASP B N 1
ATOM 3266 C CA . ASP B 1 134 ? -6.367 16.688 -1.374 1 91 134 ASP B CA 1
ATOM 3267 C C . ASP B 1 134 ? -5.602 17.812 -0.681 1 91 134 ASP B C 1
ATOM 3269 O O . ASP B 1 134 ? -6.16 18.531 0.149 1 91 134 ASP B O 1
ATOM 3273 N N . ASP B 1 135 ? -4.453 17.984 -1.063 1 94.38 135 ASP B N 1
ATOM 3274 C CA . ASP B 1 135 ? -3.479 18.891 -0.45 1 94.38 135 ASP B CA 1
ATOM 3275 C C . ASP B 1 135 ? -4.141 20.172 0.033 1 94.38 135 ASP B C 1
ATOM 3277 O O . ASP B 1 135 ? -4.766 20.891 -0.753 1 94.38 135 ASP B O 1
ATOM 3281 N N . GLY B 1 136 ? -3.998 20.469 1.313 1 93.69 136 GLY B N 1
ATOM 3282 C CA . GLY B 1 136 ? -4.582 21.656 1.913 1 93.69 136 GLY B CA 1
ATOM 3283 C C . GLY B 1 136 ? -5.949 21.406 2.523 1 93.69 136 GLY B C 1
ATOM 3284 O O . GLY B 1 136 ? -6.375 22.141 3.422 1 93.69 136 GLY B O 1
ATOM 3285 N N . TRP B 1 137 ? -6.672 20.406 2.021 1 95.06 137 TRP B N 1
ATOM 3286 C CA . TRP B 1 137 ? -7.996 20.078 2.539 1 95.06 137 TRP B CA 1
ATOM 3287 C C . TRP B 1 137 ? -7.891 19.25 3.82 1 95.06 137 TRP B C 1
ATOM 3289 O O . TRP B 1 137 ? -8.539 19.562 4.82 1 95.06 137 TRP B O 1
ATOM 3299 N N . TYR B 1 138 ? -7.059 18.297 3.793 1 95.31 138 TYR B N 1
ATOM 3300 C CA . TYR B 1 138 ? -6.84 17.438 4.953 1 95.31 138 TYR B CA 1
ATOM 3301 C C . TYR B 1 138 ? -5.363 17.094 5.105 1 95.31 138 TYR B C 1
ATOM 3303 O O . TYR B 1 138 ? -4.773 16.469 4.227 1 95.31 138 TYR B O 1
ATOM 3311 N N . ASN B 1 139 ? -4.812 17.5 6.215 1 96.56 139 ASN B N 1
ATOM 3312 C CA . ASN B 1 139 ? -3.459 17.125 6.609 1 96.56 139 ASN B CA 1
ATOM 3313 C C . ASN B 1 139 ? -3.43 16.547 8.023 1 96.56 139 ASN B C 1
ATOM 3315 O O . ASN B 1 139 ? -4 17.141 8.945 1 96.56 139 ASN B O 1
ATOM 3319 N N . LYS B 1 140 ? -2.906 15.453 8.156 1 97.75 140 LYS B N 1
ATOM 3320 C CA . LYS B 1 140 ? -2.639 14.844 9.453 1 97.75 140 LYS B CA 1
ATOM 3321 C C . LYS B 1 140 ? -1.141 14.648 9.672 1 97.75 140 LYS B C 1
ATOM 3323 O O . LYS B 1 140 ? -0.501 13.875 8.953 1 97.75 140 LYS B O 1
ATOM 3328 N N . VAL B 1 141 ? -0.6 15.344 10.641 1 98.62 141 VAL B N 1
ATOM 3329 C CA . VAL B 1 141 ? 0.847 15.312 10.828 1 98.62 141 VAL B CA 1
ATOM 3330 C C . VAL B 1 141 ? 1.174 14.906 12.266 1 98.62 141 VAL B C 1
ATOM 3332 O O . VAL B 1 141 ? 0.567 15.406 13.211 1 98.62 141 VAL B O 1
ATOM 3335 N N . TYR B 1 142 ? 2.02 13.977 12.422 1 98.69 142 TYR B N 1
ATOM 3336 C CA . TYR B 1 142 ? 2.643 13.672 13.703 1 98.69 142 TYR B CA 1
ATOM 3337 C C . TYR B 1 142 ? 3.955 14.43 13.867 1 98.69 142 TYR B C 1
ATOM 3339 O O . TYR B 1 142 ? 4.793 14.438 12.961 1 98.69 142 TYR B O 1
ATOM 3347 N N . TYR B 1 143 ? 4.074 15.062 14.93 1 98.56 143 TYR B N 1
ATOM 3348 C CA . TYR B 1 143 ? 5.289 15.797 15.281 1 98.56 143 TYR B CA 1
ATOM 3349 C C . TYR B 1 143 ? 6 15.133 16.453 1 98.56 143 TYR B C 1
ATOM 3351 O O . TYR B 1 143 ? 5.418 14.977 17.531 1 98.56 143 TYR B O 1
ATOM 3359 N N . ARG B 1 144 ? 7.227 14.805 16.25 1 97.94 144 ARG B N 1
ATOM 3360 C CA . ARG B 1 144 ? 7.992 14.242 17.359 1 97.94 144 ARG B CA 1
ATOM 3361 C C . ARG B 1 144 ? 8.117 15.234 18.5 1 97.94 144 ARG B C 1
ATOM 3363 O O . ARG B 1 144 ? 8 14.859 19.672 1 97.94 144 ARG B O 1
ATOM 3370 N N . ARG B 1 145 ? 8.32 16.484 18.141 1 97.31 145 ARG B N 1
ATOM 3371 C CA . ARG B 1 145 ? 8.43 17.578 19.109 1 97.31 145 ARG B CA 1
ATOM 3372 C C . ARG B 1 145 ? 7.359 18.641 18.859 1 97.31 145 ARG B C 1
ATOM 3374 O O . ARG B 1 145 ? 7.227 19.141 17.734 1 97.31 145 ARG B O 1
ATOM 3381 N N . ILE B 1 146 ? 6.738 19.016 19.922 1 97.38 146 ILE B N 1
ATOM 3382 C CA . ILE B 1 146 ? 5.68 20.016 19.828 1 97.38 146 ILE B CA 1
ATOM 3383 C C . ILE B 1 146 ? 6.258 21.328 19.297 1 97.38 146 ILE B C 1
ATOM 3385 O O . ILE B 1 146 ? 5.562 22.078 18.609 1 97.38 146 ILE B O 1
ATOM 3389 N N . ALA B 1 147 ? 7.504 21.547 19.531 1 97.5 147 ALA B N 1
ATOM 3390 C CA . ALA B 1 147 ? 8.172 22.781 19.094 1 97.5 147 ALA B CA 1
ATOM 3391 C C . ALA B 1 147 ? 8.148 22.906 17.578 1 97.5 147 ALA B C 1
ATOM 3393 O O . ALA B 1 147 ? 8.078 24.016 17.047 1 97.5 147 ALA B O 1
ATOM 3394 N N . ASP B 1 148 ? 8.203 21.812 16.891 1 98.06 148 ASP B N 1
ATOM 3395 C CA . ASP B 1 148 ? 8.156 21.844 15.43 1 98.06 148 ASP B CA 1
ATOM 3396 C C . ASP B 1 148 ? 6.785 22.281 14.938 1 98.06 148 ASP B C 1
ATOM 3398 O O . ASP B 1 148 ? 6.688 23.062 13.984 1 98.06 148 ASP B O 1
ATOM 3402 N N . PHE B 1 149 ? 5.762 21.797 15.57 1 98.38 149 PHE B N 1
ATOM 3403 C CA . PHE B 1 149 ? 4.422 22.25 15.219 1 98.38 149 PHE B CA 1
ATOM 3404 C C . PHE B 1 149 ? 4.262 23.734 15.492 1 98.38 149 PHE B C 1
ATOM 3406 O O . PHE B 1 149 ? 3.785 24.484 14.641 1 98.38 149 PHE B O 1
ATOM 3413 N N . VAL B 1 150 ? 4.656 24.125 16.656 1 98.44 150 VAL B N 1
ATOM 3414 C CA . VAL B 1 150 ? 4.531 25.5 17.094 1 98.44 150 VAL B CA 1
ATOM 3415 C C . VAL B 1 150 ? 5.289 26.422 16.141 1 98.44 150 VAL B C 1
ATOM 3417 O O . VAL B 1 150 ? 4.762 27.453 15.711 1 98.44 150 VAL B O 1
ATOM 3420 N N . GLY B 1 151 ? 6.508 26.016 15.844 1 98.31 151 GLY B N 1
ATOM 3421 C CA . GLY B 1 151 ? 7.301 26.781 14.906 1 98.31 151 GLY B CA 1
ATOM 3422 C C . GLY B 1 151 ? 6.66 26.891 13.531 1 98.31 151 GLY B C 1
ATOM 3423 O O . GLY B 1 151 ? 6.652 27.969 12.93 1 98.31 151 GLY B O 1
ATOM 3424 N N . MET B 1 152 ? 6.18 25.797 13.062 1 98.62 152 MET B N 1
ATOM 3425 C CA . MET B 1 152 ? 5.508 25.766 11.766 1 98.62 152 MET B CA 1
ATOM 3426 C C . MET B 1 152 ? 4.309 26.703 11.758 1 98.62 152 MET B C 1
ATOM 3428 O O . MET B 1 152 ? 4.18 27.547 10.875 1 98.62 152 MET B O 1
ATOM 3432 N N . LEU B 1 153 ? 3.432 26.625 12.742 1 98.56 153 LEU B N 1
ATOM 3433 C CA . LEU B 1 153 ? 2.211 27.422 12.805 1 98.56 153 LEU B CA 1
ATOM 3434 C C . LEU B 1 153 ? 2.539 28.891 12.984 1 98.56 153 LEU B C 1
ATOM 3436 O O . LEU B 1 153 ? 1.862 29.766 12.422 1 98.56 153 LEU B O 1
ATOM 3440 N N . SER B 1 154 ? 3.57 29.188 13.742 1 98.31 154 SER B N 1
ATOM 3441 C CA . SER B 1 154 ? 4.043 30.547 13.969 1 98.31 154 SER B CA 1
ATOM 3442 C C . SER B 1 154 ? 4.34 31.25 12.656 1 98.31 154 SER B C 1
ATOM 3444 O O . SER B 1 154 ? 4.074 32.469 12.523 1 98.31 154 SER B O 1
ATOM 3446 N N . LYS B 1 155 ? 4.77 30.516 11.711 1 97.81 155 LYS B N 1
ATOM 3447 C CA . LYS B 1 155 ? 5.254 31.125 10.484 1 97.81 155 LYS B CA 1
ATOM 3448 C C . LYS B 1 155 ? 4.219 31 9.367 1 97.81 155 LYS B C 1
ATOM 3450 O O . LYS B 1 155 ? 4.141 31.875 8.484 1 97.81 155 LYS B O 1
ATOM 3455 N N . VAL B 1 156 ? 3.42 29.953 9.398 1 97.69 156 VAL B N 1
ATOM 3456 C CA . VAL B 1 156 ? 2.531 29.688 8.273 1 97.69 156 VAL B CA 1
ATOM 3457 C C . VAL B 1 156 ? 1.40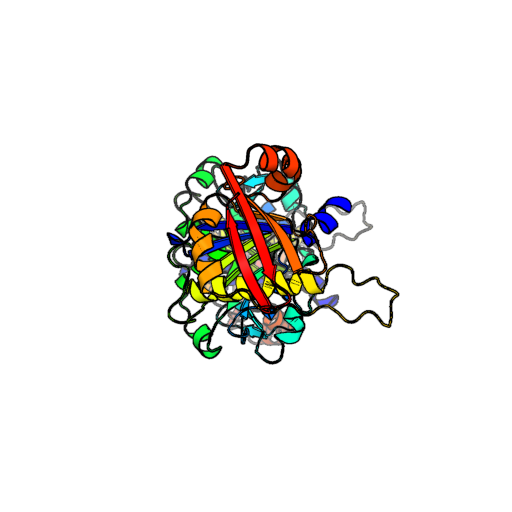1 30.719 8.258 1 97.69 156 VAL B C 1
ATOM 3459 O O . VAL B 1 156 ? 0.938 31.125 7.184 1 97.69 156 VAL B O 1
ATOM 3462 N N . ILE B 1 157 ? 0.917 31.203 9.406 1 97.12 157 ILE B N 1
ATOM 3463 C CA . ILE B 1 157 ? -0.192 32.156 9.484 1 97.12 157 ILE B CA 1
ATOM 3464 C C . ILE B 1 157 ? 0.203 33.469 8.812 1 97.12 157 ILE B C 1
ATOM 3466 O O . ILE B 1 157 ? -0.418 33.875 7.836 1 97.12 157 ILE B O 1
ATOM 3470 N N . PRO B 1 158 ? 1.287 34.094 9.266 1 95.5 158 PRO B N 1
ATOM 3471 C CA . PRO B 1 158 ? 1.698 35.312 8.562 1 95.5 158 PRO B CA 1
ATOM 3472 C C . PRO B 1 158 ? 2.037 35.062 7.094 1 95.5 158 PRO B C 1
ATOM 3474 O O . PRO B 1 158 ? 1.808 35.938 6.246 1 95.5 158 PRO B O 1
ATOM 3477 N N . TYR B 1 159 ? 2.611 33.938 6.824 1 94.56 159 TYR B N 1
ATOM 3478 C CA . TYR B 1 159 ? 2.941 33.562 5.449 1 94.56 159 TYR B CA 1
ATOM 3479 C C . TYR B 1 159 ? 1.701 33.625 4.562 1 94.56 159 TYR B C 1
ATOM 3481 O O . TYR B 1 159 ? 1.719 34.219 3.49 1 94.56 159 TYR B O 1
ATOM 3489 N N . LYS B 1 160 ? 0.644 33 5.02 1 94.5 160 LYS B N 1
ATOM 3490 C CA . LYS B 1 160 ? -0.604 32.969 4.262 1 94.5 160 LYS B CA 1
ATOM 3491 C C . LYS B 1 160 ? -1.234 34.344 4.148 1 94.5 160 LYS B C 1
ATOM 3493 O O . LYS B 1 160 ? -1.812 34.688 3.113 1 94.5 160 LYS B O 1
ATOM 3498 N N . LEU B 1 161 ? -1.136 35.125 5.145 1 92.44 161 LEU B N 1
ATOM 3499 C CA . LEU B 1 161 ? -1.683 36.469 5.133 1 92.44 161 LEU B CA 1
ATOM 3500 C C . LEU B 1 161 ? -0.974 37.344 4.098 1 92.44 161 LEU B C 1
ATOM 3502 O O . LEU B 1 161 ? -1.599 38.188 3.465 1 92.44 161 LEU B O 1
ATOM 3506 N N . GLY B 1 162 ? 0.296 37.125 3.994 1 87.06 162 GLY B N 1
ATOM 3507 C CA . GLY B 1 162 ? 1.052 37.875 3 1 87.06 162 GLY B CA 1
ATOM 3508 C C . GLY B 1 162 ? 0.67 37.531 1.573 1 87.06 162 GLY B C 1
ATOM 3509 O O . GLY B 1 162 ? 0.796 38.344 0.669 1 87.06 162 GLY B O 1
ATOM 3510 N N . ALA B 1 163 ? 0.224 36.344 1.393 1 78.69 163 ALA B N 1
ATOM 3511 C CA . ALA B 1 163 ? -0.133 35.875 0.054 1 78.69 163 ALA B CA 1
ATOM 3512 C C . ALA B 1 163 ? -1.539 36.344 -0.326 1 78.69 163 ALA B C 1
ATOM 3514 O O . ALA B 1 163 ? -1.912 36.312 -1.501 1 78.69 163 ALA B O 1
ATOM 3515 N N . PHE B 1 164 ? -2.229 36.844 0.673 1 70.5 164 PHE B N 1
ATOM 3516 C CA . PHE B 1 164 ? -3.605 37.281 0.469 1 70.5 164 PHE B CA 1
ATOM 3517 C C . PHE B 1 164 ? -3.656 38.531 -0.384 1 70.5 164 PHE B C 1
ATOM 3519 O O . PHE B 1 164 ? -2.891 39.469 -0.159 1 70.5 164 PHE B O 1
ATOM 3526 N N . GLY B 1 165 ? -4.508 38.594 -1.321 1 60.53 165 GLY B N 1
ATOM 3527 C CA . GLY B 1 165 ? -4.816 39.781 -2.07 1 60.53 165 GLY B CA 1
ATOM 3528 C C . GLY B 1 165 ? -3.877 40.031 -3.234 1 60.53 165 GLY B C 1
ATOM 3529 O O . GLY B 1 165 ? -3.947 41.062 -3.893 1 60.53 165 GLY B O 1
ATOM 3530 N N . LYS B 1 166 ? -2.877 39.156 -3.305 1 60.16 166 LYS B N 1
ATOM 3531 C CA . LYS B 1 166 ? -2.053 39.312 -4.496 1 60.16 166 LYS B CA 1
ATOM 3532 C C . LYS B 1 166 ? -2.857 39.062 -5.766 1 60.16 166 LYS B C 1
ATOM 3534 O O . LYS B 1 166 ? -3.48 38 -5.898 1 60.16 166 LYS B O 1
ATOM 3539 N N . LYS B 1 167 ? -3.41 40.188 -6.289 1 56.41 167 LYS B N 1
ATOM 3540 C CA . LYS B 1 167 ? -4.055 40.156 -7.602 1 56.41 167 LYS B CA 1
ATOM 3541 C C . LYS B 1 167 ? -3.055 39.781 -8.695 1 56.41 167 LYS B C 1
ATOM 3543 O O . LYS B 1 167 ? -1.864 40.094 -8.578 1 56.41 167 LYS B O 1
ATOM 3548 N N . ARG B 1 168 ? -3.525 39 -9.539 1 53.56 168 ARG B N 1
ATOM 3549 C CA . ARG B 1 168 ? -2.807 38.469 -10.688 1 53.56 168 ARG B CA 1
ATOM 3550 C C . ARG B 1 168 ? -2.023 39.562 -11.406 1 53.56 168 ARG B C 1
ATOM 3552 O O . ARG B 1 168 ? -1.027 39.281 -12.078 1 53.56 168 ARG B O 1
ATOM 3559 N N . PHE B 1 169 ? -2.646 40.594 -11.688 1 51.62 169 PHE B N 1
ATOM 3560 C CA . PHE B 1 169 ? -2.158 41.594 -12.656 1 51.62 169 PHE B CA 1
ATOM 3561 C C . PHE B 1 169 ? -1.378 42.688 -11.953 1 51.62 169 PHE B C 1
ATOM 3563 O O . PHE B 1 169 ? -0.942 43.656 -12.594 1 51.62 169 PHE B O 1
ATOM 3570 N N . SER B 1 170 ? -1.407 42.75 -10.727 1 51.38 170 SER B N 1
ATOM 3571 C CA . SER B 1 170 ? -0.792 43.969 -10.18 1 51.38 170 SER B CA 1
ATOM 3572 C C . SER B 1 170 ? 0.716 43.781 -10.031 1 51.38 170 SER B C 1
ATOM 3574 O O . SER B 1 170 ? 1.181 43.031 -9.164 1 51.38 170 SER B O 1
ATOM 3576 N N . PHE B 1 171 ? 1.451 43.969 -11.031 1 54.62 171 PHE B N 1
ATOM 3577 C CA . PHE B 1 171 ? 2.902 44.031 -11.156 1 54.62 171 PHE B CA 1
ATOM 3578 C C . PHE B 1 171 ? 3.525 44.688 -9.93 1 54.62 171 PHE B C 1
ATOM 3580 O O . PHE B 1 171 ? 4.668 44.406 -9.57 1 54.62 171 PHE B O 1
ATOM 3587 N N . PHE B 1 172 ? 2.881 45.688 -9.266 1 52.88 172 PHE B N 1
ATOM 3588 C CA . PHE B 1 172 ? 3.598 46.531 -8.336 1 52.88 172 PHE B CA 1
ATOM 3589 C C . PHE B 1 172 ? 3.266 46.156 -6.895 1 52.88 172 PHE B C 1
ATOM 3591 O O . PHE B 1 172 ? 3.771 46.781 -5.957 1 52.88 172 PHE B O 1
ATOM 3598 N N . GLN B 1 173 ? 2.293 45.344 -6.594 1 55.25 173 GLN B N 1
ATOM 3599 C CA . GLN B 1 173 ? 1.913 45.219 -5.188 1 55.25 173 GLN B CA 1
ATOM 3600 C C . GLN B 1 173 ? 2.82 44.219 -4.453 1 55.25 173 GLN B C 1
ATOM 3602 O O . GLN B 1 173 ? 2.906 43.062 -4.828 1 55.25 173 GLN B O 1
ATOM 3607 N N . LYS B 1 174 ? 3.748 44.75 -3.764 1 56.84 174 LYS B N 1
ATOM 3608 C CA . LYS B 1 174 ? 4.68 44 -2.936 1 56.84 174 LYS B CA 1
ATOM 3609 C C . LYS B 1 174 ? 3.938 43.188 -1.873 1 56.84 174 LYS B C 1
ATOM 3611 O O . LYS B 1 174 ? 2.975 43.688 -1.276 1 56.84 174 LYS B O 1
ATOM 3616 N N . SER B 1 175 ? 4.105 41.938 -1.728 1 63.97 175 SER B N 1
ATOM 3617 C CA . SER B 1 175 ? 3.59 41.062 -0.663 1 63.97 175 SER B CA 1
ATOM 3618 C C . SER B 1 175 ? 3.928 41.625 0.712 1 63.97 175 SER B C 1
ATOM 3620 O O . SER B 1 175 ? 5.031 42.156 0.927 1 63.97 175 SER B O 1
ATOM 3622 N N . LYS B 1 176 ? 2.828 41.938 1.486 1 77.44 176 LYS B N 1
ATOM 3623 C CA . LYS B 1 176 ? 3.066 42.344 2.871 1 77.44 176 LYS B CA 1
ATOM 3624 C C . LYS B 1 176 ? 3.766 41.219 3.646 1 77.44 176 LYS B C 1
ATOM 3626 O O . LYS B 1 176 ? 3.443 40.062 3.479 1 77.44 176 LYS B O 1
ATOM 3631 N N . ILE B 1 177 ? 4.844 41.594 4.211 1 82.88 177 ILE B N 1
ATOM 3632 C CA . ILE B 1 177 ? 5.578 40.625 5.043 1 82.88 177 ILE B CA 1
ATOM 3633 C C . ILE B 1 177 ? 5.23 40.844 6.512 1 82.88 177 ILE B C 1
ATOM 3635 O O . ILE B 1 177 ? 5.367 41.969 7.023 1 82.88 177 ILE B O 1
ATOM 3639 N N . PHE B 1 178 ? 4.613 39.906 7.102 1 92.12 178 PHE B N 1
ATOM 3640 C CA . PHE B 1 178 ? 4.324 39.906 8.531 1 92.12 178 PHE B CA 1
ATOM 3641 C C . PHE B 1 178 ? 5.328 39.062 9.297 1 92.12 178 PHE B C 1
ATOM 3643 O O . PHE B 1 178 ? 5.734 38 8.828 1 92.12 178 PHE B O 1
ATOM 3650 N N . PRO B 1 179 ? 5.734 39.625 10.422 1 95.56 179 PRO B N 1
ATOM 3651 C CA . PRO B 1 179 ? 6.645 38.781 11.219 1 95.56 179 PRO B CA 1
ATOM 3652 C C . PRO B 1 179 ? 5.973 37.531 11.75 1 95.56 179 PRO B C 1
ATOM 3654 O O . PRO B 1 179 ? 4.746 37.469 11.875 1 95.56 179 PRO B O 1
ATOM 3657 N N . ALA B 1 180 ? 6.789 36.531 12.102 1 97.06 180 ALA B N 1
ATOM 3658 C CA . ALA B 1 180 ? 6.285 35.312 12.727 1 97.06 180 ALA B CA 1
ATOM 3659 C C . ALA B 1 180 ? 5.59 35.594 14.047 1 97.06 180 ALA B C 1
ATOM 3661 O O . ALA B 1 180 ? 5.977 36.531 14.758 1 97.06 180 ALA B O 1
ATOM 3662 N N . ILE B 1 181 ? 4.605 34.875 14.312 1 98.12 181 ILE B N 1
ATOM 3663 C CA . ILE B 1 181 ? 3.99 34.938 15.633 1 98.12 181 ILE B CA 1
ATOM 3664 C C . ILE B 1 181 ? 4.922 34.312 16.672 1 98.12 181 ILE B C 1
ATOM 3666 O O . ILE B 1 181 ? 5.547 33.281 16.406 1 98.12 181 ILE B O 1
ATOM 3670 N N . SER B 1 182 ? 5.016 34.938 17.828 1 98 182 SER B N 1
ATOM 3671 C CA . SER B 1 182 ? 5.906 34.375 18.828 1 98 182 SER B CA 1
ATOM 3672 C C . SER B 1 182 ? 5.504 32.938 19.188 1 98 182 SER B C 1
ATOM 3674 O O . SER B 1 182 ? 4.312 32.625 19.25 1 98 182 SER B O 1
ATOM 3676 N N . LYS B 1 183 ? 6.469 32.062 19.484 1 97.69 183 LYS B N 1
ATOM 3677 C CA . LYS B 1 183 ? 6.211 30.688 19.844 1 97.69 183 LYS B CA 1
ATOM 3678 C C . LYS B 1 183 ? 5.41 30.594 21.141 1 97.69 183 LYS B C 1
ATOM 3680 O O . LYS B 1 183 ? 4.559 29.719 21.297 1 97.69 183 LYS B O 1
ATOM 3685 N N . GLU B 1 184 ? 5.703 31.531 22 1 97.88 184 GLU B N 1
ATOM 3686 C CA . GLU B 1 184 ? 4.988 31.562 23.281 1 97.88 184 GLU B CA 1
ATOM 3687 C C . GLU B 1 184 ? 3.49 31.781 23.062 1 97.88 184 GLU B C 1
ATOM 3689 O O . GLU B 1 184 ? 2.668 31.141 23.719 1 97.88 184 GLU B O 1
ATOM 3694 N N . LEU B 1 185 ? 3.184 32.688 22.203 1 98.06 185 LEU B N 1
ATOM 3695 C CA . LEU B 1 185 ? 1.781 32.969 21.891 1 98.06 185 LEU B CA 1
ATOM 3696 C C . LEU B 1 185 ? 1.11 31.734 21.297 1 98.06 185 LEU B C 1
ATOM 3698 O O . LEU B 1 185 ? 0.02 31.344 21.734 1 98.06 185 LEU B O 1
ATOM 3702 N N . ILE B 1 186 ? 1.756 31.031 20.375 1 98.38 186 ILE B N 1
ATOM 3703 C CA . ILE B 1 186 ? 1.203 29.844 19.75 1 98.38 186 ILE B CA 1
ATOM 3704 C C . ILE B 1 186 ? 1.033 28.734 20.797 1 98.38 186 ILE B C 1
ATOM 3706 O O . ILE B 1 186 ? 0.008 28.062 20.828 1 98.38 186 ILE B O 1
ATOM 3710 N N . MET B 1 187 ? 2.072 28.562 21.625 1 97.5 187 MET B N 1
ATOM 3711 C CA . MET B 1 187 ? 2.02 27.562 22.688 1 97.5 187 MET B CA 1
ATOM 3712 C C . MET B 1 187 ? 0.794 27.781 23.578 1 97.5 187 MET B C 1
ATOM 3714 O O . MET B 1 187 ? 0.158 26.812 24 1 97.5 187 MET B O 1
ATOM 3718 N N . GLY B 1 188 ? 0.413 29 23.781 1 96.75 188 GLY B N 1
ATOM 3719 C CA . GLY B 1 188 ? -0.738 29.344 24.609 1 96.75 188 GLY B CA 1
ATOM 3720 C C . GLY B 1 188 ? -2.061 28.969 23.969 1 96.75 188 GLY B C 1
ATOM 3721 O O . GLY B 1 188 ? -3.072 28.828 24.656 1 96.75 188 GLY B O 1
ATOM 3722 N N . LEU B 1 189 ? -2.066 28.75 22.703 1 97.62 189 LEU B N 1
ATOM 3723 C CA . LEU B 1 189 ? -3.293 28.453 21.969 1 97.62 189 LEU B CA 1
ATOM 3724 C C . LEU B 1 189 ? -3.484 26.953 21.812 1 97.62 189 LEU B C 1
ATOM 3726 O O . LEU B 1 189 ? -4.543 26.5 21.375 1 97.62 189 LEU B O 1
ATOM 3730 N N . ILE B 1 190 ? -2.488 26.109 22.203 1 97.31 190 ILE B N 1
ATOM 3731 C CA . ILE B 1 190 ? -2.496 24.672 21.953 1 97.31 190 ILE B CA 1
ATOM 3732 C C . ILE B 1 190 ? -3.705 24.031 22.641 1 97.31 190 ILE B C 1
ATOM 3734 O O . ILE B 1 190 ? -4.426 23.234 22.047 1 97.31 190 ILE B O 1
ATOM 3738 N N . PRO B 1 191 ? -4.039 24.391 23.922 1 97 191 PRO B N 1
ATOM 3739 C CA . PRO B 1 191 ? -5.215 23.797 24.547 1 97 191 PRO B CA 1
ATOM 3740 C C . PRO B 1 191 ? -6.5 24.047 23.781 1 97 191 PRO B C 1
ATOM 3742 O O . PRO B 1 191 ? -7.371 23.172 23.703 1 97 191 PRO B O 1
ATOM 3745 N N . LEU B 1 192 ? -6.629 25.234 23.125 1 97.75 192 LEU B N 1
ATOM 3746 C CA . LEU B 1 192 ? -7.812 25.562 22.344 1 97.75 192 LEU B CA 1
ATOM 3747 C C . LEU B 1 192 ? -7.875 24.703 21.078 1 97.75 192 LEU B C 1
ATOM 3749 O O . LEU B 1 192 ? -8.961 24.422 20.578 1 97.75 192 LEU B O 1
ATOM 3753 N N . MET B 1 193 ? -6.699 24.312 20.547 1 98.06 193 MET B N 1
ATOM 3754 C CA . MET B 1 193 ? -6.633 23.531 19.328 1 98.06 193 MET B CA 1
ATOM 3755 C C . MET B 1 193 ? -7.191 22.125 19.547 1 98.06 193 MET B C 1
ATOM 3757 O O . MET B 1 193 ? -7.648 21.469 18.609 1 98.06 193 MET B O 1
ATOM 3761 N N . GLU B 1 194 ? -7.137 21.625 20.734 1 97.5 194 GLU B N 1
ATOM 3762 C CA . GLU B 1 194 ? -7.68 20.297 21.062 1 97.5 194 GLU B CA 1
ATOM 3763 C C . GLU B 1 194 ? -9.203 20.297 20.969 1 97.5 194 GLU B C 1
ATOM 3765 O O . GLU B 1 194 ? -9.812 19.25 20.734 1 97.5 194 GLU B O 1
ATOM 3770 N N . ASP B 1 195 ? -9.789 21.531 21.062 1 97.69 195 ASP B N 1
ATOM 3771 C CA . ASP B 1 195 ? -11.242 21.688 20.984 1 97.69 195 ASP B CA 1
ATOM 3772 C C . ASP B 1 195 ? -11.648 22.203 19.594 1 97.69 195 ASP B C 1
ATOM 3774 O O . ASP B 1 195 ? -12.789 22.641 19.406 1 97.69 195 ASP B O 1
ATOM 3778 N N . GLY B 1 196 ? -10.734 22.156 18.656 1 98.5 196 GLY B N 1
ATOM 3779 C CA . GLY B 1 196 ? -11.016 22.594 17.297 1 98.5 196 GLY B CA 1
ATOM 3780 C C . GLY B 1 196 ? -10.93 24.094 17.125 1 98.5 196 GLY B C 1
ATOM 3781 O O . GLY B 1 196 ? -11.906 24.797 17.344 1 98.5 196 GLY B O 1
ATOM 3782 N N . LEU B 1 197 ? -9.805 24.578 16.656 1 98.69 197 LEU B N 1
ATOM 3783 C CA . LEU B 1 197 ? -9.539 26 16.484 1 98.69 197 LEU B CA 1
ATOM 3784 C C . LEU B 1 197 ? -9.672 26.422 15.031 1 98.69 197 LEU B C 1
ATOM 3786 O O . LEU B 1 197 ? -9.039 25.828 14.148 1 98.69 197 LEU B O 1
ATOM 3790 N N . TYR B 1 198 ? -10.531 27.344 14.773 1 98.56 198 TYR B N 1
ATOM 3791 C CA . TYR B 1 198 ? -10.766 27.906 13.445 1 98.56 198 TYR B CA 1
ATOM 3792 C C . TYR B 1 198 ? -10.234 29.328 13.352 1 98.56 198 TYR B C 1
ATOM 3794 O O . TYR B 1 198 ? -10.719 30.219 14.047 1 98.56 198 TYR B O 1
ATOM 3802 N N . ILE B 1 199 ? -9.219 29.531 12.555 1 98.38 199 ILE B N 1
ATOM 3803 C CA . ILE B 1 199 ? -8.641 30.844 12.297 1 98.38 199 ILE B CA 1
ATOM 3804 C C . ILE B 1 199 ? -9.195 31.406 10.984 1 98.38 199 ILE B C 1
ATOM 3806 O O . ILE B 1 199 ? -8.875 30.906 9.906 1 98.38 199 ILE B O 1
ATOM 3810 N N . ASP B 1 200 ? -9.93 32.438 11.055 1 97.31 200 ASP B N 1
ATOM 3811 C CA . ASP B 1 200 ? -10.672 32.969 9.922 1 97.31 200 ASP B CA 1
ATOM 3812 C C . ASP B 1 200 ? -9.867 34.062 9.195 1 97.31 200 ASP B C 1
ATOM 3814 O O . ASP B 1 200 ? -10.156 35.25 9.312 1 97.31 200 ASP B O 1
ATOM 3818 N N . LEU B 1 201 ? -9.023 33.625 8.352 1 96.12 201 LEU B N 1
ATOM 3819 C CA . LEU B 1 201 ? -8.164 34.562 7.633 1 96.12 201 LEU B CA 1
ATOM 3820 C C . LEU B 1 201 ? -8.984 35.469 6.707 1 96.12 201 LEU B C 1
ATOM 3822 O O . LEU B 1 201 ? -8.641 36.625 6.5 1 96.12 201 LEU B O 1
ATOM 3826 N N . ALA B 1 202 ? -10.008 34.906 6.168 1 93 202 ALA B N 1
ATOM 3827 C CA . ALA B 1 202 ? -10.867 35.688 5.27 1 93 202 ALA B CA 1
ATOM 3828 C C . ALA B 1 202 ? -11.57 36.812 6.02 1 93 202 ALA B C 1
ATOM 3830 O O . ALA B 1 202 ? -11.844 37.875 5.445 1 93 202 ALA B O 1
ATOM 3831 N N . GLY B 1 203 ? -11.844 36.625 7.266 1 93.94 203 GLY B N 1
ATOM 3832 C CA . GLY B 1 203 ? -12.555 37.594 8.078 1 93.94 203 GLY B CA 1
ATOM 3833 C C . GLY B 1 203 ? -11.633 38.625 8.719 1 93.94 203 GLY B C 1
ATOM 3834 O O . GLY B 1 203 ? -12.047 39.375 9.609 1 93.94 203 GLY B O 1
ATOM 3835 N N . LYS B 1 204 ? -10.445 38.625 8.266 1 94.75 204 LYS B N 1
ATOM 3836 C CA . LYS B 1 204 ? -9.484 39.562 8.852 1 94.75 204 LYS B CA 1
ATOM 3837 C C . LYS B 1 204 ? -9.93 41 8.664 1 94.75 204 LYS B C 1
ATOM 3839 O O . LYS B 1 204 ? -10.555 41.344 7.656 1 94.75 204 LYS B O 1
ATOM 3844 N N . ILE B 1 205 ? -9.656 41.844 9.633 1 94.88 205 ILE B N 1
ATOM 3845 C CA . ILE B 1 205 ? -9.898 43.281 9.578 1 94.88 205 ILE B CA 1
ATOM 3846 C C . ILE B 1 205 ? -8.562 44.031 9.539 1 94.88 205 ILE B C 1
ATOM 3848 O O . ILE B 1 205 ? -7.746 43.906 10.453 1 94.88 205 ILE B O 1
ATOM 3852 N N . GLU B 1 206 ? -8.406 44.75 8.508 1 91.56 206 GLU B N 1
ATOM 3853 C CA . GLU B 1 206 ? -7.172 45.531 8.336 1 91.56 206 GLU B CA 1
ATOM 3854 C C . GLU B 1 206 ? -7.406 47 8.625 1 91.56 206 GLU B C 1
ATOM 3856 O O . GLU B 1 206 ? -8.422 47.562 8.219 1 91.56 206 GLU B O 1
ATOM 3861 N N . SER B 1 207 ? -6.566 47.594 9.445 1 90.81 207 SER B N 1
ATOM 3862 C CA . SER B 1 207 ? -6.598 49.031 9.742 1 90.81 207 SER B CA 1
ATOM 3863 C C . SER B 1 207 ? -5.203 49.656 9.664 1 90.81 207 SER B C 1
ATOM 3865 O O . SER B 1 207 ? -4.234 48.969 9.344 1 90.81 207 SER B O 1
ATOM 3867 N N . ARG B 1 208 ? -5.121 50.906 9.867 1 92 208 ARG B N 1
ATOM 3868 C CA . ARG B 1 208 ? -3.824 51.594 9.898 1 92 208 ARG B CA 1
ATOM 3869 C C . ARG B 1 208 ? -2.963 51.062 11.039 1 92 208 ARG B C 1
ATOM 3871 O O . ARG B 1 208 ? -1.733 51.031 10.945 1 92 208 ARG B O 1
ATOM 3878 N N . ARG B 1 209 ? -3.629 50.594 12.047 1 92.88 209 ARG B N 1
ATOM 3879 C CA . ARG B 1 209 ? -2.926 50.125 13.242 1 92.88 209 ARG B CA 1
ATOM 3880 C C . ARG B 1 209 ? -2.412 48.719 13.07 1 92.88 209 ARG B C 1
ATOM 3882 O O . ARG B 1 209 ? -1.448 48.312 13.727 1 92.88 209 ARG B O 1
ATOM 3889 N N . GLY B 1 210 ? -3.082 48 12.328 1 93.69 210 GLY B N 1
ATOM 3890 C CA . GLY B 1 210 ? -2.65 46.625 12.156 1 93.69 210 GLY B CA 1
ATOM 3891 C C . GLY B 1 210 ? -3.736 45.719 11.609 1 93.69 210 GLY B C 1
ATOM 3892 O O . GLY B 1 210 ? -4.516 46.156 10.742 1 93.69 210 GLY B O 1
ATOM 3893 N N . LEU B 1 211 ? -3.561 44.531 12 1 94.69 211 LEU B N 1
ATOM 3894 C CA . LEU B 1 211 ? -4.438 43.469 11.484 1 94.69 211 LEU B CA 1
ATOM 3895 C C . LEU B 1 211 ? -5.062 42.688 12.625 1 94.69 211 LEU B C 1
ATOM 3897 O O . LEU B 1 211 ? -4.395 42.375 13.609 1 94.69 211 LEU B O 1
ATOM 3901 N N . GLU B 1 212 ? -6.395 42.406 12.492 1 96.81 212 GLU B N 1
ATOM 3902 C CA . GLU B 1 212 ? -7.105 41.562 13.445 1 96.81 212 GLU B CA 1
ATOM 3903 C C . GLU B 1 212 ? -7.742 40.344 12.742 1 96.81 212 GLU B C 1
ATOM 3905 O O . GLU B 1 212 ? -8.477 40.5 11.773 1 96.81 212 GLU B O 1
ATOM 3910 N N . ILE B 1 213 ? -7.461 39.188 13.25 1 97.81 213 ILE B N 1
ATOM 3911 C CA . ILE B 1 213 ? -7.988 37.969 12.672 1 97.81 213 ILE B CA 1
ATOM 3912 C C . ILE B 1 213 ? -8.898 37.25 13.688 1 97.81 213 ILE B C 1
ATOM 3914 O O . ILE B 1 213 ? -8.453 36.875 14.766 1 97.81 213 ILE B O 1
ATOM 3918 N N . PRO B 1 214 ? -10.117 37.062 13.359 1 98.25 214 PRO B N 1
ATOM 3919 C CA . PRO B 1 214 ? -10.992 36.344 14.289 1 98.25 214 PRO B CA 1
ATOM 3920 C C . PRO B 1 214 ? -10.633 34.875 14.398 1 98.25 214 PRO B C 1
ATOM 3922 O O . PRO B 1 214 ? -10.258 34.25 13.406 1 98.25 214 PRO B O 1
ATOM 3925 N N . VAL B 1 215 ? -10.727 34.281 15.586 1 98.56 215 VAL B N 1
ATOM 3926 C CA . VAL B 1 215 ? -10.445 32.906 15.883 1 98.56 215 VAL B CA 1
ATOM 3927 C C . VAL B 1 215 ? -11.586 32.312 16.703 1 98.56 215 VAL B C 1
ATOM 3929 O O . VAL B 1 215 ? -12.109 32.969 17.609 1 98.56 215 VAL B O 1
ATOM 3932 N N . TYR B 1 216 ? -12.016 31.141 16.375 1 98.62 216 TYR B N 1
ATOM 3933 C CA . TYR B 1 216 ? -13.156 30.5 17.016 1 98.62 216 TYR B CA 1
ATOM 3934 C C . TYR B 1 216 ? -12.805 29.078 17.453 1 98.62 216 TYR B C 1
ATOM 3936 O O . TYR B 1 216 ? -12.141 28.344 16.719 1 98.62 216 TYR B O 1
ATOM 3944 N N . VAL B 1 217 ? -13.156 28.656 18.656 1 98.62 217 VAL B N 1
ATOM 3945 C CA . VAL B 1 217 ? -13.141 27.25 19.062 1 98.62 217 VAL B CA 1
ATOM 3946 C C . VAL B 1 217 ? -14.461 26.594 18.672 1 98.62 217 VAL B C 1
ATOM 3948 O O . VAL B 1 217 ? -15.484 26.812 19.312 1 98.62 217 VAL B O 1
ATOM 3951 N N . VAL B 1 218 ? -14.422 25.734 17.688 1 98.31 218 VAL B N 1
ATOM 3952 C CA . VAL B 1 218 ? -15.672 25.391 17.016 1 98.31 218 VAL B CA 1
ATOM 3953 C C . VAL B 1 218 ? -15.969 23.906 17.219 1 98.31 218 VAL B C 1
ATOM 3955 O O . VAL B 1 218 ? -16.984 23.406 16.734 1 98.31 218 VAL B O 1
ATOM 3958 N N . GLY B 1 219 ? -15.086 23.141 17.859 1 97.5 219 GLY B N 1
ATOM 3959 C CA . GLY B 1 219 ? -15.273 21.719 18.047 1 97.5 219 GLY B CA 1
ATOM 3960 C C . GLY B 1 219 ? -14.211 20.875 17.359 1 97.5 219 GLY B C 1
ATOM 3961 O O . GLY B 1 219 ? -13.562 21.344 16.422 1 97.5 219 GLY B O 1
ATOM 3962 N N . SER B 1 220 ? -14.07 19.656 17.875 1 96.75 220 SER B N 1
ATOM 3963 C CA . SER B 1 220 ? -13.078 18.734 17.328 1 96.75 220 SER B CA 1
ATOM 3964 C C . SER B 1 220 ? -13.672 17.859 16.234 1 96.75 220 SER B C 1
ATOM 3966 O O . SER B 1 220 ? -14.453 16.953 16.516 1 96.75 220 SER B O 1
ATOM 3968 N N . TYR B 1 221 ? -13.367 18.203 15.008 1 95.38 221 TYR B N 1
ATOM 3969 C CA . TYR B 1 221 ? -13.828 17.438 13.852 1 95.38 221 TYR B CA 1
ATOM 3970 C C . TYR B 1 221 ? -12.648 16.906 13.047 1 95.38 221 TYR B C 1
ATOM 3972 O O . TYR B 1 221 ? -11.641 17.609 12.875 1 95.38 221 TYR B O 1
ATOM 3980 N N . GLU B 1 222 ? -12.836 15.695 12.516 1 92 222 GLU B N 1
ATOM 3981 C CA . GLU B 1 222 ? -11.789 15.141 11.656 1 92 222 GLU B CA 1
ATOM 3982 C C . GLU B 1 222 ? -12.062 15.445 10.188 1 92 222 GLU B C 1
ATOM 3984 O O . GLU B 1 222 ? -11.133 15.477 9.375 1 92 222 GLU B O 1
ATOM 3989 N N . SER B 1 223 ? -13.242 15.75 9.875 1 92.19 223 SER B N 1
ATOM 3990 C CA . SER B 1 223 ? -13.633 16.016 8.492 1 92.19 223 SER B CA 1
ATOM 3991 C C . SER B 1 223 ? -13.672 17.5 8.203 1 92.19 223 SER B C 1
ATOM 3993 O O . SER B 1 223 ? -14.461 18.25 8.797 1 92.19 223 SER B O 1
ATOM 3995 N N . THR B 1 224 ? -12.906 17.844 7.246 1 92 224 THR B N 1
ATOM 3996 C CA . THR B 1 224 ? -12.914 19.234 6.801 1 92 224 THR B CA 1
ATOM 3997 C C . THR B 1 224 ? -14.281 19.609 6.246 1 92 224 THR B C 1
ATOM 3999 O O . THR B 1 224 ? -14.766 20.734 6.477 1 92 224 THR B O 1
ATOM 4002 N N . ASP B 1 225 ? -14.898 18.703 5.57 1 94.38 225 ASP B N 1
ATOM 4003 C CA . ASP B 1 225 ? -16.219 18.953 5.008 1 94.38 225 ASP B CA 1
ATOM 4004 C C . ASP B 1 225 ? -17.234 19.312 6.098 1 94.38 225 ASP B C 1
ATOM 4006 O O . ASP B 1 225 ? -18.031 20.234 5.934 1 94.38 225 ASP B O 1
ATOM 4010 N N . GLU B 1 226 ? -17.156 18.594 7.141 1 94.94 226 GLU B N 1
ATOM 4011 C CA . GLU B 1 226 ? -18.062 18.844 8.25 1 94.94 226 GLU B CA 1
ATOM 4012 C C . GLU B 1 226 ? -17.875 20.25 8.805 1 94.94 226 GLU B C 1
ATOM 4014 O O . GLU B 1 226 ? -18.844 20.938 9.133 1 94.94 226 GLU B O 1
ATOM 4019 N N . VAL B 1 227 ? -16.688 20.672 8.898 1 95.31 227 VAL B N 1
ATOM 4020 C CA . VAL B 1 227 ? -16.375 21.984 9.43 1 95.31 227 VAL B CA 1
ATOM 4021 C C . VAL B 1 227 ? -16.875 23.062 8.469 1 95.31 227 VAL B C 1
ATOM 4023 O O . VAL B 1 227 ? -17.641 23.953 8.859 1 95.31 227 VAL B O 1
ATOM 4026 N N . LEU B 1 228 ? -16.562 22.969 7.219 1 94.31 228 LEU B N 1
ATOM 4027 C CA . LEU B 1 228 ? -16.828 24.016 6.246 1 94.31 228 LEU B CA 1
ATOM 4028 C C . LEU B 1 228 ? -18.328 24.094 5.941 1 94.31 228 LEU B C 1
ATOM 4030 O O . LEU B 1 228 ? -18.859 25.188 5.758 1 94.31 228 LEU B O 1
ATOM 4034 N N . ASP B 1 229 ? -18.969 22.969 5.895 1 95.31 229 ASP B N 1
ATOM 4035 C CA . ASP B 1 229 ? -20.406 22.938 5.578 1 95.31 229 ASP B CA 1
ATOM 4036 C C . ASP B 1 229 ? -21.219 23.625 6.676 1 95.31 229 ASP B C 1
ATOM 4038 O O . ASP B 1 229 ? -22.328 24.078 6.43 1 95.31 229 ASP B O 1
ATOM 4042 N N . ASN B 1 230 ? -20.688 23.703 7.824 1 96.19 230 ASN B N 1
ATOM 4043 C CA . ASN B 1 230 ? -21.438 24.219 8.961 1 96.19 230 ASN B CA 1
ATOM 4044 C C . ASN B 1 230 ? -20.719 25.406 9.617 1 96.19 230 ASN B C 1
ATOM 4046 O O . ASN B 1 230 ? -20.953 25.703 10.789 1 96.19 230 ASN B O 1
ATOM 4050 N N . ILE B 1 231 ? -19.812 26 8.93 1 95.69 231 ILE B N 1
ATOM 4051 C CA . ILE B 1 231 ? -18.859 26.906 9.555 1 95.69 231 ILE B CA 1
ATOM 4052 C C . ILE B 1 231 ? -19.609 28.094 10.148 1 95.69 231 ILE B C 1
ATOM 4054 O O . ILE B 1 231 ? -19.25 28.578 11.234 1 95.69 231 ILE B O 1
ATOM 4058 N N . ASP B 1 232 ? -20.641 28.641 9.547 1 96.5 232 ASP B N 1
ATOM 4059 C CA . ASP B 1 232 ? -21.391 29.797 10.07 1 96.5 232 ASP B CA 1
ATOM 4060 C C . ASP B 1 232 ? -22.078 29.438 11.383 1 96.5 232 ASP B C 1
ATOM 4062 O O . ASP B 1 232 ? -22 30.188 12.359 1 96.5 232 ASP B O 1
ATOM 4066 N N . GLU B 1 233 ? -22.688 28.344 11.375 1 97.94 233 GLU B N 1
ATOM 4067 C CA . GLU B 1 233 ? -23.328 27.875 12.602 1 97.94 233 GLU B CA 1
ATOM 4068 C C . GLU B 1 233 ? -22.297 27.594 13.688 1 97.94 233 GLU B C 1
ATOM 4070 O O . GLU B 1 233 ? -22.516 27.906 14.859 1 97.94 233 GLU B O 1
ATOM 4075 N N . LEU B 1 234 ? -21.188 26.953 13.352 1 97.81 234 LEU B N 1
ATOM 4076 C CA . LEU B 1 234 ? -20.141 26.625 14.305 1 97.81 234 LEU B CA 1
ATOM 4077 C C . LEU B 1 234 ? -19.531 27.875 14.914 1 97.81 234 LEU B C 1
ATOM 4079 O O . LEU B 1 234 ? -19.25 27.906 16.109 1 97.81 234 LEU B O 1
ATOM 4083 N N . LYS B 1 235 ? -19.375 28.891 14.102 1 97.5 235 LYS B N 1
ATOM 4084 C CA . LYS B 1 235 ? -18.875 30.156 14.609 1 97.5 235 LYS B CA 1
ATOM 4085 C C . LYS B 1 235 ? -19.844 30.766 15.633 1 97.5 235 LYS B C 1
ATOM 4087 O O . LYS B 1 235 ? -19.406 31.25 16.672 1 97.5 235 LYS B O 1
ATOM 4092 N N . GLU B 1 236 ? -21.094 30.703 15.32 1 97.44 236 GLU B N 1
ATOM 4093 C CA . GLU B 1 236 ? -22.125 31.25 16.203 1 97.44 236 GLU B CA 1
ATOM 4094 C C . GLU B 1 236 ? -22.156 30.5 17.531 1 97.44 236 GLU B C 1
ATOM 4096 O O . GLU B 1 236 ? -22.422 31.109 18.578 1 97.44 236 GLU B O 1
ATOM 4101 N N . GLU B 1 237 ? -21.844 29.312 17.5 1 97.56 237 GLU B N 1
ATOM 4102 C CA . GLU B 1 237 ? -21.938 28.469 18.688 1 97.56 237 GLU B CA 1
ATOM 4103 C C . GLU B 1 237 ? -20.562 28.234 19.312 1 97.56 237 GLU B C 1
ATOM 4105 O O . GLU B 1 237 ? -20.406 27.359 20.156 1 97.56 237 GLU B O 1
ATOM 4110 N N . ALA B 1 238 ? -19.562 28.953 18.828 1 98.12 238 ALA B N 1
ATOM 4111 C CA . ALA B 1 238 ? -18.188 28.766 19.297 1 98.12 238 ALA B CA 1
ATOM 4112 C C . ALA B 1 238 ? -18.125 28.875 20.828 1 98.12 238 ALA B C 1
ATOM 4114 O O . ALA B 1 238 ? -18.766 29.734 21.422 1 98.12 238 ALA B O 1
ATOM 4115 N N . THR B 1 239 ? -17.438 28 21.469 1 97.81 239 THR B N 1
ATOM 4116 C CA . THR B 1 239 ? -17.328 27.984 22.922 1 97.81 239 THR B CA 1
ATOM 4117 C C . THR B 1 239 ? -16.422 29.094 23.422 1 97.81 239 THR B C 1
ATOM 4119 O O . THR B 1 239 ? -16.5 29.516 24.578 1 97.81 239 THR B O 1
ATOM 4122 N N . GLU B 1 240 ? -15.453 29.453 22.641 1 97.25 240 GLU B N 1
ATOM 4123 C CA . GLU B 1 240 ? -14.531 30.547 22.906 1 97.25 240 GLU B CA 1
ATOM 4124 C C . GLU B 1 240 ? -14.203 31.312 21.609 1 97.25 240 GLU B C 1
ATOM 4126 O O . GLU B 1 240 ? -14.094 30.719 20.547 1 97.25 240 GLU B O 1
ATOM 4131 N N . THR B 1 241 ? -14.164 32.594 21.703 1 97.62 241 THR B N 1
ATOM 4132 C CA . THR B 1 241 ? -13.781 33.438 20.578 1 97.62 241 THR B CA 1
ATOM 4133 C C . THR B 1 241 ? -12.633 34.375 20.984 1 97.62 241 THR B C 1
ATOM 4135 O O . THR B 1 241 ? -12.469 34.688 22.172 1 97.62 241 THR B O 1
ATOM 4138 N N . GLY B 1 242 ? -11.82 34.656 20.062 1 97.69 242 GLY B N 1
ATOM 4139 C CA . GLY B 1 242 ? -10.711 35.594 20.281 1 97.69 242 GLY B CA 1
ATOM 4140 C C . GLY B 1 242 ? -10.172 36.156 18.984 1 97.69 242 GLY B C 1
ATOM 4141 O O . GLY B 1 242 ? -10.781 36 17.922 1 97.69 242 GLY B O 1
ATOM 4142 N N . TRP B 1 243 ? -9.109 36.969 19.156 1 97.69 243 TRP B N 1
ATOM 4143 C CA . TRP B 1 243 ? -8.5 37.625 18.031 1 97.69 243 TRP B CA 1
ATOM 4144 C C . TRP B 1 243 ? -6.98 37.5 18.062 1 97.69 243 TRP B C 1
ATOM 4146 O O . TRP B 1 243 ? -6.359 37.625 19.109 1 97.69 243 TRP B O 1
ATOM 4156 N N . LEU B 1 244 ? -6.449 37.094 17 1 97.88 244 LEU B N 1
ATOM 4157 C CA . LEU B 1 244 ? -5.027 37.281 16.75 1 97.88 244 LEU B CA 1
ATOM 4158 C C . LEU B 1 244 ? -4.758 38.688 16.156 1 97.88 244 LEU B C 1
ATOM 4160 O O . LEU B 1 244 ? -5.207 38.969 15.047 1 97.88 244 LEU B O 1
ATOM 4164 N N . ILE B 1 245 ? -4.047 39.531 16.844 1 97.56 245 ILE B N 1
ATOM 4165 C CA . ILE B 1 245 ? -3.906 40.938 16.453 1 97.56 245 ILE B CA 1
ATOM 4166 C C . ILE B 1 245 ? -2.439 41.219 16.172 1 97.56 245 ILE B C 1
ATOM 4168 O O . ILE B 1 245 ? -1.565 40.969 16.984 1 97.56 245 ILE B O 1
ATOM 4172 N N . PHE B 1 246 ? -2.182 41.719 15.094 1 97.38 246 PHE B N 1
ATOM 4173 C CA . PHE B 1 246 ? -0.86 42.219 14.734 1 97.38 246 PHE B CA 1
ATOM 4174 C C . PHE B 1 246 ? -0.797 43.719 14.875 1 97.38 246 PHE B C 1
ATOM 4176 O O . PHE B 1 246 ? -1.578 44.469 14.258 1 97.38 246 PHE B O 1
ATOM 4183 N N . ASP B 1 247 ? 0.07 44.188 15.664 1 96.12 247 ASP B N 1
ATOM 4184 C CA . ASP B 1 247 ? 0.316 45.625 15.836 1 96.12 247 ASP B CA 1
ATOM 4185 C C . ASP B 1 247 ? 1.443 46.094 14.93 1 96.12 247 ASP B C 1
ATOM 4187 O O . ASP B 1 247 ? 2.602 45.719 15.109 1 96.12 247 ASP B O 1
ATOM 4191 N N . LYS B 1 248 ? 1.086 46.969 14.039 1 93.19 248 LYS B N 1
ATOM 4192 C CA . LYS B 1 248 ? 2.053 47.406 13.039 1 93.19 248 LYS B CA 1
ATOM 4193 C C . LYS B 1 248 ? 3.174 48.219 13.695 1 93.19 248 LYS B C 1
ATOM 4195 O O . LYS B 1 248 ? 4.328 48.125 13.266 1 93.19 248 LYS B O 1
ATOM 4200 N N . LYS B 1 249 ? 2.869 49 14.695 1 94.44 249 LYS B N 1
ATOM 4201 C CA . LYS B 1 249 ? 3.865 49.812 15.375 1 94.44 249 LYS B CA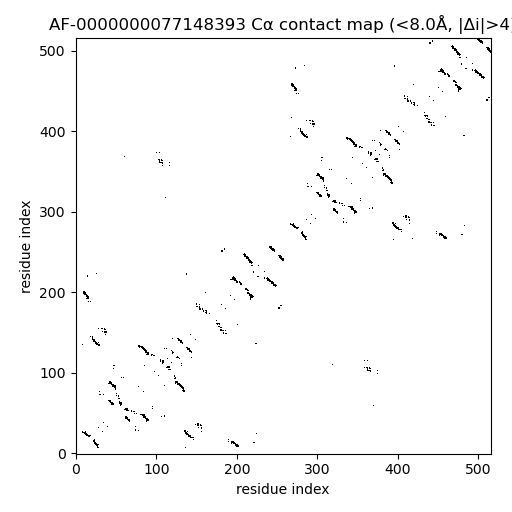 1
ATOM 4202 C C . LYS B 1 249 ? 4.871 48.938 16.125 1 94.44 249 LYS B C 1
ATOM 4204 O O . LYS B 1 249 ? 6.082 49.125 15.969 1 94.44 249 LYS B O 1
ATOM 4209 N N . GLU B 1 250 ? 4.395 48 16.828 1 94.5 250 GLU B N 1
ATOM 4210 C CA . GLU B 1 250 ? 5.242 47.156 17.656 1 94.5 250 GLU B CA 1
ATOM 4211 C C . GLU B 1 250 ? 5.789 45.969 16.875 1 94.5 250 GLU B C 1
ATOM 4213 O O . GLU B 1 250 ? 6.715 45.281 17.312 1 94.5 250 GLU B O 1
ATOM 4218 N N . GLN B 1 251 ? 5.164 45.719 15.727 1 94.31 251 GLN B N 1
ATOM 4219 C CA . GLN B 1 251 ? 5.516 44.594 14.883 1 94.31 251 GLN B CA 1
ATOM 4220 C C . GLN B 1 251 ? 5.398 43.281 15.656 1 94.31 251 GLN B C 1
ATOM 4222 O O . GLN B 1 251 ? 6.289 42.438 15.586 1 94.31 251 GLN B O 1
ATOM 4227 N N . GLU B 1 252 ? 4.395 43.219 16.469 1 95.88 252 GLU B N 1
ATOM 4228 C CA . GLU B 1 252 ? 4.16 42.031 17.312 1 95.88 252 GLU B CA 1
ATOM 4229 C C . GLU B 1 252 ? 2.713 41.562 17.203 1 95.88 252 GLU B C 1
ATOM 4231 O O . GLU B 1 252 ? 1.821 42.344 16.875 1 95.88 252 GLU B O 1
ATOM 4236 N N . TRP B 1 253 ? 2.574 40.281 17.5 1 97.75 253 TRP B N 1
ATOM 4237 C CA . TRP B 1 253 ? 1.243 39.688 17.562 1 97.75 253 TRP B CA 1
ATOM 4238 C C . TRP B 1 253 ? 0.771 39.562 19.016 1 97.75 253 TRP B C 1
ATOM 4240 O O . TRP B 1 253 ? 1.578 39.312 19.906 1 97.75 253 TRP B O 1
ATOM 4250 N N . GLN B 1 254 ? -0.497 39.688 19.172 1 97.38 254 GLN B N 1
ATOM 4251 C CA . GLN B 1 254 ? -1.119 39.469 20.469 1 97.38 254 GLN B CA 1
ATOM 4252 C C . GLN B 1 254 ? -2.395 38.625 20.344 1 97.38 254 GLN B C 1
ATOM 4254 O O . GLN B 1 254 ? -2.98 38.562 19.25 1 97.38 254 GLN B O 1
ATOM 4259 N N . TRP B 1 255 ? -2.652 37.938 21.391 1 97.38 255 TRP B N 1
ATOM 4260 C CA . TRP B 1 255 ? -3.904 37.188 21.516 1 97.38 255 TRP B CA 1
ATOM 4261 C C . TRP B 1 255 ? -4.844 37.875 22.5 1 97.38 255 TRP B C 1
ATOM 4263 O O . TRP B 1 255 ? -4.438 38.219 23.609 1 97.38 255 TRP B O 1
ATOM 4273 N N . VAL B 1 256 ? -6.07 38.125 22.016 1 96.62 256 VAL B N 1
ATOM 4274 C CA . VAL B 1 256 ? -7.078 38.75 22.859 1 96.62 256 VAL B CA 1
ATOM 4275 C C . VAL B 1 256 ? -8.352 37.906 22.859 1 96.62 256 VAL B C 1
ATOM 4277 O O . VAL B 1 256 ? -8.875 37.594 21.797 1 96.62 256 VAL B O 1
ATOM 4280 N N . VAL B 1 257 ? -8.734 37.531 24.047 1 93.56 257 VAL B N 1
ATOM 4281 C CA . VAL B 1 257 ? -9.984 36.812 24.172 1 93.56 257 VAL B CA 1
ATOM 4282 C C . VAL B 1 257 ? -11.164 37.781 24.141 1 93.56 257 VAL B C 1
ATOM 4284 O O . VAL B 1 257 ? -11.078 38.875 24.688 1 93.56 257 VAL B O 1
ATOM 4287 N N . ASP B 1 258 ? -12.164 37.344 23.5 1 85.56 258 ASP B N 1
ATOM 4288 C CA . ASP B 1 258 ? -13.359 38.188 23.5 1 85.56 258 ASP B CA 1
ATOM 4289 C C . ASP B 1 258 ? -14.047 38.156 24.859 1 85.56 258 ASP B C 1
ATOM 4291 O O . ASP B 1 258 ? -14 37.125 25.562 1 85.56 258 ASP B O 1
#

Organism: Bacillus cereus (strain ATCC 14579 / DSM 31 / CCUG 7414 / JCM 2152 / NBRC 15305 / NCIMB 9373 / NCTC 2599 / NRRL B-3711) (NCBI:txid226900)

Sequence (516 aa):
MSGGSDQVKNMIYINGNRRGHCFITSGITFKEFASNIPSPLHQVLLLKHNFEWTDFHYHTLFEYVEEENIHKLIQAEIDEFDEFCWVDFDDASDLDELEPKEIAELLYLAHKKEPLARTFFPLLKNRFVYFSHDDGWYNKVYYRRIADFVGMLSKVIPYKLGAFGKKRFSFFQKSKIFPAISKELIMGLIPLMEDGLYIDLAGKIESRRGLEIPVYVVGSYESTDEVLDNIDELKEEATETGWLIFDKKEQEWQWVVDMSGGSDQVKNMIYINGNRRGHCFITSGI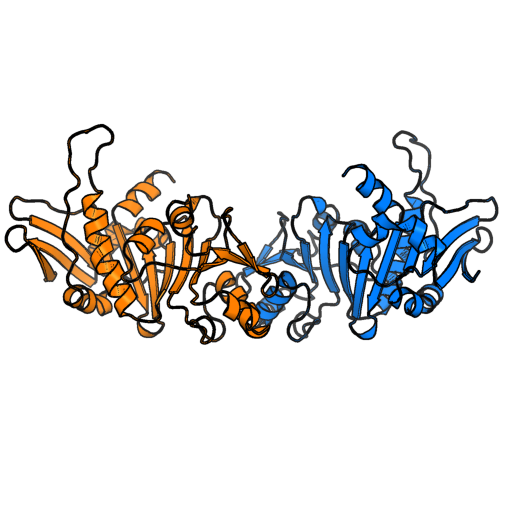TFKEFASNIPSPLHQVLLLKHNFEWTDFHYHTLFEYVEEENIHKLIQAEIDEFDEFCWVDFDDASDLDELEPKEIAELLYLAHKKEPLARTFFPLLKNRFVYFSHDDGWYNKVYYRRIADFVGMLSKVIPYKLGAFGKKRFSFFQKSKIFPAISKELIMGLIPLMEDGLYIDLAGKIESRRGLEIPVYVVGSYESTDEVLDNIDELKEEATETGWLIFDKKEQEWQWVVD